Protein AF-A0A7R8WHH9-F1 (afdb_monomer)

Secondary structure (DSSP, 8-state):
-HHHHHHHHHHHHHTT-PPPEEEEETTPPEEEEEEE-TT-EEEEEEEEEEEETTTTEEEPPPTT--EEEEEE-TT--EEEEEEE-SEEEEEEE-SS-EEEEEEEEE----TT---EEEEEEEEEEGGGGS-HHHHHHHHT--HHHHHHHHHHHHHHHHHHHHHHHHHHHHHHHHHHHHHHHHHHHHHHHHHHHHHHHHHHHHHHHHHHHHHTTT---PPPPPPP--------------------------------PPPP---------------------------------------PPPP------HHHHHHHHHHTTS-HHHHHT--TT--HHHHHHHHHHHHTTS-GGG-TT-HHHHHHHHHHHHHHHHHHSHHHHHHHHHHHHHHHHHHHHHHHHHHHHHHHHHHHHHHHHHHHHHHTHHHHHHHHHHHHHHHHHHHHHHHHHHHHHHHHHHH----S---TTEEEEEEE-BTTB---HHHHHHHHTTTS-EEEEEEEEE--TTSS--EEEEEEEES-HHHHHHHHHS--EETTEE-EEEESS----PPPPPP-S---PPPHHHHHHHHHHHHHHHHHHHHHHHHHHHHTTT--

pLDDT: mean 72.75, std 22.01, range [25.78, 97.81]

Sequence (600 aa):
MGRLLVLCLTCVVLSCVDGLYFHISEGERKCFLEDLPSDTAVAGEYKVELFHPQSNEFEPPGPDIGMHVEIQDAEEQVILSRLYSNQGRFVFTTQDPGEHSICLWSNSTSWFSGSLLRVHLDIKVGESAVDYKKIAEAEKLTEIELRLRQLMYHAEEITKEQNYQRYREEQFRATSESTSRRVLWWSVAQVLLLVGMGYWQMQHLKSFFMAKKLECLFPPVPSFSPGVPVPTGSFFLSRSACSHRFLLSLQECLFPPVPSFSPGVPVPTGSFFLSRSACSHRFLLSLQECLFPPVPSCSFPKPFFAMASGNHEKKRKAMMERDLYELLGVSHACALSEIKKAYRKKALKVHPDKNPDDPKAAELFHELSLALEILSDEGARAAYDQVLKARAATRLRNQELDSKRRRLKEELEAREKSAQAEGGVEEERKLQVEVERLRKEGSRILKEEQEALSAQCRHSQPEQAGGGCRVRAKWREREGAGYDEATLRRVFGKYGGVGEVVVKRKESSRGKGTRGTALIELDSERAAGMAVELETGLTACPLEVSRMGGASQAPPPRAGSGGGLVNDRDFESLVLRQMRQAEERKRLIAQMMAEEGEEG

Organism: NCBI:txid163714

Solvent-accessible surface area (backbone atoms only — not comparable to full-atom values): 36556 Å² total; per-residue (Å²): 108,72,72,59,54,51,52,54,50,51,54,54,57,63,74,68,66,79,74,69,64,48,78,42,48,75,67,39,76,50,70,47,81,46,83,39,60,47,80,32,40,36,25,37,40,39,42,44,27,32,51,37,88,85,79,74,43,72,42,77,58,62,89,86,45,29,34,32,42,35,32,25,43,69,85,71,48,74,82,42,77,49,80,39,48,42,51,51,75,51,75,53,66,38,73,70,64,37,50,28,40,47,33,42,31,45,74,51,78,61,91,86,54,91,47,44,33,40,36,36,65,48,78,28,59,45,73,73,38,56,65,60,65,62,50,35,68,72,73,63,52,52,74,65,59,50,52,50,53,49,55,52,48,54,53,52,50,54,50,51,52,54,50,50,55,48,55,51,49,54,55,50,48,54,55,47,50,60,47,51,53,51,53,50,52,54,53,52,53,52,51,51,52,54,52,50,51,51,52,49,52,58,49,52,51,50,52,55,54,61,71,57,73,76,82,83,76,84,82,83,85,83,86,88,83,90,84,87,85,87,84,90,85,80,89,82,92,83,92,84,86,88,80,87,80,88,91,84,80,89,83,87,84,83,88,84,88,82,88,85,87,84,88,90,86,86,87,83,88,87,90,88,78,90,86,89,86,86,83,88,85,82,88,84,91,81,88,80,91,89,88,86,86,80,85,87,77,88,78,73,82,80,75,98,69,79,97,78,56,76,65,60,53,52,52,54,51,53,55,72,68,50,58,57,40,64,75,52,68,50,62,92,86,58,51,67,72,52,54,59,48,37,43,52,65,47,44,72,69,31,31,44,98,80,37,81,88,42,78,60,27,49,52,52,36,51,53,51,50,54,38,45,56,44,60,67,38,71,66,53,32,53,52,50,55,49,51,52,52,53,52,52,53,50,52,53,52,48,55,52,49,53,55,49,53,49,50,53,49,58,49,49,56,50,53,54,49,50,53,47,74,76,62,36,75,65,56,53,48,53,50,53,53,50,52,53,48,51,50,52,52,52,55,47,50,55,48,54,50,52,51,48,53,52,51,53,61,65,70,58,66,92,79,88,83,87,41,76,26,33,33,35,39,34,40,54,36,51,98,85,40,70,85,52,65,72,53,49,47,61,65,53,43,80,53,38,57,62,65,60,67,52,78,44,78,47,76,41,98,78,82,72,48,40,33,41,39,34,42,39,33,37,75,34,52,67,25,39,47,52,48,44,75,72,47,50,66,50,92,87,36,52,38,49,46,39,72,59,66,84,79,92,75,80,85,81,81,80,92,74,92,79,90,78,69,90,56,70,64,60,58,52,50,51,52,62,45,52,54,50,55,54,50,52,50,52,50,53,52,54,48,53,61,46,56,69,61,73,80,116

Mean predicted aligned error: 23.93 Å

InterPro domains:
  IPR000504 RNA recognition motif domain [PF00076] (483-533)
  IPR001623 DnaJ domain [PF00226] (323-385)
  IPR001623 DnaJ domain [PR00625] (325-343)
  IPR001623 DnaJ domain [PR00625] (343-358)
  IPR001623 DnaJ domain [PR00625] (360-380)
  IPR001623 DnaJ domain [PS50076] (323-388)
  IPR001623 DnaJ domain [SM00271] (322-380)
  IPR001623 DnaJ domain [cd06257] (323-377)
  IPR009038 GOLD domain [PF01105] (20-209)
  IPR009038 GOLD domain [PS50866] (29-125)
  IPR009038 GOLD domain [SM01190] (19-210)
  IPR012677 Nucleotide-binding alpha-beta plait domain superfamily [G3DSA:3.30.70.330] (461-556)
  IPR034254 DNAJC17, RNA recognition motif [cd12429] (469-546)
  IPR035979 RNA-binding domain superfamily [SSF54928] (483-537)
  IPR036869 Chaperone J-domain superfamily [G3DSA:1.10.287.110] (307-420)
  IPR036869 Chaperone J-domain superfamily [SSF46565] (320-391)
  IPR052094 Pre-mRNA-splicing and ERAD-associated protein [PTHR44313] (315-596)

Radius of gyration: 47.99 Å; Cα contacts (8 Å, |Δi|>4): 503; chains: 1; bounding box: 142×86×141 Å

Foldseek 3Di:
DVVVVVVVVVVVVVVPDDADKDKDWAPGKDKDKDFFAAFKKKKKWKAKWKQDPVVSDTHRDDFQKWKWKWKADPVRHTQDTDIDTNTDMDMDGHHHGGIMMIMIHIPDDPPPDRMMMMMRMDMDMHPRNDPLVVVCVVVVDDPVRSVVVVVVRVVVVVVSVVVVVVVVVVVVVVVVVVVVVVVVVVVVVVVVVVVVVVVVVVVVVVVVVVVPPPPPDDDDDDDDDDDDDDDDDDDDDDDDDDDDDDDDDDDDDDDDDDDDDDDDDDDDDDDDDDDDDDDDDDDDDDDDDDDDDDDDDDPDDDPPDDPDCPVVVVVVVVLLVDDLCVLLPHDLPDDLVVLVVSLVVLLVVLPCVVCVPDPVSVVSNVSSVVSNVQCNDPVSSVVSVVVVVVVVVVVVVVVVVVVVVVVVVVVVVVVVVVVCVVDNDPVVVVVVVVVVVVVVVVVVVVVVVVVVVVVVVVVCDDDDDDFQFKKKKKWFDDPNDDDDPVNVQVQLPVLAHKDDKAKDKDADPVNPGIMIMIMIGGPDSRSLVCCQVPAQDDPVMTMHMDGGDDDDDDDDDDDDDDDDDPDVVVVVVVVVVVVVVVVVVVVVVVVVVVVVVVVD

Nearest PDB structures (foldseek):
  5azw-assembly1_B  TM=7.790E-01  e=6.875E-08  Homo sapiens
  5azx-assembly2_B  TM=7.380E-01  e=7.727E-08  Rattus norvegicus
  5nro-assembly1_B  TM=9.557E-01  e=7.202E-05  Escherichia coli
  6ff4-assembly1_1  TM=6.472E-01  e=7.908E-04  Homo sapiens
  2cpx-assembly1_A  TM=5.082E-01  e=6.713E-02  Homo sapiens

Structure (mmCIF, N/CA/C/O backbone):
data_AF-A0A7R8WHH9-F1
#
_entry.id   AF-A0A7R8WHH9-F1
#
loop_
_atom_site.group_PDB
_atom_site.id
_atom_site.type_symbol
_atom_site.label_atom_id
_atom_site.label_alt_id
_atom_site.label_comp_id
_atom_site.label_asym_id
_atom_site.label_entity_id
_atom_site.label_seq_id
_atom_site.pdbx_PDB_ins_code
_atom_site.Cartn_x
_atom_site.Cartn_y
_atom_site.Cartn_z
_atom_site.occupancy
_a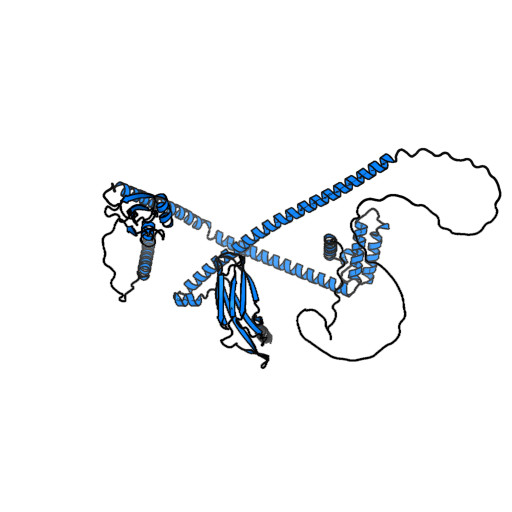tom_site.B_iso_or_equiv
_atom_site.auth_seq_id
_atom_site.auth_comp_id
_atom_site.auth_asym_id
_atom_site.auth_atom_id
_atom_site.pdbx_PDB_model_num
ATOM 1 N N . MET A 1 1 ? -8.544 -44.677 -12.442 1.00 58.62 1 MET A N 1
ATOM 2 C CA . MET A 1 1 ? -7.438 -43.842 -12.964 1.00 58.62 1 MET A CA 1
ATOM 3 C C . MET A 1 1 ? -7.648 -42.359 -12.676 1.00 58.62 1 MET A C 1
ATOM 5 O O . MET A 1 1 ? -7.333 -41.978 -11.561 1.00 58.62 1 MET A O 1
ATOM 9 N N . GLY A 1 2 ? -8.215 -41.542 -13.577 1.00 74.81 2 GLY A N 1
ATOM 10 C CA . GLY A 1 2 ? -8.172 -40.063 -13.499 1.00 74.81 2 GLY A CA 1
ATOM 11 C C . GLY A 1 2 ? -8.404 -39.421 -12.118 1.00 74.81 2 GLY A C 1
ATOM 12 O O . GLY A 1 2 ? -7.529 -38.714 -11.633 1.00 74.81 2 GLY A O 1
ATOM 13 N N . ARG A 1 3 ? -9.524 -39.716 -11.438 1.00 72.25 3 ARG A N 1
ATOM 14 C CA . ARG A 1 3 ? -9.814 -39.163 -10.093 1.00 72.25 3 ARG A CA 1
ATOM 15 C C . ARG A 1 3 ? -8.775 -39.537 -9.024 1.00 72.25 3 ARG A C 1
ATOM 17 O O . ARG A 1 3 ? -8.514 -38.734 -8.140 1.00 72.25 3 ARG A O 1
ATOM 24 N N . LEU A 1 4 ? -8.171 -40.724 -9.120 1.00 75.75 4 LEU A N 1
ATOM 25 C CA . LEU A 1 4 ? -7.119 -41.170 -8.200 1.00 75.75 4 LEU A CA 1
ATOM 26 C C . LEU A 1 4 ? -5.802 -40.425 -8.469 1.00 75.75 4 LEU A C 1
ATOM 28 O O . LEU A 1 4 ? -5.142 -40.003 -7.532 1.00 75.75 4 LEU A O 1
ATOM 32 N N . LEU A 1 5 ? -5.469 -40.197 -9.747 1.00 79.50 5 LEU A N 1
ATOM 33 C CA . LEU A 1 5 ? -4.301 -39.402 -10.141 1.00 79.50 5 LEU A CA 1
ATOM 34 C C . LEU A 1 5 ? -4.421 -37.952 -9.646 1.00 79.50 5 LEU A C 1
ATOM 36 O O . LEU A 1 5 ? -3.456 -37.412 -9.117 1.00 79.50 5 LEU A O 1
ATOM 40 N N . VAL A 1 6 ? -5.610 -37.349 -9.776 1.00 82.25 6 VAL A N 1
ATOM 41 C CA . VAL A 1 6 ? -5.896 -36.003 -9.249 1.00 82.25 6 VAL A CA 1
ATOM 42 C C . VAL A 1 6 ? -5.757 -35.970 -7.727 1.00 82.25 6 VAL A C 1
ATOM 44 O O . VAL A 1 6 ? -5.080 -35.081 -7.228 1.00 82.25 6 VAL A O 1
ATOM 47 N N . LEU A 1 7 ? -6.312 -36.950 -7.001 1.00 82.25 7 LEU A N 1
ATOM 48 C CA . LEU A 1 7 ? -6.159 -37.040 -5.543 1.00 82.25 7 LEU A CA 1
ATOM 49 C C . LEU A 1 7 ? -4.685 -37.146 -5.123 1.00 82.25 7 LEU A C 1
ATOM 51 O O . LEU A 1 7 ? -4.236 -36.358 -4.294 1.00 82.25 7 LEU A O 1
ATOM 55 N N . CYS A 1 8 ? -3.910 -38.044 -5.740 1.00 79.31 8 CYS A N 1
ATOM 56 C CA . CYS A 1 8 ? -2.475 -38.160 -5.476 1.00 79.31 8 CYS A CA 1
ATOM 57 C C . CYS A 1 8 ? -1.722 -36.854 -5.781 1.00 79.31 8 CYS A C 1
ATOM 59 O O . CYS A 1 8 ? -0.908 -36.431 -4.966 1.00 79.31 8 CYS A O 1
ATOM 61 N N . LEU A 1 9 ? -2.022 -36.183 -6.899 1.00 77.81 9 LEU A N 1
ATOM 62 C CA . LEU A 1 9 ? -1.433 -34.881 -7.232 1.00 77.81 9 LEU A CA 1
ATOM 63 C C . L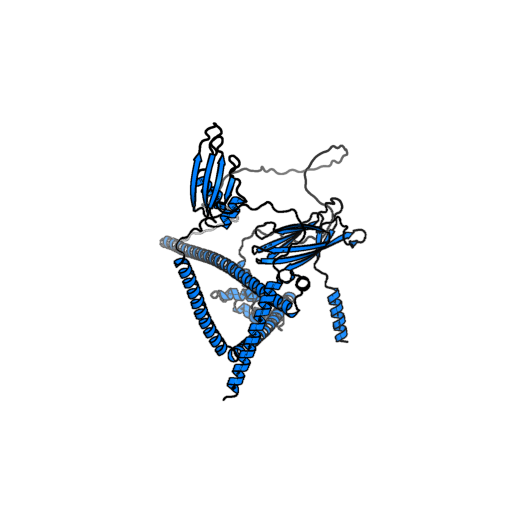EU A 1 9 ? -1.797 -33.803 -6.202 1.00 77.81 9 LEU A C 1
ATOM 65 O O . LEU A 1 9 ? -0.913 -33.064 -5.784 1.00 77.81 9 LEU A O 1
ATOM 69 N N . THR A 1 10 ? -3.050 -33.734 -5.739 1.00 76.00 10 THR A N 1
ATOM 70 C CA . THR A 1 10 ? -3.436 -32.781 -4.686 1.00 76.00 10 THR A CA 1
ATOM 71 C C . THR A 1 10 ? -2.754 -33.077 -3.355 1.00 76.00 10 THR A C 1
ATOM 73 O O . THR A 1 10 ? -2.300 -32.142 -2.707 1.00 76.00 10 THR A O 1
ATOM 76 N N . CYS A 1 11 ? -2.604 -34.348 -2.964 1.00 76.88 11 CYS A N 1
ATOM 77 C CA . CYS A 1 11 ? -1.872 -34.713 -1.749 1.00 76.88 11 CYS A CA 1
ATOM 78 C C . CYS A 1 11 ? -0.384 -34.348 -1.845 1.00 76.88 11 CYS A C 1
ATOM 80 O O . CYS A 1 11 ? 0.149 -33.780 -0.899 1.00 76.88 11 CYS A O 1
ATOM 82 N N . VAL A 1 12 ? 0.263 -34.609 -2.989 1.00 77.12 12 VAL A N 1
ATOM 83 C CA . VAL A 1 12 ? 1.669 -34.236 -3.224 1.00 77.12 12 VAL A CA 1
ATOM 84 C C . VAL A 1 12 ? 1.853 -32.716 -3.184 1.00 77.12 12 VAL A C 1
ATOM 86 O O . VAL A 1 12 ? 2.758 -32.239 -2.509 1.00 77.12 12 VAL A O 1
ATOM 89 N N . VAL A 1 13 ? 0.974 -31.946 -3.835 1.00 71.19 13 VAL A N 1
ATOM 90 C CA . VAL A 1 13 ? 1.029 -30.472 -3.804 1.00 71.19 13 VAL A CA 1
ATOM 91 C C . VAL A 1 13 ? 0.796 -29.928 -2.390 1.00 71.19 13 VAL A C 1
ATOM 93 O O . VAL A 1 13 ? 1.512 -29.023 -1.976 1.00 71.19 13 VAL A O 1
ATOM 96 N N . LEU A 1 14 ? -0.140 -30.499 -1.622 1.00 64.56 14 LEU A N 1
ATOM 97 C CA . LEU A 1 14 ? -0.372 -30.122 -0.220 1.00 64.56 14 LEU A CA 1
ATOM 98 C C . LEU A 1 14 ? 0.847 -30.404 0.674 1.00 64.56 14 LEU A C 1
ATOM 100 O O . LEU A 1 14 ? 1.131 -29.611 1.565 1.00 64.56 14 LEU A O 1
ATOM 104 N N . SER A 1 15 ? 1.605 -31.475 0.413 1.00 64.62 15 SER A N 1
ATOM 105 C CA . SER A 1 15 ? 2.865 -31.770 1.119 1.00 64.62 15 SER A CA 1
ATOM 106 C C . SER A 1 15 ? 4.071 -30.923 0.678 1.00 64.62 15 SER A C 1
ATOM 108 O O . SER A 1 15 ? 5.177 -31.171 1.144 1.00 64.62 15 SER A O 1
ATOM 110 N N . CYS A 1 16 ? 3.884 -29.942 -0.212 1.00 60.94 16 CYS A N 1
ATOM 111 C CA . CYS A 1 16 ? 4.934 -29.023 -0.671 1.00 60.94 16 CYS A CA 1
ATOM 112 C C . CYS A 1 16 ? 4.675 -27.555 -0.277 1.00 60.94 16 CYS A C 1
ATOM 114 O O . CYS A 1 16 ? 5.293 -26.656 -0.848 1.00 60.94 16 CYS A O 1
ATOM 116 N N . VAL A 1 17 ? 3.752 -27.298 0.657 1.00 61.81 17 VAL A N 1
ATOM 117 C CA . VAL A 1 17 ? 3.459 -25.949 1.171 1.00 61.81 17 VAL A CA 1
ATOM 118 C C . VAL A 1 17 ? 4.091 -25.773 2.551 1.00 61.81 17 VAL A C 1
ATOM 120 O O . VAL A 1 17 ? 3.423 -25.899 3.577 1.00 61.81 17 VAL A O 1
ATOM 123 N N . ASP A 1 18 ? 5.388 -25.472 2.571 1.00 60.91 18 ASP A N 1
ATOM 124 C CA . ASP A 1 18 ? 6.042 -24.955 3.773 1.00 60.91 18 ASP A CA 1
ATOM 125 C C . ASP A 1 18 ? 5.508 -23.549 4.096 1.00 60.91 18 ASP A C 1
ATOM 127 O O . ASP A 1 18 ? 5.350 -22.704 3.210 1.00 60.91 18 ASP A O 1
ATOM 131 N N . GLY A 1 19 ? 5.214 -23.293 5.373 1.00 67.44 19 GLY A N 1
ATOM 132 C CA . GLY A 1 19 ? 4.789 -21.970 5.838 1.00 67.44 19 GLY A CA 1
ATOM 133 C C . GLY A 1 19 ? 5.930 -20.952 5.783 1.00 67.44 19 GLY A C 1
ATOM 134 O O . GLY A 1 19 ? 7.098 -21.322 5.887 1.00 67.44 19 GLY A O 1
ATOM 135 N N . LEU A 1 20 ? 5.607 -19.660 5.661 1.00 80.50 20 LEU A N 1
ATOM 136 C CA . LEU A 1 20 ? 6.623 -18.606 5.603 1.00 80.50 20 LEU A CA 1
ATOM 137 C C . LEU A 1 20 ? 7.474 -18.596 6.885 1.00 80.50 20 LEU A C 1
ATOM 139 O O . LEU A 1 20 ? 6.969 -18.385 7.990 1.00 80.50 20 LEU A O 1
ATOM 143 N N . TYR A 1 21 ? 8.778 -18.803 6.720 1.00 90.06 21 TYR A N 1
ATOM 144 C CA . TYR A 1 21 ? 9.772 -18.646 7.773 1.00 90.06 21 TYR A CA 1
ATOM 145 C C . TYR A 1 21 ? 10.988 -17.885 7.256 1.00 90.06 21 TYR A C 1
ATOM 147 O O . TYR A 1 21 ? 11.311 -17.898 6.067 1.00 90.06 21 TYR A O 1
ATOM 155 N N . PHE A 1 22 ? 11.692 -17.240 8.175 1.00 92.19 22 PHE A N 1
ATOM 156 C CA . PHE A 1 22 ? 12.957 -16.565 7.919 1.00 92.19 22 PHE A CA 1
ATOM 157 C C . PHE A 1 22 ? 13.951 -16.897 9.031 1.00 92.19 22 PHE A C 1
ATOM 159 O O . PHE A 1 22 ? 13.576 -17.426 10.077 1.00 92.19 22 PHE A O 1
ATOM 166 N N . HIS A 1 23 ? 15.231 -16.616 8.796 1.00 91.75 23 HIS A N 1
ATOM 167 C CA . HIS A 1 23 ? 16.272 -16.833 9.795 1.00 91.75 23 HIS A CA 1
ATOM 168 C C . HIS A 1 23 ? 16.760 -15.504 10.381 1.00 91.75 23 HIS A C 1
ATOM 170 O O . HIS A 1 23 ? 16.907 -14.514 9.655 1.00 91.75 23 HIS A O 1
ATOM 176 N N . ILE A 1 24 ? 17.018 -15.509 11.688 1.00 91.25 24 ILE A N 1
ATOM 177 C CA . ILE A 1 24 ? 17.615 -14.416 12.458 1.00 91.25 24 ILE A CA 1
ATOM 178 C C . ILE A 1 24 ? 18.866 -14.960 13.165 1.00 91.25 24 ILE A C 1
ATOM 180 O O . ILE A 1 24 ? 18.832 -16.055 13.731 1.00 91.25 24 ILE A O 1
ATOM 184 N N . SER A 1 25 ? 19.967 -14.214 13.133 1.00 87.31 25 SER A N 1
ATOM 185 C CA . SER A 1 25 ? 21.166 -14.494 13.939 1.00 87.31 25 SER A CA 1
ATOM 186 C C . SER A 1 25 ? 21.112 -13.787 15.307 1.00 87.31 25 SER A C 1
ATOM 188 O O . SER A 1 25 ? 20.359 -12.831 15.490 1.00 87.31 25 SER A O 1
ATOM 190 N N . GLU A 1 26 ? 21.863 -14.250 16.314 1.00 78.69 26 GLU A N 1
ATOM 191 C CA . GLU A 1 26 ? 21.865 -13.595 17.636 1.00 78.69 26 GLU A CA 1
ATOM 192 C C . GLU A 1 26 ? 22.257 -12.106 17.542 1.00 78.69 26 GLU A C 1
ATOM 194 O O . GLU A 1 26 ? 23.273 -11.749 16.948 1.00 78.69 26 GLU A O 1
ATOM 199 N N . GLY A 1 27 ? 21.424 -11.231 18.118 1.00 76.56 27 GLY A N 1
ATOM 200 C CA . GLY A 1 27 ? 21.570 -9.771 18.047 1.00 76.56 27 GLY A CA 1
ATOM 201 C C . GLY A 1 27 ? 21.115 -9.113 16.731 1.00 76.56 27 GLY A C 1
ATOM 202 O O . GLY A 1 27 ? 21.146 -7.888 16.630 1.00 76.56 27 GLY A O 1
ATOM 203 N N . GLU A 1 28 ? 20.671 -9.874 15.727 1.00 88.44 28 GLU A N 1
ATOM 204 C CA . GLU A 1 28 ? 20.178 -9.325 14.459 1.00 88.44 28 GLU A CA 1
ATOM 205 C C . GLU A 1 28 ? 18.719 -8.846 14.572 1.00 88.44 28 GLU A C 1
ATOM 207 O O . GLU A 1 28 ? 17.841 -9.578 15.032 1.00 88.44 28 GLU A O 1
ATOM 212 N N . ARG A 1 29 ? 18.442 -7.621 14.100 1.00 92.19 29 ARG A N 1
ATOM 213 C CA . ARG A 1 29 ? 17.083 -7.067 13.989 1.00 92.19 29 ARG A CA 1
ATOM 214 C C . ARG A 1 29 ? 16.564 -7.214 12.562 1.00 92.19 29 ARG A C 1
ATOM 216 O O . ARG A 1 29 ? 17.131 -6.634 11.637 1.00 92.19 29 ARG A O 1
ATOM 223 N N . LYS A 1 30 ? 15.469 -7.954 12.382 1.00 94.44 30 LYS A N 1
ATOM 224 C CA . LYS A 1 30 ? 14.701 -7.992 11.126 1.00 94.44 30 LYS A CA 1
ATOM 225 C C . LYS A 1 30 ? 13.479 -7.095 11.275 1.00 94.44 30 LYS A C 1
ATOM 227 O O . LYS A 1 30 ? 12.821 -7.162 12.305 1.00 94.44 30 LYS A O 1
ATOM 232 N N . CYS A 1 31 ? 13.166 -6.292 10.264 1.00 95.38 31 CYS A N 1
ATOM 233 C CA . CYS A 1 31 ? 11.969 -5.456 10.247 1.00 95.38 31 CYS A CA 1
ATOM 234 C C . CYS A 1 31 ? 11.174 -5.698 8.964 1.00 95.38 31 CYS A C 1
ATOM 236 O O . CYS A 1 31 ? 11.761 -5.862 7.893 1.00 95.38 31 CYS A O 1
ATOM 238 N N . PHE A 1 32 ? 9.854 -5.711 9.099 1.00 95.19 32 PHE A N 1
ATOM 239 C CA . PHE A 1 32 ? 8.880 -5.798 8.016 1.00 95.19 32 PHE A CA 1
ATOM 240 C C . PHE A 1 32 ? 8.201 -4.434 7.883 1.00 95.19 32 PHE A C 1
ATOM 242 O O . PHE A 1 32 ? 7.908 -3.812 8.901 1.00 95.19 32 PHE A O 1
ATOM 249 N N . LEU A 1 33 ? 8.014 -3.954 6.655 1.00 94.88 33 LEU A N 1
ATOM 250 C CA . LEU A 1 33 ? 7.426 -2.647 6.351 1.00 94.88 33 LEU A CA 1
ATOM 251 C C . LEU A 1 33 ? 6.072 -2.886 5.684 1.00 94.88 33 LEU A C 1
ATOM 253 O O . LEU A 1 33 ? 6.031 -3.552 4.649 1.00 94.88 33 LEU A O 1
ATOM 257 N N . GLU A 1 34 ? 4.995 -2.379 6.281 1.00 92.81 34 GLU A N 1
ATOM 258 C CA . GLU A 1 34 ? 3.618 -2.613 5.832 1.00 92.81 34 GLU A CA 1
ATOM 259 C C . GLU A 1 34 ? 2.870 -1.275 5.682 1.00 92.81 34 GLU A C 1
ATOM 261 O O . GLU A 1 34 ? 2.853 -0.460 6.603 1.00 92.81 34 GLU A O 1
ATOM 266 N N . ASP A 1 35 ? 2.267 -1.037 4.513 1.00 91.12 35 ASP A N 1
ATOM 267 C CA . ASP A 1 35 ? 1.520 0.189 4.171 1.00 91.12 35 ASP A CA 1
ATOM 268 C C . ASP A 1 35 ? 0.076 0.081 4.695 1.00 91.12 35 ASP A C 1
ATOM 270 O O . ASP A 1 35 ? -0.765 -0.579 4.078 1.00 91.12 35 ASP A O 1
ATOM 274 N N . LEU A 1 36 ? -0.205 0.684 5.856 1.00 90.94 36 LEU A N 1
ATOM 275 C CA . LEU A 1 36 ? -1.451 0.490 6.606 1.00 90.94 36 LEU A CA 1
ATOM 276 C C . LEU A 1 36 ? -2.307 1.771 6.688 1.00 90.94 36 LEU A C 1
ATOM 278 O O . LEU A 1 36 ? -1.780 2.836 7.014 1.00 90.94 36 LEU A O 1
ATOM 282 N N . PRO A 1 37 ? -3.637 1.692 6.483 1.00 89.88 37 PRO A N 1
ATOM 283 C CA . PRO A 1 37 ? -4.547 2.803 6.761 1.00 89.88 37 PRO A CA 1
ATOM 284 C C . PRO A 1 37 ? -4.776 3.002 8.273 1.00 89.88 37 PRO A C 1
ATOM 286 O O . PRO A 1 37 ? -4.454 2.136 9.087 1.00 89.88 37 PRO A O 1
ATOM 289 N N . SER A 1 38 ? -5.368 4.140 8.650 1.00 88.06 38 SER A N 1
ATOM 290 C CA . SER A 1 38 ? -5.747 4.474 10.033 1.00 88.06 38 SER A CA 1
ATOM 291 C C . SER A 1 38 ? -6.820 3.533 10.603 1.00 88.06 38 SER A C 1
ATOM 293 O O . SER A 1 38 ? -7.509 2.828 9.859 1.00 88.06 38 SER A O 1
ATOM 295 N N . ASP A 1 39 ? -6.982 3.530 11.931 1.00 87.31 39 ASP A N 1
ATOM 296 C CA . ASP A 1 39 ? -8.018 2.784 12.667 1.00 87.31 39 ASP A CA 1
ATOM 297 C C . ASP A 1 39 ? -8.091 1.282 12.318 1.00 87.31 39 ASP A C 1
ATOM 299 O O . ASP A 1 39 ? -9.170 0.675 12.321 1.00 87.31 39 ASP A O 1
ATOM 303 N N . THR A 1 40 ? -6.946 0.682 11.982 1.00 88.31 40 THR A N 1
ATOM 304 C CA . THR A 1 40 ? -6.845 -0.697 11.491 1.00 88.31 40 THR A CA 1
ATOM 305 C C . THR A 1 40 ? -6.176 -1.582 12.535 1.00 88.31 40 THR A C 1
ATOM 307 O O . THR A 1 40 ? -5.080 -1.294 13.016 1.00 88.31 40 THR A O 1
ATOM 310 N N . ALA A 1 41 ? -6.847 -2.675 12.904 1.00 90.62 41 ALA A N 1
ATOM 311 C CA . ALA A 1 41 ? -6.309 -3.665 13.829 1.00 90.62 41 ALA A CA 1
ATOM 312 C C . ALA A 1 41 ? -5.280 -4.562 13.128 1.00 90.62 41 ALA A C 1
ATOM 314 O O . ALA A 1 41 ? -5.501 -5.015 12.006 1.00 90.62 41 ALA A O 1
ATOM 315 N N . VAL A 1 42 ? -4.175 -4.857 13.809 1.00 94.19 42 VAL A N 1
ATOM 316 C CA . VAL A 1 42 ? -3.141 -5.780 13.329 1.00 94.19 42 VAL A CA 1
ATOM 317 C C . VAL A 1 42 ? -2.780 -6.749 14.447 1.00 94.19 42 VAL A C 1
ATOM 319 O O . VAL A 1 42 ? -2.478 -6.333 15.566 1.00 94.19 42 VAL A O 1
ATOM 322 N N . ALA A 1 43 ? -2.794 -8.046 14.148 1.00 93.69 43 ALA A N 1
ATOM 323 C CA . ALA A 1 43 ? -2.379 -9.110 15.053 1.00 93.69 43 ALA A CA 1
ATOM 324 C C . ALA A 1 43 ? -1.269 -9.948 14.414 1.00 93.69 43 ALA A C 1
ATOM 326 O O . ALA A 1 43 ? -1.472 -10.559 13.367 1.00 93.69 43 ALA A O 1
ATOM 327 N N . GLY A 1 44 ? -0.111 -10.007 15.066 1.00 94.00 44 GLY A N 1
ATOM 328 C CA . GLY A 1 44 ? 0.992 -10.875 14.671 1.00 94.00 44 GLY A CA 1
ATOM 329 C C . GLY A 1 44 ? 1.123 -12.068 15.609 1.00 94.00 44 GLY A C 1
ATOM 330 O O . GLY A 1 44 ? 1.157 -11.903 16.828 1.00 94.00 44 GLY A O 1
ATOM 331 N N . GLU A 1 45 ? 1.223 -13.270 15.052 1.00 94.38 45 GLU A N 1
ATOM 332 C CA . GLU A 1 45 ? 1.539 -14.508 15.768 1.00 94.38 45 GLU A CA 1
ATOM 333 C C . GLU A 1 45 ? 2.895 -15.027 15.272 1.00 94.38 45 GLU A C 1
ATOM 335 O O . GLU A 1 45 ? 3.134 -15.103 14.067 1.00 94.38 45 GLU A O 1
ATOM 340 N N . TYR A 1 46 ? 3.808 -15.367 16.187 1.00 94.00 46 TYR A N 1
ATOM 341 C CA . TYR A 1 46 ? 5.137 -15.871 15.824 1.00 94.00 46 TYR A CA 1
ATOM 342 C C . TYR A 1 46 ? 5.564 -17.066 16.684 1.00 94.00 46 TYR A C 1
ATOM 344 O O . TYR A 1 46 ? 5.157 -17.205 17.842 1.00 94.00 46 TYR A O 1
ATOM 352 N N . LYS A 1 47 ? 6.432 -17.909 16.116 1.00 93.56 47 LYS A N 1
ATOM 353 C CA . LYS A 1 47 ? 7.081 -19.056 16.771 1.00 93.56 47 LYS A CA 1
ATOM 354 C C . LYS A 1 47 ? 8.561 -19.095 16.391 1.00 93.56 47 LYS A C 1
ATOM 356 O O . LYS A 1 47 ? 8.890 -18.999 15.209 1.00 93.56 47 LYS A O 1
ATOM 361 N N . VAL A 1 48 ? 9.433 -19.277 17.379 1.00 91.62 48 VAL A N 1
ATOM 362 C CA . VAL A 1 48 ? 10.885 -19.414 17.203 1.00 91.62 48 VAL A CA 1
ATOM 363 C C . VAL A 1 48 ? 11.314 -20.880 17.339 1.00 91.62 48 VAL A C 1
ATOM 365 O O . VAL A 1 48 ? 10.814 -21.603 18.200 1.00 91.62 48 VAL A O 1
ATOM 368 N N . GLU A 1 49 ? 12.265 -21.308 16.512 1.00 90.94 49 GLU A N 1
ATOM 369 C CA . GLU A 1 49 ? 12.966 -22.597 16.585 1.00 90.94 49 GLU A CA 1
ATOM 370 C C . GLU A 1 49 ? 14.484 -22.357 16.546 1.00 90.94 49 GLU A C 1
ATOM 372 O O . GLU A 1 49 ? 14.956 -21.454 15.854 1.00 90.94 49 GLU A O 1
ATOM 377 N N . LEU A 1 50 ? 15.257 -23.156 17.278 1.00 88.69 50 LEU A N 1
ATOM 378 C CA . LEU A 1 50 ? 16.705 -23.032 17.436 1.00 88.69 50 LEU A CA 1
ATOM 379 C C . LEU A 1 50 ? 17.423 -24.149 16.678 1.00 88.69 50 LEU A C 1
ATOM 381 O O . LEU A 1 50 ? 17.188 -25.332 16.938 1.00 88.69 50 LEU A O 1
ATOM 385 N N . PHE A 1 51 ? 18.324 -23.776 15.769 1.00 88.06 51 PHE A N 1
ATOM 386 C CA . PHE A 1 51 ? 19.176 -24.737 15.076 1.00 88.06 51 PHE A CA 1
ATOM 387 C C . PHE A 1 51 ? 20.208 -25.358 16.025 1.00 88.06 51 PHE A C 1
ATOM 389 O O . PHE A 1 51 ? 21.086 -24.660 16.540 1.00 88.06 51 PHE A O 1
ATOM 396 N N . HIS A 1 52 ? 20.146 -26.677 16.201 1.00 84.88 52 HIS A N 1
ATOM 397 C CA . HIS A 1 52 ? 21.121 -27.428 16.984 1.00 84.88 52 HIS A CA 1
ATOM 398 C C . HIS A 1 52 ? 22.164 -28.081 16.059 1.00 84.88 52 HIS A C 1
ATOM 400 O O . HIS A 1 52 ? 21.843 -29.017 15.325 1.00 84.88 52 HIS A O 1
ATOM 406 N N . PRO A 1 53 ? 23.448 -27.670 16.101 1.00 82.38 53 PRO A N 1
ATOM 407 C CA . PRO A 1 53 ? 24.471 -28.168 15.175 1.00 82.38 53 PRO A CA 1
ATOM 408 C C . PRO A 1 53 ? 24.897 -29.628 15.424 1.00 82.38 53 PRO A C 1
ATOM 410 O O . PRO A 1 53 ? 25.718 -30.149 14.675 1.00 82.38 53 PRO A O 1
ATOM 413 N N . GLN A 1 54 ? 24.377 -30.285 16.469 1.00 82.94 54 GLN A N 1
ATOM 414 C CA . GLN A 1 54 ? 24.630 -31.705 16.759 1.00 82.94 54 GLN A CA 1
ATOM 415 C C . GLN A 1 54 ? 23.568 -32.632 16.147 1.00 82.94 54 GLN A C 1
ATOM 417 O O . GLN A 1 54 ? 23.926 -33.685 15.625 1.00 82.94 54 GLN A O 1
ATOM 422 N N . SER A 1 55 ? 22.287 -32.242 16.177 1.00 83.38 55 SER A N 1
ATOM 423 C CA . SER A 1 55 ? 21.187 -32.938 15.488 1.00 83.38 55 SER A CA 1
ATOM 424 C C . SER A 1 55 ? 21.046 -32.504 14.021 1.00 83.38 55 SER A C 1
ATOM 426 O O . SER A 1 55 ? 20.504 -33.254 13.214 1.00 83.38 55 SER A O 1
ATOM 428 N N . ASN A 1 56 ? 21.574 -31.325 13.656 1.00 84.38 56 ASN A N 1
ATOM 429 C CA . ASN A 1 56 ? 21.320 -30.645 12.377 1.00 84.38 56 ASN A CA 1
ATOM 430 C C . ASN A 1 56 ? 19.811 -30.394 12.149 1.00 84.38 56 ASN A C 1
ATOM 432 O O . ASN A 1 56 ? 19.328 -30.347 11.017 1.00 84.38 56 ASN A O 1
ATOM 436 N N . GLU A 1 57 ? 19.071 -30.225 13.245 1.00 87.06 57 GLU A N 1
ATOM 437 C CA . GLU A 1 57 ? 17.621 -30.062 13.283 1.00 87.06 57 GLU A CA 1
ATOM 438 C C . GLU A 1 57 ? 17.246 -28.746 13.989 1.00 87.06 57 GLU A C 1
ATOM 440 O O . GLU A 1 57 ? 18.081 -28.086 14.619 1.00 87.06 57 GLU A O 1
ATOM 445 N N . PHE A 1 58 ? 15.994 -28.320 13.820 1.00 86.88 58 PHE A N 1
ATOM 446 C CA . PHE A 1 58 ? 15.440 -27.126 14.451 1.00 86.88 58 PHE A CA 1
ATOM 447 C C . PHE A 1 58 ? 14.490 -27.556 15.565 1.00 86.88 58 PHE A C 1
ATOM 449 O O . PHE A 1 58 ? 13.456 -28.168 15.313 1.00 86.88 58 PHE A O 1
ATOM 456 N N . GLU A 1 59 ? 14.852 -27.228 16.799 1.00 85.50 59 GLU A N 1
ATOM 457 C CA . GLU A 1 59 ? 14.141 -27.652 18.007 1.00 85.50 59 GLU A CA 1
ATOM 458 C C . GLU A 1 59 ? 13.559 -26.419 18.723 1.00 85.50 59 GLU A C 1
ATOM 460 O O . GLU A 1 59 ? 14.111 -25.322 18.597 1.00 85.50 59 GLU A O 1
ATOM 465 N N . PRO A 1 60 ? 12.441 -26.525 19.464 1.00 84.50 60 PRO A N 1
ATOM 466 C CA . PRO A 1 60 ? 11.916 -25.389 20.220 1.00 84.50 60 PRO A CA 1
ATOM 467 C C . PRO A 1 60 ? 12.956 -24.921 21.260 1.00 84.50 60 PRO A C 1
ATOM 469 O O . PRO A 1 60 ? 13.420 -25.741 22.056 1.00 84.50 60 PRO A O 1
ATOM 472 N N . PRO A 1 61 ? 13.341 -23.630 21.289 1.00 82.69 61 PRO A N 1
ATOM 473 C CA . PRO A 1 61 ? 14.344 -23.142 22.228 1.00 82.69 61 PRO A CA 1
ATOM 474 C C . PRO A 1 61 ? 13.855 -23.217 23.676 1.00 82.69 61 PRO A C 1
ATOM 476 O O . PRO A 1 61 ? 12.657 -23.098 23.956 1.00 82.69 61 PRO A O 1
ATOM 479 N N . GLY A 1 62 ? 14.815 -23.324 24.598 1.00 78.50 62 GLY A N 1
ATOM 480 C CA . GLY A 1 62 ? 14.573 -23.222 26.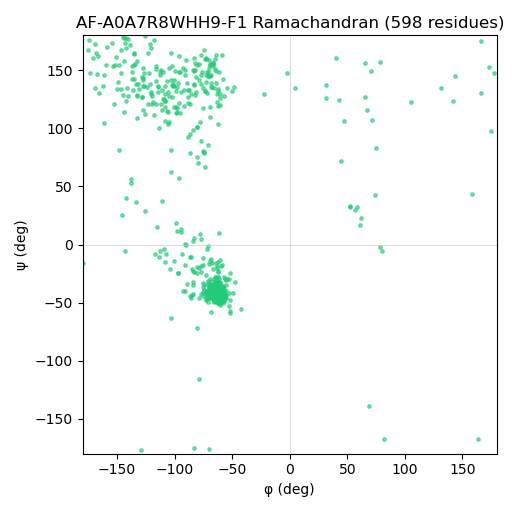035 1.00 78.50 62 GLY A CA 1
ATOM 481 C C . GLY A 1 62 ? 13.938 -21.882 26.451 1.00 78.50 62 GLY A C 1
ATOM 482 O O . GLY A 1 62 ? 13.981 -20.907 25.696 1.00 78.50 62 GLY A O 1
ATOM 483 N N . PRO A 1 63 ? 13.355 -21.818 27.663 1.00 76.69 63 PRO A N 1
ATOM 484 C CA . PRO A 1 63 ? 12.528 -20.694 28.112 1.00 76.69 63 PRO A CA 1
ATOM 485 C C . PRO A 1 63 ? 13.274 -19.355 28.221 1.00 76.69 63 PRO A C 1
ATOM 487 O O . PRO A 1 63 ? 12.628 -18.310 28.225 1.00 76.69 63 PRO A O 1
ATOM 490 N N . ASP A 1 64 ? 14.607 -19.375 28.280 1.00 77.38 64 ASP A N 1
ATOM 491 C CA . ASP A 1 64 ? 15.445 -18.177 28.403 1.00 77.38 64 ASP A CA 1
ATOM 492 C C . ASP A 1 64 ? 15.555 -17.368 27.091 1.00 77.38 64 ASP A C 1
ATOM 494 O O . ASP A 1 64 ? 15.922 -16.190 27.117 1.00 77.38 64 ASP A O 1
ATOM 498 N N . ILE A 1 65 ? 15.224 -17.961 25.933 1.00 82.94 65 ILE A N 1
ATOM 499 C CA . ILE A 1 65 ? 15.307 -17.283 24.628 1.00 82.94 65 ILE A CA 1
ATOM 500 C C . ILE A 1 65 ? 13.994 -16.551 24.328 1.00 82.94 65 ILE A C 1
ATOM 502 O O . ILE A 1 65 ? 13.055 -17.097 23.743 1.00 82.94 65 ILE A O 1
ATOM 506 N N . GLY A 1 66 ? 13.954 -15.277 24.717 1.00 88.25 66 GLY A N 1
ATOM 507 C CA . GLY A 1 66 ? 12.894 -14.343 24.345 1.00 88.25 66 GLY A CA 1
ATOM 508 C C . GLY A 1 66 ? 13.075 -13.718 22.954 1.00 88.25 66 GLY A C 1
ATOM 509 O O . GLY A 1 66 ? 14.194 -13.594 22.438 1.00 88.25 66 GLY A O 1
ATOM 510 N N . MET A 1 67 ? 11.955 -13.276 22.382 1.00 91.25 67 MET A N 1
ATOM 511 C CA . MET A 1 67 ? 11.867 -12.482 21.156 1.00 91.25 67 MET A CA 1
ATOM 512 C C . MET A 1 67 ? 11.272 -11.115 21.499 1.00 91.25 67 MET A C 1
ATOM 514 O O . MET A 1 67 ? 10.170 -11.025 22.041 1.00 91.25 67 MET A O 1
ATOM 518 N N . HIS A 1 68 ? 12.004 -10.045 21.217 1.00 94.25 68 HIS A N 1
ATOM 519 C CA . HIS A 1 68 ? 11.522 -8.680 21.367 1.00 94.25 68 HIS A CA 1
ATOM 520 C C . HIS A 1 68 ? 10.806 -8.254 20.090 1.00 94.25 68 HIS A C 1
ATOM 522 O O . HIS A 1 68 ? 11.316 -8.479 18.993 1.00 94.25 68 HIS A O 1
ATOM 528 N N . VAL A 1 69 ? 9.627 -7.654 20.245 1.00 96.25 69 VAL A N 1
ATOM 529 C CA . VAL A 1 69 ? 8.811 -7.124 19.150 1.00 96.25 69 VAL A CA 1
ATOM 530 C C . VAL A 1 69 ? 8.625 -5.628 19.362 1.00 96.25 69 VAL A C 1
ATOM 532 O O . VAL A 1 69 ? 8.195 -5.194 20.434 1.00 96.25 69 VAL A O 1
ATOM 535 N N . GLU A 1 70 ? 8.932 -4.852 18.330 1.00 96.62 70 GLU A N 1
ATOM 536 C CA . GLU A 1 70 ? 8.729 -3.408 18.280 1.00 96.62 70 GLU A CA 1
ATOM 537 C C . GLU A 1 70 ? 7.921 -3.033 17.038 1.00 96.62 70 GLU A C 1
ATOM 539 O O . GLU A 1 70 ? 8.181 -3.554 15.957 1.00 96.62 70 GLU A O 1
ATOM 544 N N . ILE A 1 71 ? 6.946 -2.141 17.196 1.00 97.38 71 ILE A N 1
ATOM 545 C CA . ILE A 1 71 ? 6.173 -1.545 16.110 1.00 97.38 71 ILE A CA 1
ATOM 546 C C . ILE A 1 71 ? 6.351 -0.031 16.154 1.00 97.38 71 ILE A C 1
ATOM 548 O O . ILE A 1 71 ? 6.179 0.578 17.216 1.00 97.38 71 ILE A O 1
ATOM 552 N N . GLN A 1 72 ? 6.668 0.552 15.000 1.00 96.56 72 GLN A N 1
ATOM 553 C CA . GLN A 1 72 ? 6.806 1.991 14.786 1.00 96.56 72 GLN A CA 1
ATOM 554 C C . GLN A 1 72 ? 5.840 2.462 13.683 1.00 96.56 72 GLN A C 1
ATOM 556 O O . GLN A 1 72 ? 5.548 1.689 12.766 1.00 96.56 72 GLN A O 1
ATOM 561 N N . ASP A 1 73 ? 5.343 3.696 13.780 1.00 95.12 73 ASP A N 1
ATOM 562 C CA . ASP A 1 73 ? 4.541 4.356 12.735 1.00 95.12 73 ASP A CA 1
ATOM 563 C C . ASP A 1 73 ? 5.407 5.001 11.630 1.00 95.12 73 ASP A C 1
ATOM 565 O O . ASP A 1 73 ? 6.634 4.856 11.611 1.00 95.12 73 ASP A O 1
ATOM 569 N N . ALA A 1 74 ? 4.753 5.701 10.696 1.00 92.31 74 ALA A N 1
ATOM 570 C CA . ALA A 1 74 ? 5.390 6.394 9.573 1.00 92.31 74 ALA A CA 1
ATOM 571 C C . ALA A 1 74 ? 6.219 7.628 9.997 1.00 92.31 74 ALA A C 1
ATOM 573 O O . ALA A 1 74 ? 7.036 8.129 9.222 1.00 92.31 74 ALA A O 1
ATOM 574 N N . GLU A 1 75 ? 6.043 8.090 11.236 1.00 93.81 75 GLU A N 1
ATOM 575 C CA . GLU A 1 75 ? 6.773 9.175 11.890 1.00 93.81 75 GLU A CA 1
ATOM 576 C C . GLU A 1 75 ? 7.914 8.648 12.797 1.00 93.81 75 GLU A C 1
ATOM 578 O O . GLU A 1 75 ? 8.499 9.412 13.569 1.00 93.81 75 GLU A O 1
ATOM 583 N N . GLU A 1 76 ? 8.248 7.354 12.690 1.00 92.19 76 GLU A N 1
ATOM 584 C CA . GLU A 1 76 ? 9.223 6.607 13.507 1.00 92.19 76 GLU A CA 1
ATOM 585 C C . GLU A 1 76 ? 8.885 6.544 15.020 1.00 92.19 76 GLU A C 1
ATOM 587 O O . GLU A 1 76 ? 9.739 6.190 15.843 1.00 92.19 76 GLU A O 1
ATOM 592 N N . GLN A 1 77 ? 7.644 6.839 15.433 1.00 94.25 77 GLN A N 1
ATOM 593 C CA . GLN A 1 77 ? 7.235 6.753 16.838 1.00 94.25 77 GLN A CA 1
ATOM 594 C C . GLN A 1 77 ? 6.856 5.321 17.226 1.00 94.25 77 GLN A C 1
ATOM 596 O O . GLN A 1 77 ? 6.160 4.600 16.515 1.00 94.25 77 GLN A O 1
ATOM 601 N N . VAL A 1 78 ? 7.305 4.897 18.408 1.00 94.94 78 VAL A N 1
ATOM 602 C CA . VAL A 1 78 ? 7.136 3.524 18.900 1.00 94.94 78 VAL A CA 1
ATOM 603 C C . VAL A 1 78 ? 5.733 3.321 19.490 1.00 94.94 78 VAL A C 1
ATOM 605 O O . VAL A 1 78 ? 5.485 3.663 20.647 1.00 94.94 78 VAL A O 1
ATOM 608 N N . ILE A 1 79 ? 4.832 2.701 18.720 1.00 93.81 79 ILE A N 1
ATOM 609 C CA . ILE A 1 79 ? 3.480 2.300 19.160 1.00 93.81 79 ILE A CA 1
ATOM 610 C C . ILE A 1 79 ? 3.559 1.206 20.238 1.00 93.81 79 ILE A C 1
ATOM 612 O O . ILE A 1 79 ? 2.829 1.226 21.232 1.00 93.81 79 ILE A O 1
ATOM 616 N N . LEU A 1 80 ? 4.434 0.217 20.038 1.00 93.50 80 LEU A N 1
ATOM 617 C CA . LEU A 1 80 ? 4.596 -0.931 20.929 1.00 93.50 80 LEU A CA 1
ATOM 618 C C . LEU A 1 80 ? 6.062 -1.358 20.944 1.00 93.50 80 LEU A C 1
ATOM 620 O O . LEU A 1 80 ? 6.653 -1.520 19.889 1.00 93.50 80 LEU A O 1
ATOM 624 N N . SER A 1 81 ? 6.641 -1.614 22.116 1.00 96.25 81 SER A N 1
ATOM 625 C CA . SER A 1 81 ? 7.948 -2.276 22.236 1.00 96.25 81 SER A CA 1
ATOM 626 C C . SER A 1 81 ? 7.929 -3.175 23.469 1.00 96.25 81 SER A C 1
ATOM 628 O O . SER A 1 81 ? 7.727 -2.693 24.588 1.00 96.25 81 SER A O 1
ATOM 630 N N . ARG A 1 82 ? 8.013 -4.497 23.272 1.00 94.31 82 ARG A N 1
ATOM 631 C CA . ARG A 1 82 ? 7.873 -5.505 24.339 1.00 94.31 82 ARG A CA 1
ATOM 632 C C . ARG A 1 82 ? 8.704 -6.756 24.066 1.00 94.31 82 ARG A C 1
ATOM 634 O O . ARG A 1 82 ? 8.706 -7.286 22.958 1.00 94.31 82 ARG A O 1
ATOM 641 N N . LEU A 1 83 ? 9.310 -7.284 25.128 1.00 93.19 83 LEU A N 1
ATOM 642 C CA . LEU A 1 83 ? 9.906 -8.616 25.139 1.00 93.19 83 LEU A CA 1
ATOM 643 C C . LEU A 1 83 ? 8.824 -9.676 25.384 1.00 93.19 83 LEU A C 1
ATOM 645 O O . LEU A 1 83 ? 8.062 -9.583 26.347 1.00 93.19 83 LEU A O 1
ATOM 649 N N . TYR A 1 84 ? 8.794 -10.690 24.526 1.00 92.62 84 TYR A N 1
ATOM 650 C CA . TYR A 1 84 ? 7.924 -11.858 24.605 1.00 92.62 84 TYR A CA 1
ATOM 651 C C . TYR A 1 84 ? 8.765 -13.154 24.670 1.00 92.62 84 TYR A C 1
ATOM 653 O O . TYR A 1 84 ? 9.990 -13.140 24.530 1.00 92.62 84 TYR A O 1
ATOM 661 N N . SER A 1 85 ? 8.105 -14.290 24.899 1.00 92.12 85 SER A N 1
ATOM 662 C CA . SER A 1 85 ? 8.687 -15.641 24.957 1.00 92.12 85 SER A CA 1
ATOM 663 C C . SER A 1 85 ? 9.168 -16.172 23.590 1.00 92.12 85 SER A C 1
ATOM 665 O O . SER A 1 85 ? 9.096 -15.492 22.568 1.00 92.12 85 SER A O 1
ATOM 667 N N . ASN A 1 86 ? 9.631 -17.423 23.542 1.00 89.50 86 ASN A N 1
ATOM 668 C CA . ASN A 1 86 ? 9.943 -18.151 22.301 1.00 89.50 86 ASN A CA 1
ATOM 669 C C . ASN A 1 86 ? 8.747 -18.328 21.332 1.00 89.50 86 ASN A C 1
ATOM 671 O O . ASN A 1 86 ? 8.939 -18.584 20.144 1.00 89.50 86 ASN A O 1
ATOM 675 N N . GLN A 1 87 ? 7.517 -18.166 21.812 1.00 92.50 87 GLN A N 1
ATOM 676 C CA . GLN A 1 87 ? 6.297 -18.052 21.011 1.00 92.50 87 GLN A CA 1
ATOM 677 C C . GLN A 1 87 ? 5.428 -16.925 21.590 1.00 92.50 87 GLN A C 1
ATOM 679 O O . GLN A 1 87 ? 5.440 -16.712 22.807 1.00 92.50 87 GLN A O 1
ATOM 684 N N . GLY A 1 88 ? 4.663 -16.215 20.756 1.00 91.12 88 GLY A N 1
ATOM 685 C CA . GLY A 1 88 ? 3.794 -15.133 21.225 1.00 91.12 88 GLY A CA 1
ATOM 686 C C . GLY A 1 88 ? 2.793 -14.612 20.192 1.00 91.12 88 GLY A C 1
ATOM 687 O O . GLY A 1 88 ? 2.925 -14.857 18.993 1.00 91.12 88 GLY A O 1
ATOM 688 N N . ARG A 1 89 ? 1.794 -13.865 20.684 1.00 92.81 89 ARG A N 1
ATOM 689 C CA . ARG A 1 89 ? 0.880 -13.032 19.887 1.00 92.81 89 ARG A CA 1
ATOM 690 C C . ARG A 1 89 ? 1.001 -11.581 20.345 1.00 92.81 89 ARG A C 1
ATOM 692 O O . ARG A 1 89 ? 0.877 -11.302 21.539 1.00 92.81 89 ARG A O 1
ATOM 699 N N . PHE A 1 90 ? 1.198 -10.669 19.403 1.00 93.38 90 PHE A N 1
ATOM 700 C CA . PHE A 1 90 ? 1.098 -9.227 19.610 1.00 93.38 90 PHE A CA 1
ATOM 701 C C . PHE A 1 90 ? -0.109 -8.678 18.846 1.00 93.38 90 PHE A C 1
ATOM 703 O O . PHE A 1 90 ? -0.514 -9.237 17.829 1.00 93.38 90 PHE A O 1
ATOM 710 N N . VAL A 1 91 ? -0.714 -7.608 19.361 1.00 93.06 91 VAL A N 1
ATOM 711 C CA . VAL A 1 91 ? -1.852 -6.922 18.734 1.00 93.06 91 VAL A CA 1
ATOM 712 C C . VAL A 1 91 ? -1.676 -5.422 18.941 1.00 93.06 91 VAL A C 1
ATOM 714 O O . VAL A 1 91 ? -1.347 -5.001 20.053 1.00 93.06 91 VAL A O 1
ATOM 717 N N . PHE A 1 92 ? -1.895 -4.634 17.893 1.00 93.56 92 PHE A N 1
ATOM 718 C CA . PHE A 1 92 ? -1.928 -3.172 17.939 1.00 93.56 92 PHE A CA 1
ATOM 719 C C . PHE A 1 92 ? -3.007 -2.624 16.990 1.00 93.56 92 PHE A C 1
ATOM 721 O O . PHE A 1 92 ? -3.642 -3.375 16.248 1.00 93.56 92 PHE A O 1
ATOM 728 N N . THR A 1 93 ? -3.229 -1.314 17.042 1.00 91.69 93 THR A N 1
ATOM 729 C CA . THR A 1 93 ? -4.125 -0.574 16.144 1.00 91.69 93 THR A CA 1
ATOM 730 C C . THR A 1 93 ? -3.389 0.647 15.614 1.00 91.69 93 THR A C 1
ATOM 732 O O . THR A 1 93 ? -2.761 1.355 16.404 1.00 91.69 93 THR A O 1
ATOM 735 N N . THR A 1 94 ? -3.464 0.896 14.310 1.00 92.12 94 THR A N 1
ATOM 736 C CA . THR A 1 94 ? -2.907 2.106 13.687 1.00 92.12 94 THR A CA 1
ATOM 737 C C . THR A 1 94 ? -3.700 3.350 14.101 1.00 92.12 94 THR A C 1
ATOM 739 O O . THR A 1 94 ? -4.916 3.276 14.290 1.00 92.12 94 THR A O 1
ATOM 742 N N . GLN A 1 95 ? -3.020 4.490 14.257 1.00 89.19 95 GLN A N 1
ATOM 743 C CA . GLN A 1 95 ? -3.667 5.800 14.430 1.00 89.19 95 GLN A CA 1
ATOM 744 C C . GLN A 1 95 ? -3.586 6.580 13.120 1.00 89.19 95 GLN A C 1
ATOM 746 O O . GLN A 1 95 ? -4.611 6.803 12.483 1.00 89.19 95 GLN A O 1
ATOM 751 N N . ASP A 1 96 ? -2.376 6.897 12.669 1.00 87.81 96 ASP A N 1
ATOM 752 C CA . ASP A 1 96 ? -2.137 7.589 11.404 1.00 87.81 96 ASP A CA 1
ATOM 753 C C . ASP A 1 96 ? -1.901 6.599 10.236 1.00 87.81 96 ASP A C 1
ATOM 755 O O . ASP A 1 96 ? -1.484 5.459 10.466 1.00 87.81 96 ASP A O 1
ATOM 759 N N . PRO A 1 97 ? -2.218 6.973 8.979 1.00 90.00 97 PRO A N 1
ATOM 760 C CA . PRO A 1 97 ? -2.070 6.099 7.814 1.00 90.00 97 PRO A CA 1
ATOM 761 C C . PRO A 1 97 ? -0.674 6.202 7.171 1.00 90.00 97 PRO A C 1
ATOM 763 O O . PRO A 1 97 ? -0.254 7.289 6.769 1.00 90.00 97 PRO A O 1
ATOM 766 N N . GLY A 1 98 ? 0.010 5.072 6.973 1.00 90.38 98 GLY A N 1
ATOM 767 C CA . GLY A 1 98 ? 1.305 5.028 6.286 1.00 90.38 98 GLY A CA 1
ATOM 768 C C . GLY A 1 98 ? 2.109 3.740 6.498 1.00 90.38 98 GLY A C 1
ATOM 769 O O . GLY A 1 98 ? 1.602 2.737 7.005 1.00 90.38 98 GLY A O 1
ATOM 770 N N . GLU A 1 99 ? 3.386 3.780 6.108 1.00 93.94 99 GLU A N 1
ATOM 771 C CA . GLU A 1 99 ? 4.339 2.674 6.272 1.00 93.94 99 GLU A CA 1
ATOM 772 C C . GLU A 1 99 ? 4.679 2.470 7.756 1.00 93.94 99 GLU A C 1
ATOM 774 O O . GLU A 1 99 ? 5.355 3.290 8.368 1.00 93.94 99 GLU A O 1
ATOM 779 N N . HIS A 1 100 ? 4.212 1.364 8.331 1.00 95.75 100 HIS A N 1
ATOM 780 C CA . HIS A 1 100 ? 4.543 0.946 9.691 1.00 95.75 100 HIS A CA 1
ATOM 781 C C . HIS A 1 100 ? 5.682 -0.074 9.659 1.00 95.75 100 HIS A C 1
ATOM 783 O O . HIS A 1 100 ? 5.670 -0.996 8.838 1.00 95.75 100 HIS A O 1
ATOM 789 N N . SER A 1 101 ? 6.638 0.032 10.589 1.00 96.62 101 SER A N 1
ATOM 790 C CA . SER A 1 101 ? 7.714 -0.957 10.725 1.00 96.62 101 SER A CA 1
ATOM 791 C C . SER A 1 101 ? 7.459 -1.913 11.891 1.00 96.62 101 SER A C 1
ATOM 793 O O . SER A 1 101 ? 7.217 -1.492 13.018 1.00 96.62 101 SER A O 1
ATOM 795 N N . ILE A 1 102 ? 7.508 -3.220 11.620 1.00 96.56 102 ILE A N 1
ATOM 796 C CA . ILE A 1 102 ? 7.332 -4.305 12.593 1.00 96.56 102 ILE A CA 1
ATOM 797 C C . ILE A 1 102 ? 8.672 -5.034 12.719 1.00 96.56 102 ILE A C 1
ATOM 799 O O . ILE A 1 102 ? 9.047 -5.835 11.860 1.00 96.56 102 ILE A O 1
ATOM 803 N N . CYS A 1 103 ? 9.422 -4.734 13.776 1.00 95.94 103 CYS A N 1
ATOM 804 C CA . CYS A 1 103 ? 10.765 -5.243 14.029 1.00 95.94 103 CYS A CA 1
ATOM 805 C C . CYS A 1 103 ? 10.778 -6.377 15.065 1.00 95.94 103 CYS A C 1
ATOM 807 O O . CYS A 1 103 ? 10.165 -6.271 16.125 1.00 95.94 103 CYS A O 1
ATOM 809 N N . LEU A 1 104 ? 11.544 -7.435 14.786 1.00 95.12 104 LEU A N 1
ATOM 810 C CA . LEU A 1 104 ? 11.779 -8.576 15.672 1.00 95.12 104 LEU A CA 1
ATOM 811 C C . LEU A 1 104 ? 13.287 -8.825 15.854 1.00 95.12 104 LEU A C 1
ATOM 813 O O . LEU A 1 104 ? 14.049 -8.799 14.881 1.00 95.12 104 LEU A O 1
ATOM 817 N N . TRP A 1 105 ? 13.718 -9.080 17.094 1.00 93.19 105 TRP A N 1
ATOM 818 C CA . TRP A 1 105 ? 15.084 -9.509 17.436 1.00 93.19 105 TRP A CA 1
ATOM 819 C C . TRP A 1 105 ? 15.116 -10.328 18.732 1.00 93.19 105 TRP A C 1
ATOM 821 O O . TRP A 1 105 ? 14.264 -10.165 19.602 1.00 93.19 105 TRP A O 1
ATOM 831 N N . SER A 1 106 ? 16.106 -11.207 18.899 1.00 89.38 106 SER A N 1
ATOM 832 C CA . SER A 1 106 ? 16.250 -11.973 20.147 1.00 89.38 106 SER A CA 1
ATOM 833 C C . SER A 1 106 ? 16.991 -11.191 21.234 1.00 89.38 106 SER A C 1
ATOM 835 O O . SER A 1 106 ? 17.889 -10.404 20.944 1.00 89.38 106 SER A O 1
ATOM 837 N N . ASN A 1 107 ? 16.652 -11.470 22.495 1.00 85.31 107 ASN A N 1
ATOM 838 C CA . ASN A 1 107 ? 17.362 -10.968 23.676 1.00 85.31 107 ASN A CA 1
ATOM 839 C C . ASN A 1 107 ? 18.595 -11.826 24.064 1.00 85.31 107 ASN A C 1
ATOM 841 O O . ASN A 1 107 ? 19.228 -11.575 25.089 1.00 85.31 107 ASN A O 1
ATOM 845 N N . SER A 1 108 ? 18.930 -12.862 23.282 1.00 74.62 108 SER A N 1
ATOM 846 C CA . SER A 1 108 ? 20.139 -13.666 23.507 1.00 74.62 108 SER A CA 1
ATOM 847 C C . SER A 1 108 ? 21.415 -12.878 23.186 1.00 74.62 108 SER A C 1
ATOM 849 O O . SER A 1 108 ? 21.449 -12.064 22.264 1.00 74.62 108 SER A O 1
ATOM 851 N N . THR A 1 109 ? 22.476 -13.127 23.957 1.00 64.06 109 THR A N 1
ATOM 852 C CA . THR A 1 109 ? 23.781 -12.451 23.843 1.00 64.06 109 THR A CA 1
ATOM 853 C C . THR A 1 109 ? 24.958 -13.438 23.865 1.00 64.06 109 THR A C 1
ATOM 855 O O . THR A 1 109 ? 26.026 -13.150 24.413 1.00 64.06 109 THR A O 1
ATOM 858 N N . SER A 1 110 ? 24.799 -14.620 23.258 1.00 59.31 110 SER A N 1
ATOM 859 C CA . SER A 1 110 ? 25.871 -15.615 23.191 1.00 59.31 110 SER A CA 1
ATOM 860 C C . SER A 1 110 ? 26.915 -15.255 22.130 1.00 59.31 110 SER A C 1
ATOM 862 O O . SER A 1 110 ? 26.885 -15.709 20.990 1.00 59.31 110 SER A O 1
ATOM 864 N N . TRP A 1 111 ? 27.922 -14.481 22.538 1.00 48.19 111 TRP A N 1
ATOM 865 C CA . TRP A 1 111 ? 29.091 -14.127 21.715 1.00 48.19 111 TRP A CA 1
ATOM 866 C C . TRP A 1 111 ? 29.800 -15.352 21.087 1.00 48.19 111 TRP A C 1
ATOM 868 O O . TRP A 1 111 ? 30.484 -15.220 20.072 1.00 48.19 111 TRP A O 1
ATOM 878 N N . PHE A 1 112 ? 29.669 -16.543 21.685 1.00 37.75 112 PHE A N 1
ATOM 879 C CA . PHE A 1 112 ? 30.443 -17.740 21.326 1.00 37.75 112 PHE A CA 1
ATOM 880 C C . PHE A 1 112 ? 29.634 -18.881 20.690 1.00 37.75 112 PHE A C 1
ATOM 882 O O . PHE A 1 112 ? 30.240 -19.847 20.225 1.00 37.75 112 PHE A O 1
ATOM 889 N N . SER A 1 113 ? 28.304 -18.776 20.604 1.00 53.91 113 SER A N 1
ATOM 890 C CA . SER A 1 113 ? 27.491 -19.649 19.750 1.00 53.91 113 SER A CA 1
ATOM 891 C C . SER A 1 113 ? 26.787 -18.804 18.701 1.00 53.91 113 SER A C 1
ATOM 893 O O . SER A 1 113 ? 25.875 -18.059 19.025 1.00 53.91 113 SER A O 1
ATOM 895 N N . GLY A 1 114 ? 27.164 -18.944 17.430 1.00 61.41 114 GLY A N 1
ATOM 896 C CA . GLY A 1 114 ? 26.399 -18.364 16.324 1.00 61.41 114 GLY A CA 1
ATOM 897 C C . GLY A 1 114 ? 25.112 -19.153 16.093 1.00 61.41 114 GLY A C 1
ATOM 898 O O . GLY A 1 114 ? 25.012 -19.856 15.088 1.00 61.41 114 GLY A O 1
ATOM 899 N N . SER A 1 115 ? 24.177 -19.123 17.048 1.00 73.69 115 SER A N 1
ATOM 900 C CA . SER A 1 115 ? 22.932 -19.875 16.926 1.00 73.69 115 SER A CA 1
ATOM 901 C C . SER A 1 115 ? 22.011 -19.225 15.892 1.00 73.69 115 SER A C 1
ATOM 903 O O . SER A 1 115 ? 21.941 -18.000 15.756 1.00 73.69 115 SER A O 1
ATOM 905 N N . LEU A 1 116 ? 21.352 -20.073 15.101 1.00 87.38 116 LEU A N 1
ATOM 906 C CA . LEU A 1 116 ? 20.464 -19.647 14.030 1.00 87.38 116 LEU A CA 1
ATOM 907 C C . LEU A 1 116 ? 19.024 -19.874 14.478 1.00 87.38 116 LEU A C 1
ATOM 909 O O . LEU A 1 116 ? 18.592 -21.015 14.657 1.00 87.38 116 LEU A O 1
ATOM 913 N N . LEU A 1 117 ? 18.288 -18.781 14.651 1.00 89.50 117 LEU A N 1
ATOM 914 C CA . LEU A 1 117 ? 16.873 -18.814 14.985 1.00 89.50 117 LEU A CA 1
ATOM 915 C C . LEU A 1 117 ? 16.073 -18.868 13.685 1.00 89.50 117 LEU A C 1
ATOM 917 O O . LEU A 1 117 ? 16.181 -17.967 12.854 1.00 89.50 117 LEU A O 1
ATOM 921 N N . ARG A 1 118 ? 15.247 -19.897 13.503 1.00 91.44 118 ARG A N 1
ATOM 922 C CA . ARG A 1 118 ? 14.161 -19.868 12.519 1.00 91.44 118 ARG A CA 1
ATOM 923 C C . ARG A 1 118 ? 12.956 -19.215 13.177 1.00 91.44 118 ARG A C 1
ATOM 925 O O . ARG A 1 118 ? 12.559 -19.611 14.269 1.00 91.44 118 ARG A O 1
ATOM 932 N N . VAL A 1 119 ? 12.365 -18.234 12.510 1.00 92.81 119 VAL A N 1
ATOM 933 C CA . VAL A 1 119 ? 11.155 -17.555 12.969 1.00 92.81 119 VAL A CA 1
ATOM 934 C C . VAL A 1 119 ? 10.061 -17.750 11.933 1.00 92.81 119 VAL A C 1
ATOM 936 O O . VAL A 1 119 ? 10.207 -17.362 10.774 1.00 92.81 119 VAL A O 1
ATOM 939 N N . HIS A 1 120 ? 8.966 -18.361 12.371 1.00 94.12 120 HIS A N 1
ATOM 940 C CA . HIS A 1 120 ? 7.689 -18.351 11.670 1.00 94.12 120 HIS A CA 1
ATOM 941 C C . HIS A 1 120 ? 6.916 -17.125 12.146 1.00 94.12 120 HIS A C 1
ATOM 943 O O . HIS A 1 120 ? 6.852 -16.885 13.354 1.00 94.12 120 HIS A O 1
ATOM 949 N N . LEU A 1 121 ? 6.348 -16.360 11.217 1.00 92.94 121 LEU A N 1
ATOM 950 C CA . LEU A 1 121 ? 5.626 -15.120 11.497 1.00 92.94 121 LEU A CA 1
ATOM 951 C C . LEU A 1 121 ? 4.402 -15.031 10.586 1.00 92.94 121 LEU A C 1
ATOM 953 O O . LEU A 1 121 ? 4.518 -15.160 9.370 1.00 92.94 121 LEU A O 1
ATOM 957 N N . ASP A 1 122 ? 3.249 -14.808 11.200 1.00 92.81 122 ASP A N 1
ATOM 958 C CA . ASP A 1 122 ? 1.947 -14.668 10.561 1.00 92.81 122 ASP A CA 1
ATOM 959 C C . ASP A 1 122 ? 1.343 -13.333 11.013 1.00 92.81 122 ASP A C 1
ATOM 961 O O . ASP A 1 122 ? 1.069 -13.146 12.201 1.00 92.81 122 ASP A O 1
ATOM 965 N N . ILE A 1 123 ? 1.210 -12.382 10.085 1.00 92.94 123 ILE A N 1
ATOM 966 C CA . ILE A 1 123 ? 0.682 -11.037 10.341 1.00 92.94 123 ILE A CA 1
ATOM 967 C C . ILE A 1 123 ? -0.697 -10.945 9.698 1.00 92.94 123 ILE A C 1
ATOM 969 O O . ILE A 1 123 ? -0.843 -11.054 8.482 1.00 92.94 123 ILE A O 1
ATOM 973 N N . LYS A 1 124 ? -1.707 -10.717 10.534 1.00 92.19 124 LYS A N 1
ATOM 974 C CA . LYS A 1 124 ? -3.104 -10.569 10.140 1.00 92.19 124 LYS A CA 1
ATOM 975 C C . LYS A 1 124 ? -3.505 -9.106 10.310 1.00 92.19 124 LYS A C 1
ATOM 977 O O . LYS A 1 124 ? -3.348 -8.548 11.395 1.00 92.19 124 LYS A O 1
ATOM 982 N N . VAL A 1 125 ? -4.016 -8.500 9.245 1.00 91.06 125 VAL A N 1
ATOM 983 C CA . VAL A 1 125 ? -4.466 -7.099 9.188 1.00 91.06 125 VAL A CA 1
ATOM 984 C C . VAL A 1 125 ? -5.994 -7.072 9.078 1.00 91.06 125 VAL A C 1
ATOM 986 O O . VAL A 1 125 ? -6.585 -7.993 8.508 1.00 91.06 125 VAL A O 1
ATOM 989 N N . GLY A 1 126 ? -6.631 -6.042 9.636 1.00 85.75 126 GLY A N 1
ATOM 990 C CA . GLY A 1 126 ? -8.069 -5.808 9.506 1.00 85.75 126 GLY A CA 1
ATOM 991 C C . GLY A 1 126 ? -8.919 -6.847 10.242 1.00 85.75 126 GLY A C 1
ATOM 992 O O . GLY A 1 126 ? -8.570 -7.272 11.346 1.00 85.75 126 GLY A O 1
ATOM 993 N N . GLU A 1 127 ? -10.017 -7.293 9.626 1.00 77.50 127 GLU A N 1
ATOM 994 C CA . GLU A 1 127 ? -10.924 -8.325 10.154 1.00 77.50 127 GLU A CA 1
ATOM 995 C C . GLU A 1 127 ? -10.156 -9.564 10.632 1.00 77.50 127 GLU A C 1
ATOM 997 O O . GLU A 1 127 ? -10.427 -10.102 11.707 1.00 77.50 127 GLU A O 1
ATOM 1002 N N . SER A 1 128 ? -9.148 -9.999 9.870 1.00 81.88 128 SER A N 1
ATOM 1003 C CA . SER A 1 128 ? -8.387 -11.217 10.175 1.00 81.88 128 SER A CA 1
ATOM 1004 C C . SER A 1 128 ? -7.597 -11.133 11.491 1.00 81.88 128 SER A C 1
ATOM 1006 O O . SER A 1 128 ? -7.192 -12.167 12.021 1.00 81.88 128 SER A O 1
ATOM 1008 N N . ALA A 1 129 ? -7.392 -9.936 12.053 1.00 82.00 129 ALA A N 1
ATOM 1009 C CA . ALA A 1 129 ? -6.792 -9.752 13.374 1.00 82.00 129 ALA A CA 1
ATOM 1010 C C . ALA A 1 129 ? -7.761 -10.051 14.542 1.00 82.00 129 ALA A C 1
ATOM 1012 O O . ALA A 1 129 ? -7.315 -10.247 15.681 1.00 82.00 129 ALA A O 1
ATOM 1013 N N . VAL A 1 130 ? -9.075 -10.069 14.278 1.00 79.38 130 VAL A N 1
ATOM 1014 C CA . VAL A 1 130 ? -10.153 -10.081 15.276 1.00 79.38 130 VAL A CA 1
ATOM 1015 C C . VAL A 1 130 ? -10.727 -11.492 15.458 1.00 79.38 130 VAL A C 1
ATOM 1017 O O . VAL A 1 130 ? -11.322 -12.087 14.563 1.00 79.38 130 VAL A O 1
ATOM 1020 N N . ASP A 1 131 ? -10.610 -12.041 16.668 1.00 80.44 131 ASP A N 1
ATOM 1021 C CA . ASP A 1 131 ? -11.076 -13.398 16.982 1.00 80.44 131 ASP A CA 1
ATOM 1022 C C . ASP A 1 131 ? -12.608 -13.449 17.227 1.00 80.44 131 ASP A C 1
ATOM 1024 O O . ASP A 1 131 ? -13.057 -13.692 18.350 1.00 80.44 131 ASP A O 1
ATOM 1028 N N . TYR A 1 132 ? -13.433 -13.267 16.185 1.00 76.69 132 TYR A N 1
ATOM 1029 C CA . TYR A 1 132 ? -14.913 -13.234 16.272 1.00 76.69 132 TYR A CA 1
ATOM 1030 C C . TYR A 1 132 ? -15.544 -14.378 17.081 1.00 76.69 132 TYR A C 1
ATOM 1032 O O . TYR A 1 132 ? -16.553 -14.172 17.751 1.00 76.69 132 TYR A O 1
ATOM 1040 N N . LYS A 1 133 ? -14.941 -15.574 17.074 1.00 78.00 133 LYS A N 1
ATOM 1041 C CA . LYS A 1 133 ? -15.404 -16.728 17.869 1.00 78.00 133 LYS A CA 1
ATOM 1042 C C . LYS A 1 133 ? -15.364 -16.454 19.378 1.00 78.00 133 LYS A C 1
ATOM 1044 O O . LYS A 1 133 ? -16.330 -16.743 20.072 1.00 78.00 133 LYS A O 1
ATOM 1049 N N . LYS A 1 134 ? -14.295 -15.815 19.870 1.00 78.31 134 LYS A N 1
ATOM 1050 C CA . LYS A 1 134 ? -14.153 -15.440 21.288 1.00 78.31 134 LYS A CA 1
ATOM 1051 C C . LYS A 1 134 ? -15.159 -14.356 21.684 1.00 78.31 134 LYS A C 1
ATOM 1053 O O . LYS A 1 134 ? -15.668 -14.379 22.799 1.00 78.31 134 LYS A O 1
ATOM 1058 N N . ILE A 1 135 ? -15.476 -13.440 20.764 1.00 74.81 135 ILE A N 1
ATOM 1059 C CA . ILE A 1 135 ? -16.506 -12.407 20.962 1.00 74.81 135 ILE A CA 1
ATOM 1060 C C . ILE A 1 135 ? -17.898 -13.055 21.028 1.00 74.81 135 ILE A C 1
ATOM 1062 O O . ILE A 1 135 ? -18.662 -12.764 21.944 1.00 74.81 135 ILE A O 1
ATOM 1066 N N . ALA A 1 136 ? -18.204 -13.991 20.123 1.00 76.12 136 ALA A N 1
ATOM 1067 C CA . ALA A 1 136 ? -19.459 -14.744 20.127 1.00 76.12 136 ALA A CA 1
ATOM 1068 C C . ALA A 1 136 ? -19.664 -15.550 21.421 1.00 76.12 136 ALA A C 1
ATOM 1070 O O . ALA A 1 136 ? -20.755 -15.538 21.985 1.00 76.12 136 ALA A O 1
ATOM 1071 N N . GLU A 1 137 ? -18.614 -16.207 21.921 1.00 77.75 137 GLU A N 1
ATOM 1072 C CA . GLU A 1 137 ? -18.638 -16.956 23.184 1.00 77.75 137 GLU A CA 1
ATOM 1073 C C . GLU A 1 137 ? -18.798 -16.039 24.413 1.00 77.75 137 GLU A C 1
ATOM 1075 O O . GLU A 1 137 ? -19.521 -16.389 25.348 1.00 77.75 137 GLU A O 1
ATOM 1080 N N . ALA A 1 138 ? -18.167 -14.858 24.408 1.00 75.31 138 ALA A N 1
ATOM 1081 C CA . ALA A 1 138 ? -18.248 -13.887 25.501 1.00 75.31 138 ALA A CA 1
ATOM 1082 C C . ALA A 1 138 ? -19.609 -13.167 25.568 1.00 75.31 138 ALA A C 1
ATOM 1084 O O . ALA A 1 138 ? -20.200 -13.068 26.644 1.00 75.31 138 ALA A O 1
ATOM 1085 N N . GLU A 1 139 ? -20.116 -12.688 24.429 1.00 76.44 139 GLU A N 1
ATOM 1086 C CA . GLU A 1 139 ? -21.385 -11.950 24.332 1.00 76.44 139 GLU A CA 1
ATOM 1087 C C . GLU A 1 139 ? -22.615 -12.870 24.168 1.00 76.44 139 GLU A C 1
ATOM 1089 O O . GLU A 1 139 ? -23.745 -12.412 24.310 1.00 76.44 139 GLU A O 1
ATOM 1094 N N . LYS A 1 140 ? -22.416 -14.175 23.913 1.00 81.12 140 LYS A N 1
ATOM 1095 C CA . LYS A 1 140 ? -23.466 -15.192 23.664 1.00 81.12 140 LYS A CA 1
ATOM 1096 C C . LYS A 1 140 ? -24.378 -14.879 22.468 1.00 81.12 140 LYS A C 1
ATOM 1098 O O . LYS A 1 140 ? -25.554 -15.243 22.470 1.00 81.12 140 LYS A O 1
ATOM 1103 N N . LEU A 1 141 ? -23.818 -14.226 21.452 1.00 74.69 141 LEU A N 1
ATOM 1104 C CA . LEU A 1 141 ? -24.502 -13.859 20.207 1.00 74.69 141 LEU A CA 1
ATOM 1105 C C . LEU A 1 141 ? -25.075 -15.093 19.495 1.00 74.69 141 LEU A C 1
ATOM 1107 O O . LEU A 1 141 ? -24.427 -16.141 19.427 1.00 74.69 141 LEU A O 1
ATOM 1111 N N . THR A 1 142 ? -26.256 -14.957 18.892 1.00 84.12 142 THR A N 1
ATOM 1112 C CA . THR A 1 142 ? -26.766 -15.974 17.963 1.00 84.12 142 THR A CA 1
ATOM 1113 C C . THR A 1 142 ? -25.951 -15.986 16.664 1.00 84.12 142 THR A C 1
ATOM 1115 O O . THR A 1 142 ? -25.318 -14.995 16.292 1.00 84.12 142 THR A O 1
ATOM 1118 N N . GLU A 1 143 ? -25.987 -17.102 15.925 1.00 83.69 143 GLU A N 1
ATOM 1119 C CA . GLU A 1 143 ? -25.255 -17.243 14.653 1.00 83.69 143 GLU A CA 1
ATOM 1120 C C . GLU A 1 143 ? -25.614 -16.134 13.643 1.00 83.69 143 GLU A C 1
ATOM 1122 O O . GLU A 1 143 ? -24.753 -15.653 12.908 1.00 83.69 143 GLU A O 1
ATOM 1127 N N . ILE A 1 144 ? -26.876 -15.689 13.634 1.00 84.69 144 ILE A N 1
ATOM 1128 C CA . ILE A 1 144 ? -27.367 -14.644 12.726 1.00 84.69 144 ILE A CA 1
ATOM 1129 C C . ILE A 1 144 ? -26.821 -13.266 13.126 1.00 84.69 144 ILE A C 1
ATOM 1131 O O . ILE A 1 144 ? -26.359 -12.527 12.259 1.00 84.69 144 ILE A O 1
ATOM 1135 N N . GLU A 1 145 ? -26.822 -12.927 14.417 1.00 81.12 145 GLU A N 1
ATOM 1136 C CA . GLU A 1 145 ? -26.292 -11.648 14.917 1.00 81.12 145 GLU A CA 1
ATOM 1137 C C . GLU A 1 145 ? -24.779 -11.542 14.703 1.00 81.12 145 GLU A C 1
ATOM 1139 O O . GLU A 1 145 ? -24.290 -10.509 14.243 1.00 81.12 145 GLU A O 1
ATOM 1144 N N . LEU A 1 146 ? -24.044 -12.630 14.961 1.00 81.00 146 LEU A N 1
ATOM 1145 C CA . LEU A 1 146 ? -22.611 -12.718 14.680 1.00 81.00 146 LEU A CA 1
ATOM 1146 C C . LEU A 1 146 ? -22.324 -12.441 13.197 1.00 81.00 146 LEU A C 1
ATOM 1148 O O . LEU A 1 146 ? -21.482 -11.606 12.868 1.00 81.00 146 LEU A O 1
ATOM 1152 N N . ARG A 1 147 ? -23.068 -13.101 12.305 1.00 84.06 147 ARG A N 1
ATOM 1153 C CA . ARG A 1 147 ? -22.892 -13.000 10.853 1.00 84.06 147 ARG A CA 1
ATOM 1154 C C . ARG A 1 147 ? -23.295 -11.631 10.302 1.00 84.06 147 ARG A C 1
ATOM 1156 O O . ARG A 1 147 ? -22.644 -11.133 9.388 1.00 84.06 147 ARG A O 1
ATOM 1163 N N . LEU A 1 148 ? -24.319 -10.994 10.874 1.00 83.81 148 LEU A N 1
ATOM 1164 C CA . LEU A 1 148 ? -24.688 -9.613 10.552 1.00 83.81 148 LEU A CA 1
ATOM 1165 C C . LEU A 1 148 ? -23.578 -8.631 10.961 1.00 83.81 148 LEU A C 1
ATOM 1167 O O . LEU A 1 148 ? -23.216 -7.756 10.177 1.00 83.81 148 LEU A O 1
ATOM 1171 N N . ARG A 1 149 ? -22.993 -8.806 12.152 1.00 79.56 149 ARG A N 1
ATOM 1172 C CA . ARG A 1 149 ? -21.901 -7.961 12.664 1.00 79.56 149 ARG A CA 1
ATOM 1173 C C . ARG A 1 149 ? -20.612 -8.120 11.851 1.00 79.56 149 ARG A C 1
ATOM 1175 O O . ARG A 1 149 ? -19.945 -7.123 11.600 1.00 79.56 149 ARG A O 1
ATOM 1182 N N . GLN A 1 150 ? -20.311 -9.331 11.371 1.00 81.94 150 GLN A N 1
ATOM 1183 C CA . GLN A 1 150 ? -19.241 -9.572 10.392 1.00 81.94 150 GLN A CA 1
ATOM 1184 C C . GLN A 1 150 ? -19.513 -8.848 9.065 1.00 81.94 150 GLN A C 1
ATOM 1186 O O . GLN A 1 150 ? -18.666 -8.093 8.601 1.00 81.94 150 GLN A O 1
ATOM 1191 N N . LEU A 1 151 ? -20.717 -8.985 8.493 1.00 84.62 151 LEU A N 1
ATOM 1192 C CA . LEU A 1 151 ? -21.097 -8.294 7.250 1.00 84.62 151 LEU A CA 1
ATOM 1193 C C . LEU A 1 151 ? -21.018 -6.763 7.359 1.00 84.62 151 LEU A C 1
ATOM 1195 O O . LEU A 1 151 ? -20.590 -6.111 6.408 1.00 84.62 151 LEU A O 1
ATOM 1199 N N . MET A 1 152 ? -21.385 -6.190 8.507 1.00 81.38 152 MET A N 1
ATOM 1200 C CA . MET A 1 152 ? -21.218 -4.756 8.765 1.00 81.38 152 MET A CA 1
ATOM 1201 C C . MET A 1 152 ? -19.741 -4.353 8.866 1.00 81.38 152 MET A C 1
ATOM 1203 O O . MET A 1 152 ? -19.359 -3.338 8.288 1.00 81.38 152 MET A O 1
ATOM 1207 N N . TYR A 1 153 ? -18.907 -5.154 9.539 1.00 78.81 153 TYR A N 1
ATOM 1208 C CA . TYR A 1 153 ? -17.473 -4.882 9.666 1.00 78.81 153 TYR A CA 1
ATOM 1209 C C . TYR A 1 153 ? -16.750 -4.961 8.311 1.00 78.81 153 TYR A C 1
ATOM 1211 O O . TYR A 1 153 ? -16.078 -4.003 7.940 1.00 78.81 153 TYR A O 1
ATOM 1219 N N . HIS A 1 154 ? -16.976 -6.024 7.522 1.00 80.62 154 HIS A N 1
ATOM 1220 C CA . HIS A 1 154 ? -16.460 -6.132 6.148 1.00 80.62 154 HIS A CA 1
ATOM 1221 C C . HIS A 1 154 ? -16.836 -4.898 5.303 1.00 80.62 154 HIS A C 1
ATOM 1223 O O . HIS A 1 154 ? -16.035 -4.406 4.513 1.00 80.62 154 HIS A O 1
ATOM 1229 N N . ALA A 1 155 ? -18.071 -4.394 5.431 1.00 85.94 155 ALA A N 1
ATOM 1230 C CA . ALA A 1 155 ? -18.541 -3.251 4.650 1.00 85.94 155 ALA A CA 1
ATOM 1231 C C . ALA A 1 155 ? -17.853 -1.933 5.056 1.00 85.94 155 ALA A C 1
ATOM 1233 O O . ALA A 1 155 ? -17.539 -1.114 4.186 1.00 85.94 155 ALA A O 1
ATOM 1234 N N . GLU A 1 156 ? -17.583 -1.731 6.350 1.00 82.19 156 GLU A N 1
ATOM 1235 C CA . GLU A 1 156 ? -16.791 -0.595 6.838 1.00 82.19 156 GLU A CA 1
ATOM 1236 C C . GLU A 1 156 ? -15.332 -0.693 6.364 1.00 82.19 156 GLU A C 1
ATOM 1238 O O . GLU A 1 156 ? -14.790 0.274 5.833 1.00 82.19 156 GLU A O 1
ATOM 1243 N N . GLU A 1 157 ? -14.726 -1.873 6.483 1.00 79.00 157 GLU A N 1
ATOM 1244 C CA . GLU A 1 157 ? -13.351 -2.173 6.073 1.00 79.00 157 GLU A CA 1
ATOM 1245 C C . GLU A 1 157 ? -13.130 -1.950 4.569 1.00 79.00 157 GLU A C 1
ATOM 1247 O O . GLU A 1 157 ? -12.249 -1.183 4.182 1.00 79.00 157 GLU A O 1
ATOM 1252 N N . ILE A 1 158 ? -13.998 -2.502 3.713 1.00 84.69 158 ILE A N 1
ATOM 1253 C CA . ILE A 1 158 ? -13.980 -2.262 2.260 1.00 84.69 158 ILE A CA 1
ATOM 1254 C C . ILE A 1 158 ? -14.132 -0.764 1.948 1.00 84.69 158 ILE A C 1
ATOM 1256 O O . ILE A 1 158 ? -13.522 -0.258 1.004 1.00 84.69 158 ILE A O 1
ATOM 1260 N N . THR A 1 159 ? -14.922 -0.028 2.735 1.00 85.12 159 THR A N 1
ATOM 1261 C CA . THR A 1 159 ? -15.093 1.424 2.560 1.00 85.12 159 THR A CA 1
ATOM 1262 C C . THR A 1 159 ? -13.832 2.194 2.969 1.00 85.12 159 THR A C 1
ATOM 1264 O O . THR A 1 159 ? -13.416 3.105 2.248 1.00 85.12 159 THR A O 1
ATOM 1267 N N . LYS A 1 160 ? -13.184 1.813 4.079 1.00 80.19 160 LYS A N 1
ATOM 1268 C CA . LYS A 1 160 ? -11.885 2.350 4.517 1.00 80.19 160 LYS A CA 1
ATOM 1269 C C . LYS A 1 160 ? -10.803 2.099 3.464 1.00 80.19 160 LYS A C 1
ATOM 1271 O O . LYS A 1 160 ? -10.147 3.051 3.043 1.00 80.19 160 LYS A O 1
ATOM 1276 N N . GLU A 1 161 ? -10.677 0.872 2.960 1.00 79.56 161 GLU A N 1
ATOM 1277 C CA . GLU A 1 161 ? -9.665 0.529 1.956 1.00 79.56 161 GLU A CA 1
ATOM 1278 C C . GLU A 1 161 ? -9.903 1.261 0.622 1.00 79.56 161 GLU A C 1
ATOM 1280 O O . GLU A 1 161 ? -8.972 1.837 0.059 1.00 79.56 161 GLU A O 1
ATOM 1285 N N . GLN A 1 162 ? -11.151 1.346 0.140 1.00 83.06 162 GLN A N 1
ATOM 1286 C CA . GLN A 1 162 ? -11.476 2.134 -1.059 1.00 83.06 162 GLN A CA 1
ATOM 1287 C C . GLN A 1 162 ? -11.131 3.621 -0.898 1.00 83.06 162 GLN A C 1
ATOM 1289 O O . GLN A 1 162 ? -10.646 4.245 -1.845 1.00 83.06 162 GLN A O 1
ATOM 1294 N N . ASN A 1 163 ? -11.360 4.201 0.282 1.00 84.06 163 ASN A N 1
ATOM 1295 C CA . ASN A 1 163 ? -10.982 5.585 0.560 1.00 84.06 163 ASN A CA 1
ATOM 1296 C C . ASN A 1 163 ? -9.454 5.753 0.623 1.00 84.06 163 ASN A C 1
ATOM 1298 O O . ASN A 1 163 ? -8.939 6.721 0.061 1.00 84.06 163 ASN A O 1
ATOM 1302 N N . TYR A 1 164 ? -8.722 4.791 1.195 1.00 82.06 164 TYR A N 1
ATOM 1303 C CA . TYR A 1 164 ? -7.256 4.810 1.193 1.00 82.06 164 TYR A CA 1
ATOM 1304 C C . TYR A 1 164 ? -6.674 4.717 -0.227 1.00 82.06 164 TYR A C 1
ATOM 1306 O O . TYR A 1 164 ? -5.805 5.506 -0.609 1.00 82.06 164 TYR A O 1
ATOM 1314 N N . GLN A 1 165 ? -7.217 3.828 -1.067 1.00 79.25 165 GLN A N 1
ATOM 1315 C CA . GLN A 1 165 ? -6.812 3.714 -2.470 1.00 79.25 165 GLN A CA 1
ATOM 1316 C C . GLN A 1 165 ? -7.085 5.006 -3.270 1.00 79.25 165 GLN A C 1
ATOM 1318 O O . GLN A 1 165 ? -6.246 5.388 -4.089 1.00 79.25 165 GLN A O 1
ATOM 1323 N N . ARG A 1 166 ? -8.195 5.720 -3.007 1.00 87.44 166 ARG A N 1
ATOM 1324 C CA . ARG A 1 166 ? -8.482 7.042 -3.611 1.00 87.44 166 ARG A CA 1
ATOM 1325 C C . ARG A 1 166 ? -7.483 8.111 -3.173 1.00 87.44 166 ARG A C 1
ATOM 1327 O O . ARG A 1 166 ? -6.925 8.789 -4.031 1.00 87.44 166 ARG A O 1
ATOM 1334 N N . TYR A 1 167 ? -7.215 8.224 -1.871 1.00 85.25 167 TYR A N 1
ATOM 1335 C CA . TYR A 1 167 ? -6.226 9.165 -1.332 1.00 85.25 167 TYR A CA 1
ATOM 1336 C C . TYR A 1 167 ? -4.846 8.965 -1.984 1.00 85.25 167 TYR A C 1
ATOM 1338 O O . TYR A 1 167 ? -4.203 9.921 -2.427 1.00 85.25 167 TYR A O 1
ATOM 1346 N N . ARG 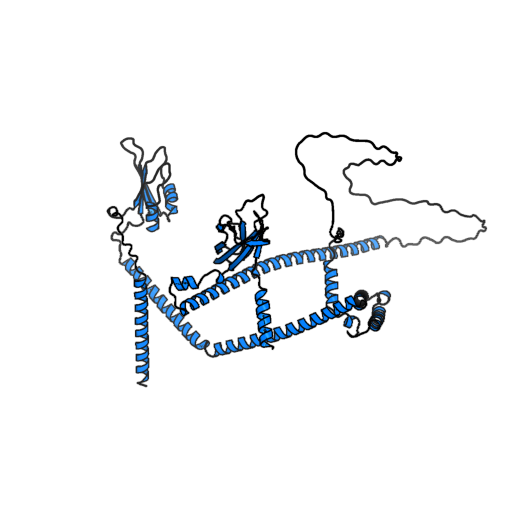A 1 168 ? -4.427 7.704 -2.147 1.00 84.81 168 ARG A N 1
ATOM 1347 C CA . ARG A 1 168 ? -3.181 7.353 -2.839 1.00 84.81 168 ARG A CA 1
ATOM 1348 C C . ARG A 1 168 ? -3.213 7.671 -4.342 1.00 84.81 168 ARG A C 1
ATOM 1350 O O . ARG A 1 168 ? -2.184 8.085 -4.879 1.00 84.81 168 ARG A O 1
ATOM 1357 N N . GLU A 1 169 ? -4.357 7.536 -5.027 1.00 87.25 169 GLU A N 1
ATOM 1358 C CA . GLU A 1 169 ? -4.498 8.003 -6.419 1.00 87.25 169 GLU A CA 1
ATOM 1359 C C . GLU A 1 169 ? -4.305 9.523 -6.509 1.00 87.25 169 GLU A C 1
ATOM 1361 O O . GLU A 1 169 ? -3.522 9.980 -7.339 1.00 87.25 169 GLU A O 1
ATOM 1366 N N . GLU A 1 170 ? -4.958 10.307 -5.647 1.00 86.25 170 GLU A N 1
ATOM 1367 C CA . GLU A 1 170 ? -4.865 11.773 -5.649 1.00 86.25 170 GLU A CA 1
ATOM 1368 C C . GLU A 1 170 ? -3.419 12.258 -5.443 1.00 86.25 170 GLU A C 1
ATOM 1370 O O . GLU A 1 170 ? -2.912 13.057 -6.242 1.00 86.25 170 GLU A O 1
ATOM 1375 N N . GLN A 1 171 ? -2.713 11.699 -4.453 1.00 83.06 171 GLN A N 1
ATOM 1376 C CA . GLN A 1 171 ? -1.297 11.995 -4.195 1.00 83.06 171 GLN A CA 1
ATOM 1377 C C . GLN A 1 171 ? -0.394 11.623 -5.384 1.00 83.06 171 GLN A C 1
ATOM 1379 O O . GLN A 1 171 ? 0.454 12.418 -5.819 1.00 83.06 171 GLN A O 1
ATOM 1384 N N . PHE A 1 172 ? -0.593 10.439 -5.976 1.00 89.12 172 PHE A N 1
ATOM 1385 C CA . PHE A 1 172 ? 0.156 10.013 -7.160 1.00 89.12 172 PHE A CA 1
ATOM 1386 C C . PHE A 1 172 ? -0.125 10.917 -8.370 1.00 89.12 172 PHE A C 1
ATOM 1388 O O . PHE A 1 172 ? 0.791 11.276 -9.114 1.00 89.12 172 PHE A O 1
ATOM 1395 N N . ARG A 1 173 ? -1.378 11.339 -8.554 1.00 91.12 173 ARG A N 1
ATOM 1396 C CA . ARG A 1 173 ? -1.837 12.181 -9.666 1.00 91.12 173 ARG A CA 1
ATOM 1397 C C . ARG A 1 173 ? -1.251 13.591 -9.591 1.00 91.12 173 ARG A C 1
ATOM 1399 O O . ARG A 1 173 ? -0.717 14.064 -10.594 1.00 91.12 173 ARG A O 1
ATOM 1406 N N . ALA A 1 174 ? -1.232 14.212 -8.410 1.00 88.19 174 ALA A N 1
ATOM 1407 C CA . ALA A 1 174 ? -0.579 15.506 -8.179 1.00 88.19 174 ALA A CA 1
ATOM 1408 C C . ALA A 1 174 ? 0.953 15.440 -8.373 1.00 88.19 174 ALA A C 1
ATOM 1410 O O . ALA A 1 174 ? 1.566 16.311 -9.009 1.00 88.19 174 ALA A O 1
ATOM 1411 N N . THR A 1 175 ? 1.585 14.367 -7.888 1.00 84.25 175 THR A N 1
ATOM 1412 C CA . THR A 1 175 ? 3.027 14.121 -8.064 1.00 84.25 175 THR A CA 1
ATOM 1413 C C . THR A 1 175 ? 3.384 13.895 -9.539 1.00 84.25 175 THR A C 1
ATOM 1415 O O . THR A 1 175 ? 4.383 14.425 -10.037 1.00 84.25 175 THR A O 1
ATOM 1418 N N . SER A 1 176 ? 2.534 13.171 -10.270 1.00 91.44 176 SER A N 1
ATOM 1419 C CA . SER A 1 176 ? 2.662 12.926 -11.707 1.00 91.44 176 SER A CA 1
ATOM 1420 C C . SER A 1 176 ? 2.494 14.209 -12.527 1.00 91.44 176 SER A C 1
ATOM 1422 O O . SER A 1 176 ? 3.370 14.532 -13.333 1.00 91.44 176 SER A O 1
ATOM 1424 N N . GLU A 1 177 ? 1.442 15.004 -12.287 1.00 91.00 177 GLU A N 1
ATOM 1425 C CA . GLU A 1 177 ? 1.200 16.250 -13.027 1.00 91.00 177 GLU A CA 1
ATOM 1426 C C . GLU A 1 177 ? 2.338 17.258 -12.821 1.00 91.00 177 GLU A C 1
ATOM 1428 O O . GLU A 1 177 ? 2.919 17.752 -13.792 1.00 91.00 177 GLU A O 1
ATOM 1433 N N . SER A 1 178 ? 2.720 17.522 -11.568 1.00 89.69 178 SER A N 1
ATOM 1434 C CA . SER A 1 178 ? 3.793 18.471 -11.244 1.00 89.69 178 SER A CA 1
ATOM 1435 C C . SER A 1 178 ? 5.148 18.054 -11.832 1.00 89.69 178 SER A C 1
ATOM 1437 O O . SER A 1 178 ? 5.956 18.904 -12.217 1.00 89.69 178 SER A O 1
ATOM 1439 N N . THR A 1 179 ? 5.417 16.753 -11.951 1.00 88.06 179 THR A N 1
ATOM 1440 C CA . THR A 1 179 ? 6.652 16.221 -12.547 1.00 88.06 179 THR A CA 1
ATOM 1441 C C . THR A 1 179 ? 6.604 16.256 -14.073 1.00 88.06 179 THR A C 1
ATOM 1443 O O . THR A 1 179 ? 7.531 16.772 -14.698 1.00 88.06 179 THR A O 1
ATOM 1446 N N . SER A 1 180 ? 5.497 15.822 -14.679 1.00 89.00 180 SER A N 1
ATOM 1447 C CA . SER A 1 180 ? 5.262 15.886 -16.127 1.00 89.00 180 SER A CA 1
ATOM 1448 C C . SER A 1 180 ? 5.335 17.328 -16.650 1.00 89.00 180 SER A C 1
ATOM 1450 O O . SER A 1 180 ? 6.048 17.615 -17.614 1.00 89.00 180 SER A O 1
ATOM 1452 N N . ARG A 1 181 ? 4.718 18.280 -15.935 1.00 92.25 181 ARG A N 1
ATOM 1453 C CA . ARG A 1 181 ? 4.792 19.721 -16.222 1.00 92.25 181 ARG A CA 1
ATOM 1454 C C . ARG A 1 181 ? 6.224 20.257 -16.155 1.00 92.25 181 ARG A C 1
ATOM 1456 O O . ARG A 1 181 ? 6.613 21.028 -17.031 1.00 92.25 181 ARG A O 1
ATOM 1463 N N . ARG A 1 182 ? 7.030 19.848 -15.165 1.00 93.25 182 ARG A N 1
ATOM 1464 C CA . ARG A 1 182 ? 8.453 20.235 -15.076 1.00 93.25 182 ARG A CA 1
ATOM 1465 C C . ARG A 1 182 ? 9.258 19.696 -16.265 1.00 93.25 182 ARG A C 1
ATOM 1467 O O . ARG A 1 182 ? 9.991 20.461 -16.887 1.00 93.25 182 ARG A O 1
ATOM 1474 N N . VAL A 1 183 ? 9.086 18.421 -16.621 1.00 95.38 183 VAL A N 1
ATOM 1475 C CA . VAL A 1 183 ? 9.760 17.797 -17.778 1.00 95.38 183 VAL A CA 1
ATOM 1476 C C . VAL A 1 183 ? 9.376 18.485 -19.094 1.00 95.38 183 VAL A C 1
ATOM 1478 O O . VAL A 1 183 ? 10.254 18.772 -19.910 1.00 95.38 183 VAL A O 1
ATOM 1481 N N . LEU A 1 184 ? 8.096 18.828 -19.278 1.00 95.56 184 LEU A N 1
ATOM 1482 C CA . LEU A 1 184 ? 7.616 19.565 -20.449 1.00 95.56 184 LEU A CA 1
ATOM 1483 C C . LEU A 1 184 ? 8.340 20.912 -20.603 1.00 95.56 184 LEU A C 1
ATOM 1485 O O . LEU A 1 184 ? 8.889 21.182 -21.672 1.00 95.56 184 LEU A O 1
ATOM 1489 N N . TRP A 1 185 ? 8.415 21.722 -19.542 1.00 94.56 185 TRP A N 1
ATOM 1490 C CA . TRP A 1 185 ? 9.089 23.027 -19.590 1.00 94.56 185 TRP A CA 1
ATOM 1491 C C . TRP A 1 185 ? 10.590 22.919 -19.882 1.00 94.56 185 TRP A C 1
ATOM 1493 O O . TRP A 1 185 ? 11.098 23.696 -20.692 1.00 94.56 185 TRP A O 1
ATOM 1503 N N . TRP A 1 186 ? 11.286 21.920 -19.327 1.00 95.88 186 TRP A N 1
ATOM 1504 C CA . TRP A 1 186 ? 12.682 21.648 -19.691 1.00 95.88 186 TRP A CA 1
ATOM 1505 C C . TRP A 1 186 ? 12.838 21.258 -21.168 1.00 95.88 186 TRP A C 1
ATOM 1507 O O . TRP A 1 186 ? 13.738 21.772 -21.835 1.00 95.88 186 TRP A O 1
ATOM 1517 N N . SER A 1 187 ? 11.944 20.427 -21.721 1.00 95.25 187 SER A N 1
ATOM 1518 C CA . SER A 1 187 ? 11.998 20.082 -23.152 1.00 95.25 187 SER A CA 1
ATOM 1519 C C . SER A 1 187 ? 11.711 21.278 -24.069 1.00 95.25 187 SER A C 1
ATOM 1521 O O . SER A 1 187 ? 12.372 21.435 -25.094 1.00 95.25 187 SER A O 1
ATOM 1523 N N . VAL A 1 188 ? 10.791 22.171 -23.680 1.00 97.44 188 VAL A N 1
ATOM 1524 C CA . VAL A 1 188 ? 10.494 23.406 -24.424 1.00 97.44 188 VAL A CA 1
ATOM 1525 C C . VAL A 1 188 ? 11.705 24.340 -24.403 1.00 97.44 188 VAL A C 1
ATOM 1527 O O . VAL A 1 188 ? 12.109 24.834 -25.454 1.00 97.44 188 VAL A O 1
ATOM 1530 N N . ALA A 1 189 ? 12.341 24.528 -23.242 1.00 97.00 189 ALA A N 1
ATOM 1531 C CA . ALA A 1 189 ? 13.556 25.331 -23.120 1.00 97.00 189 ALA A CA 1
ATOM 1532 C C . ALA A 1 189 ? 14.710 24.774 -23.977 1.00 97.00 189 ALA A C 1
ATOM 1534 O O . ALA A 1 189 ? 15.381 25.535 -24.675 1.00 97.00 189 ALA A O 1
ATOM 1535 N N . GLN A 1 190 ? 14.901 23.450 -23.997 1.00 96.81 190 GLN A N 1
ATOM 1536 C CA . GLN A 1 190 ? 15.904 22.792 -24.839 1.00 96.81 190 GLN A CA 1
ATOM 1537 C C . GLN A 1 190 ? 15.636 23.006 -26.340 1.00 96.81 190 GLN A C 1
ATOM 1539 O O . GLN A 1 190 ? 16.565 23.310 -27.090 1.00 96.81 190 GLN A O 1
ATOM 1544 N N . VAL A 1 191 ? 14.381 22.885 -26.789 1.00 97.38 191 VAL A N 1
ATOM 1545 C CA . VAL A 1 191 ? 14.002 23.133 -28.192 1.00 97.38 191 VAL A CA 1
ATOM 1546 C C . VAL A 1 191 ? 14.225 24.598 -28.575 1.00 97.38 191 VAL A C 1
ATOM 1548 O O . VAL A 1 191 ? 14.806 24.864 -29.626 1.00 97.38 191 VAL A O 1
ATOM 1551 N N . LEU A 1 192 ? 13.846 25.551 -27.716 1.00 97.81 192 LEU A N 1
ATOM 1552 C CA . LEU A 1 192 ? 14.091 26.979 -27.947 1.00 97.81 192 LEU A CA 1
ATOM 1553 C C . LEU A 1 192 ? 15.590 27.304 -28.039 1.00 97.81 192 LEU A C 1
ATOM 1555 O O . LEU A 1 192 ? 15.991 28.084 -28.902 1.00 97.81 192 LEU A O 1
ATOM 1559 N N . LEU A 1 193 ? 16.428 26.669 -27.213 1.00 97.75 193 LEU A N 1
ATOM 1560 C CA . LEU A 1 193 ? 17.885 26.830 -27.250 1.00 97.75 193 LEU A CA 1
ATOM 1561 C C . LEU A 1 193 ? 18.473 26.293 -28.570 1.00 97.75 193 LEU A C 1
ATOM 1563 O O . LEU A 1 193 ? 19.256 26.988 -29.219 1.00 97.75 193 LEU A O 1
ATOM 1567 N N . LEU A 1 194 ? 18.044 25.109 -29.023 1.00 97.12 194 LEU A N 1
ATOM 1568 C CA . LEU A 1 194 ? 18.450 24.545 -30.320 1.00 97.12 194 LEU A CA 1
ATOM 1569 C C . LEU A 1 194 ? 18.027 25.434 -31.504 1.00 97.12 194 LEU A C 1
ATOM 1571 O O . LEU A 1 194 ? 18.840 25.696 -32.392 1.00 97.12 194 LEU A O 1
ATOM 1575 N N . VAL A 1 195 ? 16.790 25.943 -31.502 1.00 97.62 195 VAL A N 1
ATOM 1576 C CA . VAL A 1 195 ? 16.290 26.873 -32.532 1.00 97.62 195 VAL A CA 1
ATOM 1577 C C . VAL A 1 195 ? 17.069 28.193 -32.511 1.00 97.62 195 VAL A C 1
ATOM 1579 O O . VAL A 1 195 ? 17.456 28.688 -33.570 1.00 97.62 195 VAL A O 1
ATOM 1582 N N . GLY A 1 196 ? 17.370 28.732 -31.326 1.00 97.81 196 GLY A N 1
ATOM 1583 C CA . GLY A 1 196 ? 18.182 29.938 -31.158 1.00 97.81 196 GLY A CA 1
ATOM 1584 C C . GLY A 1 196 ? 19.602 29.781 -31.709 1.00 97.81 196 GLY A C 1
ATOM 1585 O O . GLY A 1 196 ? 20.066 30.641 -32.460 1.00 97.81 196 GLY A O 1
ATOM 1586 N N . MET A 1 197 ? 20.270 28.657 -31.421 1.00 97.31 197 MET A N 1
ATOM 1587 C CA . MET A 1 197 ? 21.589 28.350 -31.992 1.00 97.31 197 MET A CA 1
ATOM 1588 C C . MET A 1 197 ? 21.535 28.185 -33.516 1.00 97.31 197 MET A C 1
ATOM 1590 O O . MET A 1 197 ? 22.391 28.730 -34.211 1.00 97.31 197 MET A O 1
ATOM 1594 N N . GLY A 1 198 ? 20.522 27.494 -34.052 1.00 97.25 198 GLY A N 1
ATOM 1595 C CA . GLY A 1 198 ? 20.342 27.337 -35.500 1.00 97.25 198 GLY A CA 1
ATOM 1596 C C . GLY A 1 198 ? 20.114 28.673 -36.218 1.00 97.25 198 GLY A C 1
ATOM 1597 O O . GLY A 1 198 ? 20.732 28.939 -37.251 1.00 97.25 198 GLY A O 1
ATOM 1598 N N . TYR A 1 199 ? 19.295 29.558 -35.641 1.00 96.88 199 TYR A N 1
ATOM 1599 C CA . TYR A 1 199 ? 19.092 30.916 -36.153 1.00 96.88 199 TYR A CA 1
ATOM 1600 C C . TYR A 1 199 ? 20.385 31.746 -36.109 1.00 96.88 199 TYR A C 1
ATOM 1602 O O . TYR A 1 199 ? 20.740 32.388 -37.100 1.00 96.88 199 TYR A O 1
ATOM 1610 N N . TRP A 1 200 ? 21.131 31.687 -34.999 1.00 96.50 200 TRP A N 1
ATOM 1611 C CA . TRP A 1 200 ? 22.418 32.372 -34.857 1.00 96.50 200 TRP A CA 1
ATOM 1612 C C . TRP A 1 200 ? 23.444 31.894 -35.894 1.00 96.50 200 TRP A C 1
ATOM 1614 O O . TRP A 1 200 ? 24.070 32.716 -36.560 1.00 96.50 200 TRP A O 1
ATOM 1624 N N . GLN A 1 201 ? 23.581 30.578 -36.092 1.00 93.62 201 GLN A N 1
ATOM 1625 C CA . GLN A 1 201 ? 24.462 29.998 -37.114 1.00 93.62 201 GLN A CA 1
ATOM 1626 C C . GLN A 1 201 ? 24.077 30.463 -38.526 1.00 93.62 201 GLN A C 1
ATOM 1628 O O . GLN A 1 201 ? 24.939 30.911 -39.283 1.00 93.62 201 GLN A O 1
ATOM 1633 N N . MET A 1 202 ? 22.783 30.435 -38.859 1.00 94.06 202 MET A N 1
ATOM 1634 C CA . MET A 1 202 ? 22.261 30.910 -40.145 1.00 94.06 202 MET A CA 1
ATOM 1635 C C . MET A 1 202 ? 22.575 32.399 -40.380 1.00 94.06 202 MET A C 1
ATOM 1637 O O . MET A 1 202 ? 22.929 32.798 -41.491 1.00 94.06 202 MET A O 1
ATOM 1641 N N . GLN A 1 203 ? 22.473 33.230 -39.339 1.00 90.12 203 GLN A N 1
ATOM 1642 C CA . GLN A 1 203 ? 22.755 34.664 -39.420 1.00 90.12 203 GLN A CA 1
ATOM 1643 C C . GLN A 1 203 ? 24.262 34.969 -39.483 1.00 90.12 203 GLN A C 1
ATOM 1645 O O . GLN A 1 203 ? 24.672 35.862 -40.224 1.00 90.12 203 GLN A O 1
ATOM 1650 N N . HIS A 1 204 ? 25.094 34.199 -38.775 1.00 90.56 204 HIS A N 1
ATOM 1651 C CA . HIS A 1 204 ? 26.555 34.306 -38.825 1.00 90.56 204 HIS A CA 1
ATOM 1652 C C . HIS A 1 204 ? 27.121 33.883 -40.192 1.00 90.56 204 HIS A C 1
ATOM 1654 O O . HIS A 1 204 ? 27.997 34.549 -40.740 1.00 90.56 204 HIS A O 1
ATOM 1660 N N . LEU A 1 205 ? 26.566 32.829 -40.804 1.00 88.88 205 LEU A N 1
ATOM 1661 C CA . LEU A 1 205 ? 26.886 32.456 -42.186 1.00 88.88 205 LEU A CA 1
ATOM 1662 C C . LEU A 1 205 ? 26.516 33.582 -43.165 1.00 88.88 205 LEU A C 1
ATOM 1664 O O . LEU A 1 205 ? 27.328 33.951 -44.013 1.00 88.88 205 LEU A O 1
ATOM 1668 N N . LYS A 1 206 ? 25.327 34.187 -43.023 1.00 84.00 206 LYS A N 1
ATOM 1669 C CA . LYS A 1 206 ? 24.911 35.332 -43.853 1.00 84.00 206 LYS A CA 1
ATOM 1670 C C . LYS A 1 206 ? 25.861 36.526 -43.730 1.00 84.00 206 LYS A C 1
ATOM 1672 O O . LYS A 1 206 ? 26.226 37.091 -44.760 1.00 84.00 206 LYS A O 1
ATOM 1677 N N . SER A 1 207 ? 26.280 36.914 -42.522 1.00 80.56 207 SER A N 1
ATOM 1678 C CA . SER A 1 207 ? 27.210 38.042 -42.357 1.00 80.56 207 SER A CA 1
ATOM 1679 C C . SER A 1 207 ? 28.601 37.734 -42.924 1.00 80.56 207 SER A C 1
ATOM 1681 O O . SER A 1 207 ? 29.171 38.589 -43.600 1.00 80.56 207 SER A O 1
ATOM 1683 N N . PHE A 1 208 ? 29.104 36.506 -42.755 1.00 79.25 208 PHE A N 1
ATOM 1684 C CA . PHE A 1 208 ? 30.369 36.059 -43.348 1.00 79.25 208 PHE A CA 1
ATOM 1685 C C . PHE A 1 208 ? 30.355 36.124 -44.887 1.00 79.25 208 PHE A C 1
ATOM 1687 O O . PHE A 1 208 ? 31.293 36.644 -45.494 1.00 79.25 208 PHE A O 1
ATOM 1694 N N . PHE A 1 209 ? 29.276 35.664 -45.533 1.00 75.19 209 PHE A N 1
ATOM 1695 C CA . PHE A 1 209 ? 29.149 35.738 -46.993 1.00 75.19 209 PHE A CA 1
ATOM 1696 C C . PHE A 1 209 ? 28.932 37.165 -47.515 1.00 75.19 209 PHE A C 1
ATOM 1698 O O . PHE A 1 209 ? 29.464 37.500 -48.573 1.00 75.19 209 PHE A O 1
ATOM 1705 N N . MET A 1 210 ? 28.212 38.027 -46.787 1.00 62.28 210 MET A N 1
ATOM 1706 C CA . MET A 1 210 ? 28.075 39.439 -47.174 1.00 62.28 210 MET A CA 1
ATOM 1707 C C . MET A 1 210 ? 29.408 40.192 -47.069 1.00 62.28 210 MET A C 1
ATOM 1709 O O . MET A 1 210 ? 29.741 40.947 -47.979 1.00 62.28 210 MET A O 1
ATOM 1713 N N . ALA A 1 211 ? 30.208 39.933 -46.028 1.00 61.47 211 ALA A N 1
ATOM 1714 C CA . ALA A 1 211 ? 31.525 40.550 -45.854 1.00 61.47 211 ALA A CA 1
ATOM 1715 C C . ALA A 1 211 ? 32.513 40.206 -46.987 1.00 61.47 211 ALA A C 1
ATOM 1717 O O . ALA A 1 211 ? 33.347 41.034 -47.340 1.00 61.47 211 ALA A O 1
ATOM 1718 N N . LYS A 1 212 ? 32.402 39.015 -47.593 1.00 53.81 212 LYS A N 1
ATOM 1719 C CA . LYS A 1 212 ? 33.274 38.575 -48.699 1.00 53.81 212 LYS A CA 1
ATOM 1720 C C . LYS A 1 212 ? 32.764 38.897 -50.107 1.00 53.81 212 LYS A C 1
ATOM 1722 O O . LYS A 1 212 ? 33.455 38.603 -51.078 1.00 53.81 212 LYS A O 1
ATOM 1727 N N . LYS A 1 213 ? 31.599 39.537 -50.262 1.00 49.06 213 LYS A N 1
ATOM 1728 C CA . LYS A 1 213 ? 31.006 39.815 -51.587 1.00 49.06 213 LYS A CA 1
ATOM 1729 C C . LYS A 1 213 ? 31.637 41.008 -52.340 1.00 49.06 213 LYS A C 1
ATOM 1731 O O . LYS A 1 213 ? 31.098 41.432 -53.358 1.00 49.06 213 LYS A O 1
ATOM 1736 N N . LEU A 1 214 ? 32.753 41.550 -51.845 1.00 49.81 214 LEU A N 1
ATOM 1737 C CA . LEU A 1 214 ? 33.464 42.707 -52.414 1.00 49.81 214 LEU A CA 1
ATOM 1738 C C . LEU A 1 214 ? 34.805 42.361 -53.091 1.00 49.81 214 LEU A C 1
ATOM 1740 O O . LEU A 1 214 ? 35.301 43.163 -53.875 1.00 49.81 214 LEU A O 1
ATOM 1744 N N . GLU A 1 215 ? 35.366 41.169 -52.867 1.00 47.41 215 GLU A N 1
ATOM 1745 C CA . GLU A 1 215 ? 36.665 40.754 -53.429 1.00 47.41 215 GLU A CA 1
ATOM 1746 C C . GLU A 1 215 ? 36.490 39.783 -54.610 1.00 47.41 215 GLU A C 1
ATOM 1748 O O . GLU A 1 215 ? 36.890 38.622 -54.568 1.00 47.41 215 GLU A O 1
ATOM 1753 N N . CYS A 1 216 ? 35.850 40.263 -55.679 1.00 42.28 216 CYS A N 1
ATOM 1754 C CA . CYS A 1 216 ? 35.696 39.550 -56.955 1.00 42.28 216 CYS A CA 1
ATOM 1755 C C . CYS A 1 216 ? 35.910 40.495 -58.153 1.00 42.28 216 CYS A C 1
ATOM 1757 O O . CYS A 1 216 ? 35.072 40.591 -59.049 1.00 42.28 216 CYS A O 1
ATOM 1759 N N . LEU A 1 217 ? 37.046 41.200 -58.163 1.00 43.66 217 LEU A N 1
ATOM 1760 C CA . LEU A 1 217 ? 37.545 41.941 -59.324 1.00 43.66 217 LEU A CA 1
ATOM 1761 C C . LEU A 1 217 ? 38.943 41.442 -59.719 1.00 43.66 217 LEU A C 1
ATOM 1763 O O . LEU A 1 217 ? 39.782 41.142 -58.876 1.00 43.66 217 LEU A O 1
ATOM 1767 N N . PHE A 1 218 ? 39.131 41.315 -61.031 1.00 41.34 218 PHE A N 1
ATOM 1768 C CA . PHE A 1 218 ? 40.217 40.632 -61.736 1.00 41.34 218 PHE A CA 1
ATOM 1769 C C . PHE A 1 218 ? 41.654 40.960 -61.273 1.00 41.34 218 PHE A C 1
ATOM 1771 O O . PHE A 1 218 ? 42.026 42.135 -61.253 1.00 41.34 218 PHE A O 1
ATOM 1778 N N . PRO A 1 219 ? 42.531 39.949 -61.103 1.00 41.03 219 PRO A N 1
ATOM 1779 C CA . PRO A 1 219 ? 43.948 40.092 -61.426 1.00 41.03 219 PRO A CA 1
ATOM 1780 C C . PRO A 1 219 ? 44.158 40.010 -62.959 1.00 41.03 219 PRO A C 1
ATOM 1782 O O . PRO A 1 219 ? 43.444 39.261 -63.634 1.00 41.03 219 PRO A O 1
ATOM 1785 N N . PRO A 1 220 ? 45.120 40.750 -63.543 1.00 47.25 220 PRO A N 1
ATOM 1786 C CA . PRO A 1 220 ? 45.378 40.735 -64.984 1.00 47.25 220 PRO A CA 1
ATOM 1787 C C . PRO A 1 220 ? 46.185 39.507 -65.440 1.00 47.25 220 PRO A C 1
ATOM 1789 O O . PRO A 1 220 ? 46.971 38.935 -64.685 1.00 47.25 220 PRO A O 1
ATOM 1792 N N . VAL A 1 221 ? 46.037 39.143 -66.717 1.00 44.16 221 VAL A N 1
ATOM 1793 C CA . VAL A 1 221 ? 46.853 38.112 -67.381 1.00 44.16 221 VAL A CA 1
ATOM 1794 C C . VAL A 1 221 ? 48.276 38.616 -67.683 1.00 44.16 221 VAL A C 1
ATOM 1796 O O . VAL A 1 221 ? 48.417 39.688 -68.273 1.00 44.16 221 VAL A O 1
ATOM 1799 N N . PRO A 1 222 ? 49.338 37.853 -67.359 1.00 43.09 222 PRO A N 1
ATOM 1800 C CA . PRO A 1 222 ? 50.680 38.088 -67.886 1.00 43.09 222 PRO A CA 1
ATOM 1801 C C . PRO A 1 222 ? 50.836 37.494 -69.297 1.00 43.09 222 PRO A C 1
ATOM 1803 O O . PRO A 1 222 ? 50.288 36.435 -69.609 1.00 43.09 222 PRO A O 1
ATOM 1806 N N . SER A 1 223 ? 51.599 38.171 -70.155 1.00 37.03 223 SER A N 1
ATOM 1807 C CA . SER A 1 223 ? 51.881 37.747 -71.531 1.00 37.03 223 SER A CA 1
ATOM 1808 C C . SER A 1 223 ? 53.015 36.714 -71.617 1.00 37.03 223 SER A C 1
ATOM 1810 O O . SER A 1 223 ? 53.941 36.706 -70.808 1.00 37.03 223 SER A O 1
ATOM 1812 N N . PHE A 1 224 ? 52.950 35.845 -72.630 1.00 38.19 224 PHE A N 1
ATOM 1813 C CA . PHE A 1 224 ? 53.948 34.807 -72.914 1.00 38.19 224 PHE A CA 1
ATOM 1814 C C . PHE A 1 224 ? 54.870 35.223 -74.071 1.00 38.19 224 PHE A C 1
ATOM 1816 O O . PHE A 1 224 ? 54.379 35.680 -75.100 1.00 38.19 224 PHE A O 1
ATOM 1823 N N . SER A 1 225 ? 56.176 34.969 -73.931 1.00 31.75 225 SER A N 1
ATOM 1824 C CA . SER A 1 225 ? 57.172 34.951 -75.018 1.00 31.75 225 SER A CA 1
ATOM 1825 C C . SER A 1 225 ? 58.254 33.893 -74.715 1.00 31.75 225 SER A C 1
ATOM 1827 O O . SER A 1 225 ? 58.525 33.652 -73.537 1.00 31.75 225 SER A O 1
ATOM 1829 N N . PRO A 1 226 ? 58.849 33.218 -75.721 1.00 49.75 226 PRO A N 1
ATOM 1830 C CA . PRO A 1 226 ? 59.594 31.969 -75.506 1.00 49.75 226 PRO A CA 1
ATOM 1831 C C . PRO A 1 226 ? 61.124 32.129 -75.367 1.00 49.75 226 PRO A C 1
ATOM 1833 O O . PRO A 1 226 ? 61.729 32.966 -76.032 1.00 49.75 226 PRO A O 1
ATOM 1836 N N . GLY A 1 227 ? 61.762 31.251 -74.573 1.00 34.34 227 GLY A N 1
ATOM 1837 C CA . GLY A 1 227 ? 63.223 31.206 -74.380 1.00 34.34 227 GLY A CA 1
ATOM 1838 C C . GLY A 1 227 ? 63.751 29.878 -73.799 1.00 34.34 227 GLY A C 1
ATOM 1839 O O . GLY A 1 227 ? 63.606 29.605 -72.614 1.00 34.34 227 GLY A O 1
ATOM 1840 N N . VAL A 1 228 ? 64.361 29.069 -74.668 1.00 31.48 228 VAL A N 1
ATOM 1841 C CA . VAL A 1 228 ? 65.128 27.805 -74.465 1.00 31.48 228 VAL A CA 1
ATOM 1842 C C . VAL A 1 228 ? 66.433 28.045 -73.646 1.00 31.48 228 VAL A C 1
ATOM 1844 O O . VAL A 1 228 ? 66.884 29.190 -73.702 1.00 31.48 228 VAL A O 1
ATOM 1847 N N . PRO A 1 229 ? 67.118 27.071 -72.962 1.00 45.97 229 PRO A N 1
ATOM 1848 C CA . PRO A 1 229 ? 66.954 25.598 -72.851 1.00 45.97 229 PRO A CA 1
ATOM 1849 C C . PRO A 1 229 ? 66.912 25.004 -71.405 1.00 45.97 229 PRO A C 1
ATOM 1851 O O . PRO A 1 229 ? 67.008 25.702 -70.402 1.00 45.97 229 PRO A O 1
ATOM 1854 N N . VAL A 1 230 ? 66.839 23.663 -71.322 1.00 40.06 230 VAL A N 1
ATOM 1855 C CA . VAL A 1 230 ? 67.089 22.812 -70.127 1.00 40.06 230 VAL A CA 1
ATOM 1856 C C . VAL A 1 230 ? 68.593 22.741 -69.767 1.00 40.06 230 VAL A C 1
ATOM 1858 O O . VAL A 1 230 ? 69.428 22.944 -70.651 1.00 40.06 230 VAL A O 1
ATOM 1861 N N . PRO A 1 231 ? 68.969 22.372 -68.522 1.00 42.56 231 PRO A N 1
ATOM 1862 C CA . PRO A 1 231 ? 69.541 21.023 -68.343 1.00 42.56 231 PRO A CA 1
ATOM 1863 C C . PRO A 1 231 ? 69.105 20.277 -67.055 1.00 42.56 231 PRO A C 1
ATOM 1865 O O . PRO A 1 231 ? 68.357 20.776 -66.221 1.00 42.56 231 PRO A O 1
ATOM 1868 N N . THR A 1 232 ? 69.565 19.029 -66.932 1.00 40.00 232 THR A N 1
ATOM 1869 C CA . THR A 1 232 ? 69.200 18.013 -65.922 1.00 40.00 232 THR A CA 1
ATOM 1870 C C . THR A 1 232 ? 69.739 18.254 -64.504 1.00 40.00 232 THR A C 1
ATOM 1872 O O . THR A 1 232 ? 70.899 18.626 -64.350 1.00 40.00 232 THR A O 1
ATOM 1875 N N . GLY A 1 233 ? 68.970 17.869 -63.475 1.00 32.34 233 GLY A N 1
ATOM 1876 C CA . GLY A 1 233 ? 69.438 17.734 -62.085 1.00 32.34 233 GLY A CA 1
ATOM 1877 C C . GLY A 1 233 ? 68.491 16.879 -61.226 1.00 32.34 233 GLY A C 1
ATOM 1878 O O . GLY A 1 233 ? 67.274 17.006 -61.339 1.00 32.34 233 GLY A O 1
ATOM 1879 N N . SER A 1 234 ? 69.037 15.977 -60.406 1.00 34.97 234 SER A N 1
ATOM 1880 C CA . SER A 1 234 ? 68.295 14.923 -59.685 1.00 34.97 234 SER A CA 1
ATOM 1881 C C . SER A 1 234 ? 68.069 15.240 -58.198 1.00 34.97 234 SER A C 1
ATOM 1883 O O . SER A 1 234 ? 68.916 15.881 -57.594 1.00 34.97 234 SER A O 1
ATOM 1885 N N . PHE A 1 235 ? 66.994 14.679 -57.616 1.00 31.44 235 PHE A N 1
ATOM 1886 C CA . PHE A 1 235 ? 66.757 14.407 -56.178 1.00 31.44 235 PHE A CA 1
ATOM 1887 C C . PHE A 1 235 ? 67.139 15.473 -55.124 1.00 31.44 235 PHE A C 1
ATOM 1889 O O . PHE A 1 235 ? 68.308 15.734 -54.889 1.00 31.44 235 PHE A O 1
ATOM 1896 N N . PHE A 1 236 ? 66.167 15.885 -54.299 1.00 30.64 236 PHE A N 1
ATOM 1897 C CA . PHE A 1 236 ? 66.069 15.439 -52.890 1.00 30.64 236 PHE A CA 1
ATOM 1898 C C . PHE A 1 236 ? 64.761 15.940 -52.244 1.00 30.64 236 PHE A C 1
ATOM 1900 O O . PHE A 1 236 ? 64.287 17.027 -52.564 1.00 30.64 236 PHE A O 1
ATOM 1907 N N . LEU A 1 237 ? 64.182 15.174 -51.309 1.00 39.19 237 LEU A N 1
ATOM 1908 C CA . LEU A 1 237 ? 63.145 15.699 -50.408 1.00 39.19 237 LEU A CA 1
ATOM 1909 C C . LEU A 1 237 ? 63.805 16.424 -49.230 1.00 39.19 237 LEU A C 1
ATOM 1911 O O . LEU A 1 237 ? 64.725 15.886 -48.617 1.00 39.19 237 LEU A O 1
ATOM 1915 N N . SER A 1 238 ? 63.263 17.578 -48.836 1.00 29.14 238 SER A N 1
ATOM 1916 C CA . SER A 1 238 ? 63.488 18.150 -47.505 1.00 29.14 238 SER A CA 1
ATOM 1917 C C . SER A 1 238 ? 62.267 18.938 -47.020 1.00 29.14 238 SER A C 1
ATOM 1919 O O . SER A 1 238 ? 61.451 19.400 -47.816 1.00 29.14 238 SER A O 1
ATOM 1921 N N . ARG A 1 239 ? 62.123 19.055 -45.695 1.00 38.56 239 ARG A N 1
ATOM 1922 C CA . ARG A 1 239 ? 61.022 19.752 -45.013 1.00 38.56 239 ARG A CA 1
ATOM 1923 C C . ARG A 1 239 ? 61.418 21.181 -44.644 1.00 38.56 239 ARG A C 1
ATOM 1925 O O . ARG A 1 239 ? 62.275 21.362 -43.784 1.00 38.56 239 ARG A O 1
ATOM 1932 N N . SER A 1 240 ? 60.665 22.159 -45.133 1.00 30.66 240 SER A N 1
ATOM 1933 C CA . SER A 1 240 ? 60.428 23.452 -44.472 1.00 30.66 240 SER A CA 1
ATOM 1934 C C . SER A 1 240 ? 59.340 24.227 -45.232 1.00 30.66 240 SER A C 1
ATOM 1936 O O . SER A 1 240 ? 59.078 23.938 -46.393 1.00 30.66 240 SER A O 1
ATOM 1938 N N . ALA A 1 241 ? 58.663 25.223 -44.664 1.00 34.03 241 ALA A N 1
ATOM 1939 C CA . ALA A 1 241 ? 58.161 25.377 -43.296 1.00 34.03 241 ALA A CA 1
ATOM 1940 C C . ALA A 1 241 ? 57.078 26.472 -43.335 1.00 34.03 241 ALA A C 1
ATOM 1942 O O . ALA A 1 241 ? 57.225 27.445 -44.071 1.00 34.03 241 ALA A O 1
ATOM 1943 N N . CYS A 1 242 ? 56.032 26.378 -42.514 1.00 29.95 242 CYS A N 1
ATOM 1944 C CA . CYS A 1 242 ? 55.258 27.563 -42.143 1.00 29.95 242 CYS A CA 1
ATOM 1945 C C . CYS A 1 242 ? 54.618 27.390 -40.763 1.00 29.95 242 CYS A C 1
ATOM 1947 O O . CYS A 1 242 ? 54.424 26.269 -40.295 1.00 29.95 242 CYS A O 1
ATOM 1949 N N . SER A 1 243 ? 54.356 28.508 -40.095 1.00 31.45 243 SER A N 1
ATOM 1950 C CA . SER A 1 243 ? 53.961 28.581 -38.687 1.00 31.45 243 SER A CA 1
ATOM 1951 C C . SER A 1 243 ? 52.916 29.680 -38.495 1.00 31.45 243 SER A C 1
ATOM 1953 O O . SER A 1 243 ? 52.774 30.543 -39.359 1.00 31.45 243 SER A O 1
ATOM 1955 N N . HIS A 1 244 ? 52.297 29.704 -37.309 1.00 34.88 244 HIS A N 1
ATOM 1956 C CA . HIS A 1 244 ? 51.473 30.799 -36.780 1.00 34.88 244 HIS A CA 1
ATOM 1957 C C . HIS A 1 244 ? 50.090 31.022 -37.448 1.00 34.88 244 HIS A C 1
ATOM 1959 O O . HIS A 1 244 ? 49.901 30.742 -38.623 1.00 34.88 244 HIS A O 1
ATOM 1965 N N . ARG A 1 245 ? 49.055 31.510 -36.734 1.00 33.72 245 ARG A N 1
ATOM 1966 C CA . ARG A 1 245 ? 48.906 31.885 -35.299 1.00 33.72 245 ARG A CA 1
ATOM 1967 C C . ARG A 1 245 ? 47.419 31.776 -34.872 1.00 33.72 245 ARG A C 1
ATOM 1969 O O . ARG A 1 245 ? 46.563 31.632 -35.733 1.00 33.72 245 ARG A O 1
ATOM 1976 N N . PHE A 1 246 ? 47.151 31.954 -33.569 1.00 27.47 246 PHE A N 1
ATOM 1977 C CA . PHE A 1 246 ? 45.838 32.049 -32.891 1.00 27.47 246 PHE A CA 1
ATOM 1978 C C . PHE A 1 246 ? 45.072 30.715 -32.820 1.00 27.47 246 PHE A C 1
ATOM 1980 O O . PHE A 1 246 ? 44.567 30.215 -33.811 1.00 27.47 246 PHE A O 1
ATOM 1987 N N . LEU A 1 247 ? 44.978 30.079 -31.651 1.00 31.88 247 LEU A N 1
ATOM 1988 C CA . LEU A 1 247 ? 44.241 30.601 -30.493 1.00 31.88 247 LEU A CA 1
ATOM 1989 C C . LEU A 1 247 ? 45.021 30.546 -29.166 1.00 31.88 247 LEU A C 1
ATOM 1991 O O . LEU A 1 247 ? 45.634 29.540 -28.828 1.00 31.88 247 LEU A O 1
ATOM 1995 N N . LEU A 1 248 ? 44.902 31.623 -28.389 1.00 30.33 248 LEU A N 1
ATOM 1996 C CA . LEU A 1 248 ? 45.158 31.680 -26.949 1.00 30.33 248 LEU A CA 1
ATOM 1997 C C . LEU A 1 248 ? 43.978 32.413 -26.310 1.00 30.33 248 LEU A C 1
ATOM 1999 O O . LEU A 1 248 ? 43.680 33.528 -26.734 1.00 30.33 248 LEU A O 1
ATOM 2003 N N . SER A 1 249 ? 43.357 31.823 -25.291 1.00 29.45 249 SER A N 1
ATOM 2004 C CA . SER A 1 249 ? 43.204 32.428 -23.958 1.00 29.45 249 SER A CA 1
ATOM 2005 C C . SER A 1 249 ? 42.376 31.503 -23.060 1.00 29.45 249 SER A C 1
ATOM 2007 O O . SER A 1 249 ? 41.441 30.876 -23.548 1.00 29.45 249 SER A O 1
ATOM 2009 N N . LEU A 1 250 ? 42.687 31.511 -21.759 1.00 30.62 250 LEU A N 1
ATOM 2010 C CA . LEU A 1 250 ? 42.013 30.788 -20.670 1.00 30.62 250 LEU A CA 1
ATOM 2011 C C . LEU A 1 250 ? 42.120 29.238 -20.764 1.00 30.62 250 LEU A C 1
ATOM 2013 O O . LEU A 1 250 ? 41.792 28.638 -21.778 1.00 30.62 250 LEU A O 1
ATOM 2017 N N . GLN A 1 251 ? 42.572 28.511 -19.735 1.00 29.75 251 GLN A N 1
ATOM 2018 C CA . GLN A 1 251 ? 42.926 28.942 -18.378 1.00 29.75 251 GLN A CA 1
ATOM 2019 C C . GLN A 1 251 ? 43.989 28.023 -17.753 1.00 29.75 251 GLN A C 1
ATOM 2021 O O . GLN A 1 251 ? 43.746 26.835 -17.562 1.00 29.75 251 GLN A O 1
ATOM 2026 N N . GLU A 1 252 ? 45.136 28.588 -17.373 1.00 33.81 252 GLU A N 1
ATOM 2027 C CA . GLU A 1 252 ? 45.985 28.014 -16.322 1.00 33.81 252 GLU A CA 1
ATOM 2028 C C . GLU A 1 252 ? 45.588 28.603 -14.965 1.00 33.81 252 GLU A C 1
ATOM 2030 O O . GLU A 1 252 ? 45.199 29.770 -14.892 1.00 33.81 252 GLU A O 1
ATOM 2035 N N . CYS A 1 253 ? 45.774 27.829 -13.892 1.00 29.81 253 CYS A N 1
ATOM 2036 C CA . CYS A 1 253 ? 46.566 28.285 -12.745 1.00 29.81 253 CYS A CA 1
ATOM 2037 C C . CYS A 1 253 ? 46.890 27.129 -11.777 1.00 29.81 253 CYS A C 1
ATOM 2039 O O . CYS A 1 253 ? 46.046 26.271 -11.544 1.00 29.81 253 CYS A O 1
ATOM 2041 N N . LEU A 1 254 ? 48.071 27.210 -11.146 1.00 26.75 254 LEU A N 1
ATOM 2042 C CA . LEU A 1 254 ? 48.479 26.525 -9.901 1.00 26.75 254 LEU A CA 1
ATOM 2043 C C . LEU A 1 254 ? 48.817 25.009 -9.958 1.00 26.75 254 LEU A C 1
ATOM 2045 O O . LEU A 1 254 ? 48.000 24.173 -9.598 1.00 26.75 254 LEU A O 1
ATOM 2049 N N . PHE A 1 255 ? 50.074 24.720 -10.352 1.00 29.31 255 PHE A N 1
ATOM 2050 C CA . PHE A 1 255 ? 51.169 24.051 -9.584 1.00 29.31 255 PHE A CA 1
ATOM 2051 C C . PHE A 1 255 ? 50.900 22.840 -8.638 1.00 29.31 255 PHE A C 1
ATOM 2053 O O . PHE A 1 255 ? 49.811 22.739 -8.087 1.00 29.31 255 PHE A O 1
ATOM 2060 N N . PRO A 1 256 ? 51.920 22.008 -8.269 1.00 39.16 256 PRO A N 1
ATOM 2061 C CA . PRO A 1 256 ? 53.334 21.909 -8.708 1.00 39.16 256 PRO A CA 1
ATOM 2062 C C . PRO A 1 256 ? 53.741 20.478 -9.205 1.00 39.16 256 PRO A C 1
ATOM 2064 O O . PRO A 1 256 ? 52.903 19.578 -9.215 1.00 39.16 256 PRO A O 1
ATOM 2067 N N . PRO A 1 257 ? 54.998 20.226 -9.649 1.00 36.78 257 PRO A N 1
ATOM 2068 C CA . PRO A 1 257 ? 55.371 18.976 -10.335 1.00 36.78 257 PRO A CA 1
ATOM 2069 C C . PRO A 1 257 ? 55.992 17.875 -9.449 1.00 36.78 257 PRO A C 1
ATOM 2071 O O . PRO A 1 257 ? 56.564 18.140 -8.393 1.00 36.78 257 PRO A O 1
ATOM 2074 N N . VAL A 1 258 ? 55.988 16.640 -9.970 1.00 30.20 258 VAL A N 1
ATOM 2075 C CA . VAL A 1 258 ? 56.809 15.506 -9.496 1.00 30.20 258 VAL A CA 1
ATOM 2076 C C . VAL A 1 258 ? 58.042 15.374 -10.409 1.00 30.20 258 VAL A C 1
ATOM 2078 O O . VAL A 1 258 ? 57.865 15.401 -11.630 1.00 30.20 258 VAL A O 1
ATOM 2081 N N . PRO A 1 259 ? 59.280 15.245 -9.893 1.00 35.38 259 PRO A N 1
ATOM 2082 C CA . PRO A 1 259 ? 60.469 15.165 -10.739 1.00 35.38 259 PRO A CA 1
ATOM 2083 C C . PRO A 1 259 ? 60.621 13.794 -11.412 1.00 35.38 259 PRO A C 1
ATOM 2085 O O . PRO A 1 259 ? 60.520 12.745 -10.778 1.00 35.38 259 PRO A O 1
ATOM 2088 N N . SER A 1 260 ? 60.932 13.815 -12.705 1.00 32.12 260 SER A N 1
ATOM 2089 C CA . SER A 1 260 ? 61.397 12.658 -13.466 1.00 32.12 260 SER A CA 1
ATOM 2090 C C . SER A 1 260 ? 62.865 12.344 -13.164 1.00 32.12 260 SER A C 1
ATOM 2092 O O . SER A 1 260 ? 63.659 13.262 -12.989 1.00 32.12 260 SER A O 1
ATOM 2094 N N . PHE A 1 261 ? 63.251 11.065 -13.214 1.00 27.98 261 PHE A N 1
ATOM 2095 C CA . PHE A 1 261 ? 64.514 10.642 -13.839 1.00 27.98 261 PHE A CA 1
ATOM 2096 C C . PHE A 1 261 ? 64.487 9.147 -14.201 1.00 27.98 261 PHE A C 1
ATOM 2098 O O . PHE A 1 261 ? 63.740 8.349 -13.638 1.00 27.98 261 PHE A O 1
ATOM 2105 N N . SER A 1 262 ? 65.287 8.770 -15.194 1.00 30.69 262 SER A N 1
ATOM 2106 C CA . SER A 1 262 ? 65.460 7.410 -15.731 1.00 30.69 262 SER A CA 1
ATOM 2107 C C . SER A 1 262 ? 66.933 7.242 -16.153 1.00 30.69 262 SER A C 1
ATOM 2109 O O . SER A 1 262 ? 67.654 8.239 -16.173 1.00 30.69 262 SER A O 1
ATOM 2111 N N . PRO A 1 263 ? 67.370 6.076 -16.657 1.00 47.69 263 PRO A N 1
ATOM 2112 C CA . PRO A 1 263 ? 67.290 4.732 -16.075 1.00 47.69 263 PRO A CA 1
ATOM 2113 C C . PRO A 1 263 ? 68.703 4.113 -15.887 1.00 47.69 263 PRO A C 1
ATOM 2115 O O . PRO A 1 263 ? 69.677 4.608 -16.451 1.00 47.69 263 PRO A O 1
ATOM 2118 N N . GLY A 1 264 ? 68.840 2.991 -15.165 1.00 29.72 264 GLY A N 1
ATOM 2119 C CA . GLY A 1 264 ? 70.138 2.304 -15.023 1.00 29.72 264 GLY A CA 1
ATOM 2120 C C . GLY A 1 264 ? 70.064 0.871 -14.474 1.00 29.72 264 GLY A C 1
ATOM 2121 O O . GLY A 1 264 ? 69.436 0.622 -13.453 1.00 29.72 264 GLY A O 1
ATOM 2122 N N . VAL A 1 265 ? 70.730 -0.056 -15.165 1.00 31.00 265 VAL A N 1
ATOM 2123 C CA . VAL A 1 265 ? 70.909 -1.505 -14.890 1.00 31.00 265 VAL A CA 1
ATOM 2124 C C . VAL A 1 265 ? 72.430 -1.695 -14.657 1.00 31.00 265 VAL A C 1
ATOM 2126 O O . VAL A 1 265 ? 73.168 -0.999 -15.361 1.00 31.00 265 VAL A O 1
ATOM 2129 N N . PRO A 1 266 ? 72.954 -2.529 -13.714 1.00 40.28 266 PRO A N 1
ATOM 2130 C CA . PRO A 1 266 ? 72.634 -3.960 -13.564 1.00 40.28 266 PRO A CA 1
ATOM 2131 C C . PRO A 1 266 ? 72.562 -4.559 -12.133 1.00 40.28 266 PRO A C 1
ATOM 2133 O O . PRO A 1 266 ? 72.828 -3.915 -11.124 1.00 40.28 266 PRO A O 1
ATOM 2136 N N . VAL A 1 267 ? 72.214 -5.854 -12.092 1.00 30.61 267 VAL A N 1
ATOM 2137 C CA . VAL A 1 267 ? 72.295 -6.797 -10.949 1.00 30.61 267 VAL A CA 1
ATOM 2138 C C . VAL A 1 267 ? 73.764 -7.202 -10.666 1.00 30.61 267 VAL A C 1
ATOM 2140 O O . VAL A 1 267 ? 74.576 -7.085 -11.588 1.00 30.61 267 VAL A O 1
ATOM 2143 N N . PRO A 1 268 ? 74.134 -7.722 -9.465 1.00 39.38 268 PRO A N 1
ATOM 2144 C CA . PRO A 1 268 ? 73.984 -9.171 -9.211 1.00 39.38 268 PRO A CA 1
ATOM 2145 C C . PRO A 1 268 ? 73.751 -9.629 -7.740 1.00 39.38 268 PRO A C 1
ATOM 2147 O O . PRO A 1 268 ? 74.065 -8.935 -6.784 1.00 39.38 268 PRO A O 1
ATOM 2150 N N . THR A 1 269 ? 73.233 -10.860 -7.609 1.00 29.41 269 THR A N 1
ATOM 2151 C CA . THR A 1 269 ? 73.451 -11.886 -6.547 1.00 29.41 269 THR A CA 1
ATOM 2152 C C . THR A 1 269 ? 73.754 -11.495 -5.083 1.00 29.41 269 THR A C 1
ATOM 2154 O O . THR 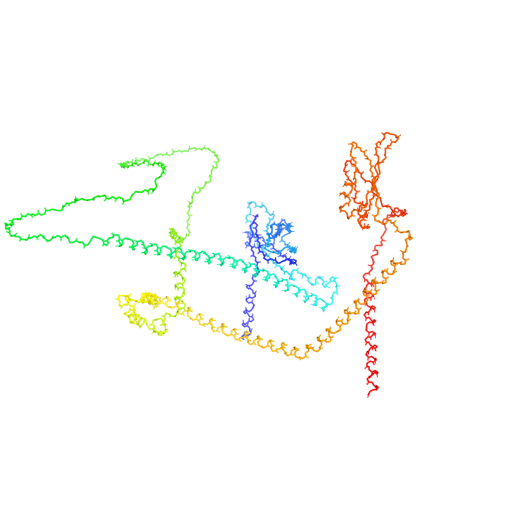A 1 269 ? 74.812 -10.945 -4.791 1.00 29.41 269 THR A O 1
ATOM 2157 N N . GLY A 1 270 ? 72.965 -12.023 -4.131 1.00 28.31 270 GLY A N 1
ATOM 2158 C CA . GLY A 1 270 ? 73.379 -12.133 -2.719 1.00 28.31 270 GLY A CA 1
ATOM 2159 C C . GLY A 1 270 ? 72.300 -12.657 -1.757 1.00 28.31 270 GLY A C 1
ATOM 2160 O O . GLY A 1 270 ? 71.466 -11.892 -1.290 1.00 28.31 270 GLY A O 1
ATOM 2161 N N . SER A 1 271 ? 72.320 -13.953 -1.432 1.00 30.34 271 SER A N 1
ATOM 2162 C CA . SER A 1 271 ? 71.501 -14.579 -0.371 1.00 30.34 271 SER A CA 1
ATOM 2163 C C . SER A 1 271 ? 72.273 -14.689 0.951 1.00 30.34 271 SER A C 1
ATOM 2165 O O . SER A 1 271 ? 73.466 -14.933 0.862 1.00 30.34 271 SER A O 1
ATOM 2167 N N . PHE A 1 272 ? 71.593 -14.600 2.110 1.00 26.36 272 PHE A N 1
ATOM 2168 C CA . PHE A 1 272 ? 71.972 -14.918 3.524 1.00 26.36 272 PHE A CA 1
ATOM 2169 C C . PHE A 1 272 ? 71.299 -13.852 4.439 1.00 26.36 272 PHE A C 1
ATOM 2171 O O . PHE A 1 272 ? 71.219 -12.703 4.028 1.00 26.36 272 PHE A O 1
ATOM 2178 N N . PHE A 1 273 ? 70.813 -14.073 5.672 1.00 26.33 273 PHE A N 1
ATOM 2179 C CA . PHE A 1 273 ? 70.337 -15.249 6.429 1.00 26.33 273 PHE A CA 1
ATOM 2180 C C . PHE A 1 273 ? 69.586 -14.729 7.696 1.00 26.33 273 PHE A C 1
ATOM 2182 O O . PHE A 1 273 ? 69.771 -13.579 8.075 1.00 26.33 273 PHE A O 1
ATOM 2189 N N . LEU A 1 274 ? 68.770 -15.573 8.344 1.00 26.47 274 LEU A N 1
ATOM 2190 C CA . LEU A 1 274 ? 68.253 -15.513 9.740 1.00 26.47 274 LEU A CA 1
ATOM 2191 C C . LEU A 1 274 ? 68.550 -14.290 10.658 1.00 26.47 274 LEU A C 1
ATOM 2193 O O . LEU A 1 274 ? 69.708 -14.023 10.961 1.00 26.47 274 LEU A O 1
ATOM 2197 N N . SER A 1 275 ? 67.523 -13.776 11.365 1.00 26.05 275 SER A N 1
ATOM 2198 C CA . SER A 1 275 ? 67.258 -14.159 12.782 1.00 26.05 275 SER A CA 1
ATOM 2199 C C . SER A 1 275 ? 65.950 -13.554 13.362 1.00 26.05 275 SER A C 1
ATOM 2201 O O . SER A 1 275 ? 65.245 -12.808 12.690 1.00 26.05 275 SER A O 1
ATOM 2203 N N . ARG A 1 276 ? 65.608 -13.919 14.611 1.00 28.47 276 ARG A N 1
ATOM 2204 C CA . ARG A 1 276 ? 64.398 -13.543 15.379 1.00 28.47 276 ARG A CA 1
ATOM 2205 C C . ARG A 1 276 ? 64.648 -12.408 16.388 1.00 28.47 276 ARG A C 1
ATOM 2207 O O . ARG A 1 276 ? 65.659 -12.451 17.082 1.00 28.47 276 ARG A O 1
ATOM 2214 N N . SER A 1 277 ? 63.623 -11.596 16.658 1.00 29.16 277 SER A N 1
ATOM 2215 C CA . SER A 1 277 ? 63.123 -11.284 18.021 1.00 29.16 277 SER A CA 1
ATOM 2216 C C . SER A 1 277 ? 61.769 -10.545 17.934 1.00 29.16 277 SER A C 1
ATOM 2218 O O . SER A 1 277 ? 61.301 -10.260 16.834 1.00 29.16 277 SER A O 1
ATOM 2220 N N . ALA A 1 278 ? 61.085 -10.313 19.060 1.00 29.17 278 ALA A N 1
ATOM 2221 C CA . ALA A 1 278 ? 59.713 -9.785 19.105 1.00 29.17 278 ALA A CA 1
ATOM 2222 C C . ALA A 1 278 ? 59.557 -8.665 20.147 1.00 29.17 278 ALA A C 1
ATOM 2224 O O . ALA A 1 278 ? 60.265 -8.705 21.150 1.00 29.17 278 ALA A O 1
ATOM 2225 N N . CYS A 1 279 ? 58.568 -7.768 19.978 1.00 25.78 279 CYS A N 1
ATOM 2226 C CA . CYS A 1 279 ? 57.595 -7.453 21.043 1.00 25.78 279 CYS A CA 1
ATOM 2227 C C . CYS A 1 279 ? 56.385 -6.604 20.573 1.00 25.78 279 CYS A C 1
ATOM 2229 O O . CYS A 1 279 ? 56.555 -5.602 19.896 1.00 25.78 279 CYS A O 1
ATOM 2231 N N . SER A 1 280 ? 55.190 -7.020 21.011 1.00 27.50 280 SER A N 1
ATOM 2232 C CA . SER A 1 280 ? 53.957 -6.277 21.362 1.00 27.50 280 SER A CA 1
ATOM 2233 C C . SER A 1 280 ? 53.503 -4.951 20.687 1.00 27.50 280 SER A C 1
ATOM 2235 O O . SER A 1 280 ? 54.196 -3.941 20.696 1.00 27.50 280 SER A O 1
ATOM 2237 N N . HIS A 1 281 ? 52.183 -4.934 20.424 1.00 28.69 281 HIS A N 1
ATOM 2238 C CA . HIS A 1 281 ? 51.198 -3.858 20.690 1.00 28.69 281 HIS A CA 1
ATOM 2239 C C . HIS A 1 281 ? 50.638 -2.960 19.551 1.00 28.69 281 HIS A C 1
ATOM 2241 O O . HIS A 1 281 ? 51.335 -2.165 18.936 1.00 28.69 281 HIS A O 1
ATOM 2247 N N . ARG A 1 282 ? 49.292 -3.006 19.456 1.00 30.70 282 ARG A N 1
ATOM 2248 C CA . ARG A 1 282 ? 48.302 -2.096 18.821 1.00 30.70 282 ARG A CA 1
ATOM 2249 C C . ARG A 1 282 ? 48.237 -1.919 17.287 1.00 30.70 282 ARG A C 1
ATOM 2251 O O . ARG A 1 282 ? 49.050 -1.244 16.681 1.00 30.70 282 ARG A O 1
ATOM 2258 N N . PHE A 1 283 ? 47.084 -2.359 16.762 1.00 27.03 283 PHE A N 1
ATOM 2259 C CA . PHE A 1 283 ? 46.201 -1.655 15.809 1.00 27.03 283 PHE A CA 1
ATOM 2260 C C . PHE A 1 283 ? 46.827 -0.989 14.566 1.00 27.03 283 PHE A C 1
ATOM 2262 O O . PHE A 1 283 ? 47.233 0.168 14.612 1.00 27.03 283 PHE A O 1
ATOM 2269 N N . LEU A 1 284 ? 46.616 -1.611 13.400 1.00 28.23 284 LEU A N 1
ATOM 2270 C CA . LEU A 1 284 ? 45.493 -1.210 12.535 1.00 28.23 284 LEU A CA 1
ATOM 2271 C C . LEU A 1 284 ? 45.102 -2.330 11.549 1.00 28.23 284 LEU A C 1
ATOM 2273 O O . LEU A 1 284 ? 45.770 -3.357 11.465 1.00 28.23 284 LEU A O 1
ATOM 2277 N N . LEU A 1 285 ? 43.965 -2.151 10.874 1.00 26.61 285 LEU A N 1
ATOM 2278 C CA . LEU A 1 285 ? 43.375 -3.097 9.920 1.00 26.61 285 LEU A CA 1
ATOM 2279 C C . LEU A 1 285 ? 43.983 -2.949 8.514 1.00 26.61 285 LEU A C 1
ATOM 2281 O O . LEU A 1 285 ? 44.268 -1.826 8.104 1.00 26.61 285 LEU A O 1
ATOM 2285 N N . SER A 1 286 ? 44.019 -4.054 7.753 1.00 26.97 286 SER A N 1
ATOM 2286 C CA . SER A 1 286 ? 43.400 -4.200 6.409 1.00 26.97 286 SER A CA 1
ATOM 2287 C C . SER A 1 286 ? 44.240 -5.033 5.417 1.00 26.97 286 SER A C 1
ATOM 2289 O O . SER A 1 286 ? 45.348 -4.628 5.080 1.00 26.97 286 SER A O 1
ATOM 2291 N N . LEU A 1 287 ? 43.633 -6.109 4.876 1.00 27.67 287 LEU A N 1
ATOM 2292 C CA . LEU A 1 287 ? 44.037 -6.878 3.672 1.00 27.67 287 LEU A CA 1
ATOM 2293 C C . LEU A 1 287 ? 45.395 -7.648 3.762 1.00 27.67 287 LEU A C 1
ATOM 2295 O O . LEU A 1 287 ? 46.240 -7.333 4.590 1.00 27.67 287 LEU A O 1
ATOM 2299 N N . GLN A 1 288 ? 45.670 -8.724 3.001 1.00 29.34 288 GLN A N 1
ATOM 2300 C CA . GLN A 1 288 ? 44.893 -9.408 1.950 1.00 29.34 288 GLN A CA 1
ATOM 2301 C C . GLN A 1 288 ? 45.089 -10.955 1.952 1.00 29.34 288 GLN A C 1
ATOM 2303 O O . GLN A 1 288 ? 46.087 -11.460 2.453 1.00 29.34 288 GLN A O 1
ATOM 2308 N N . GLU A 1 289 ? 44.105 -11.653 1.368 1.00 32.75 289 GLU A N 1
ATOM 2309 C CA . GLU A 1 289 ? 44.020 -13.019 0.790 1.00 32.75 289 GLU A CA 1
ATOM 2310 C C . GLU A 1 289 ? 45.241 -13.964 0.721 1.00 32.75 289 GLU A C 1
ATOM 2312 O O . GLU A 1 289 ? 46.346 -13.568 0.360 1.00 32.75 289 GLU A O 1
ATOM 2317 N N . CYS A 1 290 ? 44.952 -15.272 0.838 1.00 29.83 290 CYS A N 1
ATOM 2318 C CA . CYS A 1 290 ? 45.074 -16.330 -0.204 1.00 29.83 290 CYS A CA 1
ATOM 2319 C C . CYS A 1 290 ? 44.798 -17.702 0.471 1.00 29.83 290 CYS A C 1
ATOM 2321 O O . CYS A 1 290 ? 45.034 -17.823 1.668 1.00 29.83 290 CYS A O 1
ATOM 2323 N N . LEU A 1 291 ? 44.310 -18.800 -0.129 1.00 28.94 291 LEU A N 1
ATOM 2324 C CA . LEU A 1 291 ? 43.934 -19.262 -1.487 1.00 28.94 291 LEU A CA 1
ATOM 2325 C C . LEU A 1 291 ? 42.602 -20.075 -1.320 1.00 28.94 291 LEU A C 1
ATOM 2327 O O . LEU A 1 291 ? 42.296 -20.430 -0.185 1.00 28.94 291 LEU A O 1
ATOM 2331 N N . PHE A 1 292 ? 41.792 -20.564 -2.276 1.00 30.31 292 PHE A N 1
ATOM 2332 C CA . PHE A 1 292 ? 41.442 -20.386 -3.709 1.00 30.31 292 PHE A CA 1
ATOM 2333 C C . PHE A 1 292 ? 40.250 -21.362 -3.983 1.00 30.31 292 PHE A C 1
ATOM 2335 O O . PHE A 1 292 ? 40.129 -22.345 -3.251 1.00 30.31 292 PHE A O 1
ATOM 2342 N N . PRO A 1 293 ? 39.508 -21.296 -5.111 1.00 38.38 293 PRO A N 1
ATOM 2343 C CA . PRO A 1 293 ? 38.809 -20.179 -5.758 1.00 38.38 293 PRO A CA 1
ATOM 2344 C C . PRO A 1 293 ? 37.269 -20.428 -5.815 1.00 38.38 293 PRO A C 1
ATOM 2346 O O . PRO A 1 293 ? 36.797 -21.525 -5.515 1.00 38.38 293 PRO A O 1
ATOM 2349 N N . PRO A 1 294 ? 36.465 -19.463 -6.299 1.00 33.12 294 PRO A N 1
ATOM 2350 C CA . PRO A 1 294 ? 35.682 -19.789 -7.502 1.00 33.12 294 PRO A CA 1
ATOM 2351 C C . PRO A 1 294 ? 35.678 -18.689 -8.584 1.00 33.12 294 PRO A C 1
ATOM 2353 O O . PRO A 1 294 ? 36.043 -17.543 -8.351 1.00 33.12 294 PRO A O 1
ATOM 2356 N N . VAL A 1 295 ? 35.270 -19.105 -9.787 1.00 35.38 295 VAL A N 1
ATOM 2357 C CA . VAL A 1 295 ? 35.168 -18.382 -11.074 1.00 35.38 295 VAL A CA 1
ATOM 2358 C C . VAL A 1 295 ? 35.054 -16.837 -11.053 1.00 35.38 295 VAL A C 1
ATOM 2360 O O . VAL A 1 295 ? 34.129 -16.296 -10.448 1.00 35.38 295 VAL A O 1
ATOM 2363 N N . PRO A 1 296 ? 35.886 -16.106 -11.831 1.00 30.83 296 PRO A N 1
ATOM 2364 C CA . PRO A 1 296 ? 35.687 -14.678 -12.058 1.00 30.83 296 PRO A CA 1
ATOM 2365 C C . PRO A 1 296 ? 34.533 -14.432 -13.042 1.00 30.83 296 PRO A C 1
ATOM 2367 O O . PRO A 1 296 ? 34.609 -14.787 -14.219 1.00 30.83 296 PRO A O 1
ATOM 2370 N N . SER A 1 297 ? 33.478 -13.760 -12.584 1.00 31.97 297 SER A N 1
ATOM 2371 C CA . SER A 1 297 ? 32.509 -13.122 -13.476 1.00 31.97 297 SER A CA 1
ATOM 2372 C C . SER A 1 297 ? 33.129 -11.857 -14.086 1.00 31.97 297 SER A C 1
ATOM 2374 O O . SER A 1 297 ? 33.741 -11.048 -13.390 1.00 31.97 297 SER A O 1
ATOM 2376 N N . CYS A 1 298 ? 33.013 -11.679 -15.406 1.00 28.98 298 CYS A N 1
ATOM 2377 C CA . CYS A 1 298 ? 33.677 -10.584 -16.121 1.00 28.98 298 CYS A CA 1
ATOM 2378 C C . CYS A 1 298 ? 32.986 -9.225 -15.899 1.00 28.98 298 CYS A C 1
ATOM 2380 O O . CYS A 1 298 ? 32.244 -8.737 -16.754 1.00 28.98 298 CYS A O 1
ATOM 2382 N N . SER A 1 299 ? 33.263 -8.584 -14.765 1.00 31.14 299 SER A N 1
ATOM 2383 C CA . SER A 1 299 ? 32.901 -7.195 -14.481 1.00 31.14 299 SER A CA 1
ATOM 2384 C C . SER A 1 299 ? 33.743 -6.222 -15.322 1.00 31.14 299 SER A C 1
ATOM 2386 O O . SER A 1 299 ? 34.768 -5.699 -14.891 1.00 31.14 299 SER A O 1
ATOM 2388 N N . PHE A 1 300 ? 33.291 -5.958 -16.552 1.00 31.67 300 PHE A N 1
ATOM 2389 C CA . PHE A 1 300 ? 33.863 -4.907 -17.398 1.00 31.67 300 PHE A CA 1
ATOM 2390 C C . PHE A 1 300 ? 33.866 -3.551 -16.661 1.00 31.67 300 PHE A C 1
ATOM 2392 O O . PHE A 1 300 ? 32.831 -3.165 -16.102 1.00 31.67 300 PHE A O 1
ATOM 2399 N N . PRO A 1 301 ? 34.971 -2.779 -16.696 1.00 35.34 301 PRO A N 1
ATOM 2400 C CA . PRO A 1 301 ? 34.960 -1.412 -16.198 1.00 35.34 301 PRO A CA 1
ATOM 2401 C C . PRO A 1 301 ? 33.995 -0.583 -17.051 1.00 35.34 301 PRO A C 1
ATOM 2403 O O . PRO A 1 301 ? 34.136 -0.504 -18.273 1.00 35.34 301 PRO A O 1
ATOM 2406 N N . LYS A 1 302 ? 32.995 0.033 -16.411 1.00 37.47 302 LYS A N 1
ATOM 2407 C CA . LYS A 1 302 ? 32.041 0.917 -17.093 1.00 37.47 302 LYS A CA 1
ATOM 2408 C C . LYS A 1 302 ? 32.811 2.112 -17.676 1.00 37.47 302 LYS A C 1
ATOM 2410 O O . LYS A 1 302 ? 33.400 2.857 -16.891 1.00 37.47 302 LYS A O 1
ATOM 2415 N N . PRO A 1 303 ? 32.811 2.342 -19.002 1.00 37.69 303 PRO A N 1
ATOM 2416 C CA . PRO A 1 303 ? 33.392 3.558 -19.547 1.00 37.69 303 PRO A CA 1
ATOM 2417 C C . PRO A 1 303 ? 32.568 4.759 -19.074 1.00 37.69 303 PRO A C 1
ATOM 2419 O O . PRO A 1 303 ? 31.337 4.743 -19.134 1.00 37.69 303 PRO A O 1
ATOM 2422 N N . PHE A 1 304 ? 33.245 5.812 -18.623 1.00 38.12 304 PHE A N 1
ATOM 2423 C CA . PHE A 1 304 ? 32.615 7.084 -18.274 1.00 38.12 304 PHE A CA 1
ATOM 2424 C C . PHE A 1 304 ? 32.226 7.817 -19.569 1.00 38.12 304 PHE A C 1
ATOM 2426 O O . PHE A 1 304 ? 32.954 8.678 -20.056 1.00 38.12 304 PHE A O 1
ATOM 2433 N N . PHE A 1 305 ? 31.109 7.410 -20.178 1.00 35.38 305 PHE A N 1
ATOM 2434 C CA . PHE A 1 305 ? 30.608 7.968 -21.434 1.00 35.38 305 PHE A CA 1
ATOM 2435 C C . PHE A 1 305 ? 29.142 8.405 -21.322 1.00 35.38 305 PHE A C 1
ATOM 2437 O O . PHE A 1 305 ? 28.346 7.804 -20.603 1.00 35.38 305 PHE A O 1
ATOM 2444 N N . ALA A 1 306 ? 28.819 9.512 -21.992 1.00 35.78 306 ALA A N 1
ATOM 2445 C CA . ALA A 1 306 ? 27.684 10.369 -21.656 1.00 35.78 306 ALA A CA 1
ATOM 2446 C C . ALA A 1 306 ? 26.285 9.750 -21.862 1.00 35.78 306 ALA A C 1
ATOM 2448 O O . ALA A 1 306 ? 26.059 8.901 -22.725 1.00 35.78 306 ALA A O 1
ATOM 2449 N N . MET A 1 307 ? 25.308 10.272 -21.110 1.00 36.44 307 MET A N 1
ATOM 2450 C CA . MET A 1 307 ? 23.883 9.966 -21.275 1.00 36.44 307 MET A CA 1
ATOM 2451 C C . MET A 1 307 ? 23.369 10.397 -22.661 1.00 36.44 307 MET A C 1
ATOM 2453 O O . MET A 1 307 ? 23.105 11.576 -22.888 1.00 36.44 307 MET A O 1
ATOM 2457 N N . ALA A 1 308 ? 23.175 9.442 -23.577 1.00 45.94 308 ALA A N 1
ATOM 2458 C CA . ALA A 1 308 ? 22.642 9.711 -24.921 1.00 45.94 308 ALA A CA 1
ATOM 2459 C C . ALA A 1 308 ? 21.747 8.583 -25.497 1.00 45.94 308 ALA A C 1
ATOM 2461 O O . ALA A 1 308 ? 21.631 8.445 -26.712 1.00 45.94 308 ALA A O 1
ATOM 2462 N N . SER A 1 309 ? 21.102 7.758 -24.653 1.00 52.41 309 SER A N 1
ATOM 2463 C CA . SER A 1 309 ? 20.470 6.491 -25.100 1.00 52.41 309 SER A CA 1
ATOM 2464 C C . SER A 1 309 ? 18.928 6.439 -25.113 1.00 52.41 309 SER A C 1
ATOM 2466 O O . SER A 1 309 ? 18.360 5.459 -25.595 1.00 52.41 309 SER A O 1
ATOM 2468 N N . GLY A 1 310 ? 18.213 7.479 -24.665 1.00 46.78 310 GLY A N 1
ATOM 2469 C CA . GLY A 1 310 ? 16.740 7.428 -24.570 1.00 46.78 310 GLY A CA 1
ATOM 2470 C C . GLY A 1 310 ? 16.019 7.206 -25.912 1.00 46.78 310 GLY A C 1
ATOM 2471 O O . GLY A 1 310 ? 15.042 6.463 -25.989 1.00 46.78 310 GLY A O 1
ATOM 2472 N N . ASN A 1 311 ? 16.517 7.812 -26.996 1.00 58.16 311 ASN A N 1
ATOM 2473 C CA . ASN A 1 311 ? 15.866 7.728 -28.309 1.00 58.16 311 ASN A CA 1
ATOM 2474 C C . ASN A 1 311 ? 16.258 6.454 -29.087 1.00 58.16 311 ASN A C 1
ATOM 2476 O O . ASN A 1 311 ? 15.446 5.889 -29.819 1.00 58.16 311 ASN A O 1
ATOM 2480 N N . HIS A 1 312 ? 17.491 5.966 -28.903 1.00 57.28 312 HIS A N 1
ATOM 2481 C CA . HIS A 1 312 ? 18.011 4.804 -29.631 1.00 57.28 312 HIS A CA 1
ATOM 2482 C C . HIS A 1 312 ? 17.377 3.493 -29.143 1.00 57.28 312 HIS A C 1
ATOM 2484 O O . HIS A 1 312 ? 17.005 2.638 -29.947 1.00 57.28 312 HIS A O 1
ATOM 2490 N N . GLU A 1 313 ? 17.174 3.356 -27.831 1.00 64.56 313 GLU A N 1
ATOM 2491 C CA . GLU A 1 313 ? 16.470 2.210 -27.250 1.00 64.56 313 GLU A CA 1
ATOM 2492 C C . GLU A 1 313 ? 14.985 2.199 -27.640 1.00 64.56 313 GLU A C 1
ATOM 2494 O O . GLU A 1 313 ? 14.467 1.170 -28.073 1.00 64.56 313 GLU A O 1
ATOM 2499 N N . LYS A 1 314 ? 14.321 3.365 -27.616 1.00 65.25 314 LYS A N 1
ATOM 2500 C CA . LYS A 1 314 ? 12.936 3.516 -28.090 1.00 65.25 314 LYS A CA 1
ATOM 2501 C C . LYS A 1 314 ? 12.785 3.117 -29.565 1.00 65.25 314 LYS A C 1
ATOM 2503 O O . LYS A 1 314 ? 11.827 2.427 -29.908 1.00 65.25 314 LYS A O 1
ATOM 2508 N N . LYS A 1 315 ? 13.754 3.471 -30.422 1.00 63.78 315 LYS A N 1
ATOM 2509 C CA . LYS A 1 315 ? 13.777 3.079 -31.843 1.00 63.78 315 LYS A CA 1
ATOM 2510 C C . LYS A 1 315 ? 14.004 1.572 -32.034 1.00 63.78 315 LYS A C 1
ATOM 2512 O O . LYS A 1 315 ? 13.284 0.957 -32.816 1.00 63.78 315 LYS A O 1
ATOM 2517 N N . ARG A 1 316 ? 14.916 0.948 -31.272 1.00 65.06 316 ARG A N 1
ATOM 2518 C CA . ARG A 1 316 ? 15.101 -0.522 -31.264 1.00 65.06 316 ARG A CA 1
ATOM 2519 C C . ARG A 1 316 ? 13.843 -1.258 -30.785 1.00 65.06 316 ARG A C 1
ATOM 2521 O O . ARG A 1 316 ? 13.444 -2.237 -31.409 1.00 65.06 316 ARG A O 1
ATOM 2528 N N . LYS A 1 317 ? 13.183 -0.764 -29.732 1.00 69.50 317 LYS A N 1
ATOM 2529 C CA . LYS A 1 317 ? 11.940 -1.344 -29.197 1.00 69.50 317 LYS A CA 1
ATOM 2530 C C . LYS A 1 317 ? 10.792 -1.274 -30.209 1.00 69.50 317 LYS A C 1
ATOM 2532 O O . LYS A 1 317 ? 10.144 -2.288 -30.436 1.00 69.50 317 LYS A O 1
ATOM 2537 N N . ALA A 1 318 ? 10.604 -0.128 -30.869 1.00 70.69 318 ALA A N 1
ATOM 2538 C CA . ALA A 1 318 ? 9.608 0.039 -31.931 1.00 70.69 318 ALA A CA 1
ATOM 2539 C C . ALA A 1 318 ? 9.906 -0.827 -33.174 1.00 70.69 318 ALA A C 1
ATOM 2541 O O . ALA A 1 318 ? 8.986 -1.328 -33.817 1.00 70.69 318 ALA A O 1
ATOM 2542 N N . MET A 1 319 ? 11.182 -1.063 -33.501 1.00 68.00 319 MET A N 1
ATOM 2543 C CA . MET A 1 319 ? 11.567 -2.001 -34.563 1.00 68.00 319 MET A CA 1
ATOM 2544 C C . MET A 1 319 ? 11.202 -3.447 -34.202 1.00 68.00 319 MET A C 1
ATOM 2546 O O . MET A 1 319 ? 10.608 -4.146 -35.014 1.00 68.00 319 MET A O 1
ATOM 2550 N N . MET A 1 320 ? 11.469 -3.865 -32.960 1.00 68.31 320 MET A N 1
ATOM 2551 C CA . MET A 1 320 ? 11.051 -5.164 -32.412 1.00 68.31 320 MET A CA 1
ATOM 2552 C C . MET A 1 320 ? 9.539 -5.273 -32.139 1.00 68.31 320 MET A C 1
ATOM 2554 O O . MET A 1 320 ? 9.079 -6.317 -31.669 1.00 68.31 320 MET A O 1
ATOM 2558 N N . GLU A 1 321 ? 8.760 -4.221 -32.385 1.00 71.75 321 GLU A N 1
ATOM 2559 C CA . GLU A 1 321 ? 7.295 -4.214 -32.316 1.00 71.75 321 GLU A CA 1
ATOM 2560 C C . GLU A 1 321 ? 6.646 -4.404 -33.698 1.00 71.75 321 GLU A C 1
ATOM 2562 O O . GLU A 1 321 ? 5.540 -4.944 -33.776 1.00 71.75 321 GLU A O 1
ATOM 2567 N N . ARG A 1 322 ? 7.358 -4.061 -34.784 1.00 78.38 322 ARG A N 1
ATOM 2568 C CA . ARG A 1 322 ? 6.990 -4.448 -36.154 1.00 78.38 322 ARG A CA 1
ATOM 2569 C C . ARG A 1 322 ? 7.347 -5.910 -36.442 1.00 78.38 322 ARG A C 1
ATOM 2571 O O . ARG A 1 322 ? 8.166 -6.530 -35.758 1.00 78.38 322 ARG A O 1
ATOM 2578 N N . ASP A 1 323 ? 6.747 -6.439 -37.501 1.00 86.88 323 ASP A N 1
ATOM 2579 C CA . ASP A 1 323 ? 7.065 -7.762 -38.024 1.00 86.88 323 ASP A CA 1
ATOM 2580 C C . ASP A 1 323 ? 8.235 -7.701 -39.024 1.00 86.88 323 ASP A C 1
ATOM 2582 O O . ASP A 1 323 ? 8.182 -7.001 -40.040 1.00 86.88 323 ASP A O 1
ATOM 2586 N N . LEU A 1 324 ? 9.320 -8.424 -38.732 1.00 89.62 324 LEU A N 1
ATOM 2587 C CA . LEU A 1 324 ? 10.528 -8.444 -39.564 1.00 89.62 324 LEU A CA 1
ATOM 2588 C C . LEU A 1 324 ? 10.322 -9.225 -40.877 1.00 89.62 324 LEU A C 1
ATOM 2590 O O . LEU A 1 324 ? 10.973 -8.921 -41.881 1.00 89.62 324 LEU A O 1
ATOM 2594 N N . TYR A 1 325 ? 9.396 -10.190 -40.905 1.00 90.81 325 TYR A N 1
ATOM 2595 C CA . TYR A 1 325 ? 9.049 -10.938 -42.115 1.00 90.81 325 TYR A CA 1
ATOM 2596 C C . TYR A 1 325 ? 8.186 -10.091 -43.055 1.00 90.81 325 TYR A C 1
ATOM 2598 O O . TYR A 1 325 ? 8.452 -10.052 -44.259 1.00 90.81 325 TYR A O 1
ATOM 2606 N N . GLU A 1 326 ? 7.231 -9.326 -42.516 1.00 90.19 326 GLU A N 1
ATOM 2607 C CA . GLU A 1 326 ? 6.459 -8.331 -43.277 1.00 90.19 326 GLU A CA 1
ATOM 2608 C C . GLU A 1 326 ? 7.375 -7.224 -43.834 1.00 90.19 326 GLU A C 1
ATOM 2610 O O . GLU A 1 326 ? 7.332 -6.903 -45.029 1.00 90.19 326 GLU A O 1
ATOM 2615 N N . LEU A 1 327 ? 8.300 -6.713 -43.009 1.00 89.75 327 LEU A N 1
ATOM 2616 C CA . LEU A 1 327 ? 9.302 -5.725 -43.418 1.00 89.75 327 LEU A CA 1
ATOM 2617 C C . LEU A 1 327 ? 10.187 -6.232 -44.569 1.00 89.75 327 LEU A C 1
ATOM 2619 O O . LEU A 1 327 ? 10.482 -5.472 -45.496 1.00 89.75 327 LEU A O 1
ATOM 2623 N N . LEU A 1 328 ? 10.551 -7.518 -44.596 1.00 90.25 328 LEU A N 1
ATOM 2624 C CA . LEU A 1 328 ? 11.242 -8.145 -45.733 1.00 90.25 328 LEU A CA 1
ATOM 2625 C C . LEU A 1 328 ? 10.302 -8.553 -46.883 1.00 90.25 328 LEU A C 1
ATOM 2627 O O . LEU A 1 328 ? 10.749 -8.630 -48.028 1.00 90.25 328 LEU A O 1
ATOM 2631 N N . GLY A 1 329 ? 8.999 -8.687 -46.636 1.00 89.25 329 GLY A N 1
ATOM 2632 C CA . GLY A 1 329 ? 7.987 -9.095 -47.614 1.00 89.25 329 GLY A CA 1
ATOM 2633 C C . GLY A 1 329 ? 8.048 -10.586 -47.949 1.00 89.25 329 GLY A C 1
ATOM 2634 O O . GLY A 1 329 ? 7.985 -10.944 -49.124 1.00 89.25 329 GLY A O 1
ATOM 2635 N N . VAL A 1 330 ? 8.232 -11.431 -46.932 1.00 92.62 330 VAL A N 1
ATOM 2636 C CA . VAL A 1 330 ? 8.365 -12.895 -47.037 1.00 92.62 330 VAL A CA 1
ATOM 2637 C C . VAL A 1 330 ? 7.471 -13.595 -46.007 1.00 92.62 330 VAL A C 1
ATOM 2639 O O . VAL A 1 330 ? 7.096 -13.002 -45.002 1.00 92.62 330 VAL A O 1
ATOM 2642 N N . SER A 1 331 ? 7.126 -14.863 -46.240 1.00 90.69 331 SER A N 1
ATOM 2643 C CA . SER A 1 331 ? 6.369 -15.675 -45.271 1.00 90.69 331 SER A CA 1
ATOM 2644 C C . SER A 1 331 ? 7.233 -16.067 -44.066 1.00 90.69 331 SER A C 1
ATOM 2646 O O . SER A 1 331 ? 8.416 -16.347 -44.237 1.00 90.69 331 SER A O 1
ATOM 2648 N N . HIS A 1 332 ? 6.651 -16.211 -42.871 1.00 87.00 332 HIS A N 1
ATOM 2649 C CA . HIS A 1 332 ? 7.347 -16.756 -41.690 1.00 87.00 332 HIS A CA 1
ATOM 2650 C C . HIS A 1 332 ? 8.019 -18.116 -41.947 1.00 87.00 332 HIS A C 1
ATOM 2652 O O . HIS A 1 332 ? 9.055 -18.420 -41.361 1.00 87.00 332 HIS A O 1
ATOM 2658 N N . ALA A 1 333 ? 7.461 -18.924 -42.856 1.00 86.12 333 ALA A N 1
ATOM 2659 C CA . ALA A 1 333 ? 7.982 -20.241 -43.227 1.00 86.12 333 ALA A CA 1
ATOM 2660 C C . ALA A 1 333 ? 9.121 -20.206 -44.275 1.00 86.12 333 ALA A C 1
ATOM 2662 O O . ALA A 1 333 ? 9.545 -21.258 -44.748 1.00 86.12 333 ALA A O 1
ATOM 2663 N N . CYS A 1 334 ? 9.612 -19.026 -44.676 1.00 88.81 334 CYS A N 1
ATOM 2664 C CA . CYS A 1 334 ? 10.616 -18.899 -45.738 1.00 88.81 334 CYS A CA 1
ATOM 2665 C C . CYS A 1 334 ? 12.014 -19.424 -45.351 1.00 88.81 334 CYS A C 1
ATOM 2667 O O . CYS A 1 334 ? 12.438 -19.390 -44.188 1.00 88.81 334 CYS A O 1
ATOM 2669 N N . ALA A 1 335 ? 12.768 -19.869 -46.359 1.00 92.38 335 ALA A N 1
ATOM 2670 C CA . ALA A 1 335 ? 14.143 -20.337 -46.199 1.00 92.38 335 ALA A CA 1
ATOM 2671 C C . ALA A 1 335 ? 15.151 -19.171 -46.120 1.00 92.38 335 ALA A C 1
ATOM 2673 O O . ALA A 1 335 ? 14.950 -18.111 -46.715 1.00 92.38 335 ALA A O 1
ATOM 2674 N N . LEU A 1 336 ? 16.302 -19.384 -45.469 1.00 92.56 336 LEU A N 1
ATOM 2675 C CA . LEU A 1 336 ? 17.375 -18.376 -45.346 1.00 92.56 336 LEU A CA 1
ATOM 2676 C C . LEU A 1 336 ? 17.874 -17.838 -46.706 1.00 92.56 336 LEU A C 1
ATOM 2678 O O . LEU A 1 336 ? 18.299 -16.686 -46.814 1.00 92.56 336 LEU A O 1
ATOM 2682 N N . SER A 1 337 ? 17.807 -18.653 -47.762 1.00 92.19 337 SER A N 1
ATOM 2683 C CA . SER A 1 337 ? 18.133 -18.264 -49.141 1.00 92.19 337 SER A CA 1
ATOM 2684 C C . SER A 1 337 ? 17.133 -17.259 -49.729 1.00 92.19 337 SER A C 1
ATOM 2686 O O . SER A 1 337 ? 17.530 -16.352 -50.466 1.00 92.19 337 SER A O 1
ATOM 2688 N N . GLU A 1 338 ? 15.855 -17.381 -49.371 1.00 93.81 338 GLU A N 1
ATOM 2689 C CA . GLU A 1 338 ? 14.774 -16.482 -49.768 1.00 93.81 338 GLU A CA 1
ATOM 2690 C C . GLU A 1 338 ? 14.845 -15.160 -48.997 1.00 93.81 338 GLU A C 1
ATOM 2692 O O . GLU A 1 338 ? 14.824 -14.104 -49.626 1.00 93.81 338 GLU A O 1
ATOM 2697 N N . ILE A 1 339 ? 15.082 -15.206 -47.680 1.00 93.88 339 ILE A N 1
ATOM 2698 C CA . ILE A 1 339 ? 15.359 -14.031 -46.827 1.00 93.88 339 ILE A CA 1
ATOM 2699 C C . ILE A 1 339 ? 16.504 -13.199 -47.423 1.00 93.88 339 ILE A C 1
ATOM 2701 O O . ILE A 1 339 ? 16.342 -12.013 -47.720 1.00 93.88 339 ILE A O 1
ATOM 2705 N N . LYS A 1 340 ? 17.647 -13.837 -47.716 1.00 93.25 340 LYS A N 1
ATOM 2706 C CA . LYS A 1 340 ? 18.820 -13.180 -48.325 1.00 93.25 340 LYS A CA 1
ATOM 2707 C C . LYS A 1 340 ? 18.537 -12.653 -49.745 1.00 93.25 340 LYS A C 1
ATOM 2709 O O . LYS A 1 340 ? 19.146 -11.669 -50.167 1.00 93.25 340 LYS A O 1
ATOM 2714 N N . LYS A 1 341 ? 17.606 -13.256 -50.498 1.00 94.50 341 LYS A N 1
ATOM 2715 C CA . LYS A 1 341 ? 17.161 -12.785 -51.829 1.00 94.50 341 LYS A CA 1
ATOM 2716 C C . LYS A 1 341 ? 16.209 -11.585 -51.728 1.00 94.50 341 LYS A C 1
ATOM 2718 O O . LYS A 1 341 ? 16.376 -10.628 -52.486 1.00 94.50 341 LYS A O 1
ATOM 2723 N N . ALA A 1 342 ? 15.263 -11.610 -50.790 1.00 94.38 342 ALA A N 1
ATOM 2724 C CA . ALA A 1 342 ? 14.325 -10.526 -50.513 1.00 94.38 342 ALA A CA 1
ATOM 2725 C C . ALA A 1 342 ? 15.048 -9.282 -49.981 1.00 94.38 342 ALA A C 1
ATOM 272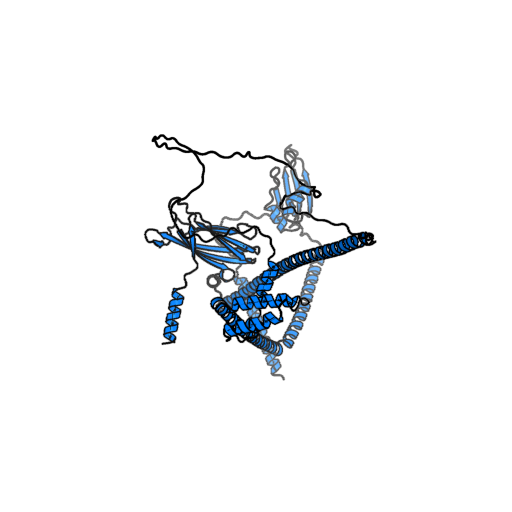7 O O . ALA A 1 342 ? 14.854 -8.196 -50.531 1.00 94.38 342 ALA A O 1
ATOM 2728 N N . TYR A 1 343 ? 15.966 -9.458 -49.021 1.00 94.94 343 TYR A N 1
ATOM 2729 C CA . TYR A 1 343 ? 16.843 -8.394 -48.529 1.00 94.94 343 TYR A CA 1
ATOM 2730 C C . TYR A 1 343 ? 17.573 -7.695 -49.679 1.00 94.94 343 TYR A C 1
ATOM 2732 O O . TYR A 1 343 ? 17.374 -6.502 -49.877 1.00 94.94 343 TYR A O 1
ATOM 2740 N N . ARG A 1 344 ? 18.331 -8.427 -50.515 1.00 93.00 344 ARG A N 1
ATOM 2741 C CA . ARG A 1 344 ? 19.051 -7.828 -51.659 1.00 93.00 344 ARG A CA 1
ATOM 2742 C C . ARG A 1 344 ? 18.114 -7.055 -52.597 1.00 93.00 344 ARG A C 1
ATOM 2744 O O . ARG A 1 344 ? 18.465 -5.968 -53.048 1.00 93.00 344 ARG A O 1
ATOM 2751 N N . LYS A 1 345 ? 16.908 -7.575 -52.858 1.00 94.31 345 LYS A N 1
ATOM 2752 C CA . LYS A 1 345 ? 15.897 -6.928 -53.715 1.00 94.31 345 LYS A CA 1
ATOM 2753 C C . LYS A 1 345 ? 15.286 -5.660 -53.092 1.00 94.31 345 LYS A C 1
ATOM 2755 O O . LYS A 1 345 ? 14.896 -4.773 -53.849 1.00 94.31 345 LYS A O 1
ATOM 2760 N N . LYS A 1 346 ? 15.187 -5.556 -51.760 1.00 92.88 346 LYS A N 1
ATOM 2761 C CA . LYS A 1 346 ? 14.723 -4.339 -51.063 1.00 92.88 346 LYS A CA 1
ATOM 2762 C C . LYS A 1 346 ? 15.864 -3.340 -50.821 1.00 92.88 346 LYS A C 1
ATOM 2764 O O . LYS A 1 346 ? 15.713 -2.177 -51.177 1.00 92.88 346 LYS A O 1
ATOM 2769 N N . ALA A 1 347 ? 17.022 -3.790 -50.341 1.00 92.62 347 ALA A N 1
ATOM 2770 C CA . ALA A 1 347 ? 18.207 -2.964 -50.097 1.00 92.62 347 ALA A CA 1
ATOM 2771 C C . ALA A 1 347 ? 18.693 -2.226 -51.360 1.00 92.62 347 ALA A C 1
ATOM 2773 O O . ALA A 1 347 ? 19.010 -1.045 -51.290 1.00 92.62 347 ALA A O 1
ATOM 2774 N N . LEU A 1 348 ? 18.664 -2.868 -52.538 1.00 91.50 348 LEU A N 1
ATOM 2775 C CA . LEU A 1 348 ? 18.986 -2.207 -53.814 1.00 91.50 348 LEU A CA 1
ATOM 2776 C C . LEU A 1 348 ? 17.979 -1.122 -54.234 1.00 91.50 348 LEU A C 1
ATOM 2778 O O . LEU A 1 348 ? 18.330 -0.271 -55.050 1.00 91.50 348 LEU A O 1
ATOM 2782 N N . LYS A 1 349 ? 16.745 -1.150 -53.710 1.00 90.06 349 LYS A N 1
ATOM 2783 C CA . LYS A 1 349 ? 15.732 -0.112 -53.956 1.00 90.06 349 LYS A CA 1
ATOM 2784 C C . LYS A 1 349 ? 15.887 1.075 -53.013 1.00 90.06 349 LYS A C 1
ATOM 2786 O O . LYS A 1 349 ? 15.782 2.196 -53.481 1.00 90.06 349 LYS A O 1
ATOM 2791 N N . VAL A 1 350 ? 16.143 0.834 -51.725 1.00 91.06 350 VAL A N 1
ATOM 2792 C CA . VAL A 1 350 ? 16.252 1.887 -50.692 1.00 91.06 350 VAL A CA 1
ATOM 2793 C C . VAL A 1 350 ? 17.701 2.285 -50.374 1.00 91.06 350 VAL A C 1
ATOM 2795 O O . VAL A 1 350 ? 17.976 2.853 -49.325 1.00 91.06 350 VAL A O 1
ATOM 2798 N N . HIS A 1 351 ? 18.651 1.978 -51.262 1.00 89.56 351 HIS A N 1
ATOM 2799 C CA . HIS A 1 351 ? 20.057 2.336 -51.067 1.00 89.56 351 HIS A CA 1
ATOM 2800 C C . HIS A 1 351 ? 20.220 3.867 -51.010 1.00 89.56 351 HIS A C 1
ATOM 2802 O O . HIS A 1 351 ? 19.704 4.531 -51.917 1.00 89.56 351 HIS A O 1
ATOM 2808 N N . PRO A 1 352 ? 20.948 4.436 -50.029 1.00 89.44 352 PRO A N 1
ATOM 2809 C CA . PRO A 1 352 ? 21.092 5.888 -49.888 1.00 89.44 352 PRO A CA 1
ATOM 2810 C C . PRO A 1 352 ? 21.671 6.541 -51.153 1.00 89.44 352 PRO A C 1
ATOM 2812 O O . PRO A 1 352 ? 21.054 7.440 -51.708 1.00 89.44 352 PRO A O 1
ATOM 2815 N N . ASP A 1 353 ? 22.757 5.998 -51.712 1.00 87.81 353 ASP A N 1
ATOM 2816 C CA . ASP A 1 353 ? 23.412 6.498 -52.938 1.00 87.81 353 ASP A CA 1
ATOM 2817 C C . ASP A 1 353 ? 22.497 6.531 -54.181 1.00 87.81 353 ASP A C 1
ATOM 2819 O O . ASP A 1 353 ? 22.821 7.172 -55.179 1.00 87.81 353 ASP A O 1
ATOM 2823 N N . LYS A 1 354 ? 21.375 5.797 -54.159 1.00 89.00 354 LYS A N 1
ATOM 2824 C CA . LYS A 1 354 ? 20.379 5.756 -55.244 1.00 89.00 354 LYS A CA 1
ATOM 2825 C C . LYS A 1 354 ? 19.157 6.634 -54.974 1.00 89.00 354 LYS A C 1
ATOM 2827 O O . LYS A 1 354 ? 18.385 6.862 -55.898 1.00 89.00 354 LYS A O 1
ATOM 2832 N N . ASN A 1 355 ? 18.979 7.091 -53.735 1.00 88.19 355 ASN A N 1
ATOM 2833 C CA . ASN A 1 355 ? 17.849 7.896 -53.280 1.00 88.19 355 ASN A CA 1
ATOM 2834 C C . ASN A 1 355 ? 18.354 9.020 -52.345 1.00 88.19 355 ASN A C 1
ATOM 2836 O O . ASN A 1 355 ? 17.916 9.084 -51.194 1.00 88.19 355 ASN A O 1
ATOM 2840 N N . PRO A 1 356 ? 19.297 9.880 -52.786 1.00 83.50 356 PRO A N 1
ATOM 2841 C CA . PRO A 1 356 ? 19.922 10.879 -51.913 1.00 83.50 356 PRO A CA 1
ATOM 2842 C C . PRO A 1 356 ? 18.919 11.899 -51.349 1.00 83.50 356 PRO A C 1
ATOM 2844 O O . PRO A 1 356 ? 19.170 12.484 -50.299 1.00 83.50 356 PRO A O 1
ATOM 2847 N N . ASP A 1 357 ? 17.781 12.081 -52.024 1.00 85.94 357 ASP A N 1
ATOM 2848 C CA . ASP A 1 357 ? 16.730 13.033 -51.661 1.00 85.94 357 ASP A CA 1
ATOM 2849 C C . ASP A 1 357 ? 15.700 12.487 -50.645 1.00 85.94 357 ASP A C 1
ATOM 2851 O O . ASP A 1 357 ? 14.906 13.266 -50.116 1.00 85.94 357 ASP A O 1
ATOM 2855 N N . ASP A 1 358 ? 15.686 11.175 -50.348 1.00 86.81 358 ASP A N 1
ATOM 2856 C CA . ASP A 1 358 ? 14.763 10.584 -49.361 1.00 86.81 358 ASP A CA 1
ATOM 2857 C C . ASP A 1 358 ? 15.477 10.212 -48.045 1.00 86.81 358 ASP A C 1
ATOM 2859 O O . ASP A 1 358 ? 16.116 9.156 -47.961 1.00 86.81 358 ASP A O 1
ATOM 2863 N N . PRO A 1 359 ? 15.314 10.995 -46.958 1.00 81.06 359 PRO A N 1
ATOM 2864 C CA . PRO A 1 359 ? 15.907 10.660 -45.665 1.00 81.06 359 PRO A CA 1
ATOM 2865 C C . PRO A 1 359 ? 15.360 9.351 -45.069 1.00 81.06 359 PRO A C 1
ATOM 2867 O O . PRO A 1 359 ? 16.032 8.737 -44.240 1.00 81.06 359 PRO A O 1
ATOM 2870 N N . LYS A 1 360 ? 14.178 8.876 -45.496 1.00 82.69 360 LYS A N 1
ATOM 2871 C CA . LYS A 1 360 ? 13.607 7.600 -45.035 1.00 82.69 360 LYS A CA 1
ATOM 2872 C C . LYS A 1 360 ? 14.274 6.395 -45.690 1.00 82.69 360 LYS A C 1
ATOM 2874 O O . LYS A 1 360 ? 14.258 5.320 -45.094 1.00 82.69 360 LYS A O 1
ATOM 2879 N N . ALA A 1 361 ? 14.890 6.547 -46.864 1.00 85.81 361 ALA A N 1
ATOM 2880 C CA . ALA A 1 361 ? 15.607 5.459 -47.525 1.00 85.81 361 ALA A CA 1
ATOM 2881 C C . ALA A 1 361 ? 16.753 4.941 -46.639 1.00 85.81 361 ALA A C 1
ATOM 2883 O O . ALA A 1 361 ? 16.867 3.735 -46.425 1.00 85.81 361 ALA A O 1
ATOM 2884 N N . ALA A 1 362 ? 17.519 5.849 -46.022 1.00 85.94 362 ALA A N 1
ATOM 2885 C CA . ALA A 1 362 ? 18.573 5.505 -45.067 1.00 85.94 362 ALA A CA 1
ATOM 2886 C C . ALA A 1 362 ? 18.034 4.795 -43.807 1.00 85.94 362 ALA A C 1
ATOM 2888 O O . ALA A 1 362 ? 18.630 3.820 -43.344 1.00 85.94 362 ALA A O 1
ATOM 2889 N N . GLU A 1 363 ? 16.887 5.233 -43.270 1.00 86.50 363 GLU A N 1
ATOM 2890 C CA . GLU A 1 363 ? 16.256 4.571 -42.119 1.00 86.50 363 GLU A CA 1
ATOM 2891 C C . GLU A 1 363 ? 15.768 3.160 -42.471 1.00 86.50 363 GLU A C 1
ATOM 2893 O O . GLU A 1 363 ? 16.088 2.207 -41.763 1.00 86.50 363 GLU A O 1
ATOM 2898 N N . LEU A 1 364 ? 15.059 3.006 -43.593 1.00 87.69 364 LEU A N 1
ATOM 2899 C CA . LEU A 1 364 ? 14.558 1.718 -44.079 1.00 87.69 364 LEU A CA 1
ATOM 2900 C C . LEU A 1 364 ? 15.699 0.759 -44.444 1.00 87.69 364 LEU A C 1
ATOM 2902 O O . LEU A 1 364 ? 15.593 -0.438 -44.194 1.00 87.69 364 LEU A O 1
ATOM 2906 N N . PHE A 1 365 ? 16.809 1.259 -44.992 1.00 89.75 365 PHE A N 1
ATOM 2907 C CA . PHE A 1 365 ? 18.007 0.458 -45.255 1.00 89.75 365 PHE A CA 1
ATOM 2908 C C . PHE A 1 365 ? 18.609 -0.103 -43.955 1.00 89.75 365 PHE A C 1
ATOM 2910 O O . PHE A 1 365 ? 18.987 -1.277 -43.897 1.00 89.75 365 PHE A O 1
ATOM 2917 N N . HIS A 1 366 ? 18.640 0.700 -42.887 1.00 87.62 366 HIS A N 1
ATOM 2918 C CA . HIS A 1 366 ? 19.096 0.268 -41.565 1.00 87.62 366 HIS A CA 1
ATOM 2919 C C . HIS A 1 366 ? 18.120 -0.727 -40.907 1.00 87.62 366 HIS A C 1
ATOM 2921 O O . HIS A 1 366 ? 18.558 -1.767 -40.415 1.00 87.62 366 HIS A O 1
ATOM 2927 N N . GLU A 1 367 ? 16.806 -0.477 -40.974 1.00 87.56 367 GLU A N 1
ATOM 2928 C CA . GLU A 1 367 ? 15.774 -1.420 -40.509 1.00 87.56 367 GLU A CA 1
ATOM 2929 C C . GLU A 1 367 ? 15.872 -2.777 -41.236 1.00 87.56 367 GLU A C 1
ATOM 2931 O O . GLU A 1 367 ? 15.854 -3.826 -40.594 1.00 87.56 367 GLU A O 1
ATOM 2936 N N . LEU A 1 368 ? 16.049 -2.779 -42.564 1.00 91.38 368 LEU A N 1
ATOM 2937 C CA . LEU A 1 368 ? 16.247 -3.997 -43.363 1.00 91.38 368 LEU A CA 1
ATOM 2938 C C . LEU A 1 368 ? 17.550 -4.734 -43.019 1.00 91.38 368 LEU A C 1
ATOM 2940 O O . LEU A 1 368 ? 17.591 -5.960 -43.113 1.00 91.38 368 LEU A O 1
ATOM 2944 N N . SER A 1 369 ? 18.607 -4.009 -42.641 1.00 90.81 369 SER A N 1
ATOM 2945 C CA . SER A 1 369 ? 19.895 -4.601 -42.249 1.00 90.81 369 SER A CA 1
ATOM 2946 C C . SER A 1 369 ? 19.778 -5.345 -40.917 1.00 90.81 369 SER A C 1
ATOM 2948 O O . SER A 1 369 ? 20.189 -6.499 -40.822 1.00 90.81 369 SER A O 1
ATOM 2950 N N . LEU A 1 370 ? 19.131 -4.730 -39.922 1.00 88.12 370 LEU A N 1
ATOM 2951 C CA . LEU A 1 370 ? 18.858 -5.352 -38.621 1.00 88.12 370 LEU A CA 1
ATOM 2952 C C . LEU A 1 370 ? 17.848 -6.510 -38.733 1.00 88.12 370 LEU A C 1
ATOM 2954 O O . LEU A 1 370 ? 17.990 -7.528 -38.057 1.00 88.12 370 LEU A O 1
ATOM 2958 N N . ALA A 1 371 ? 16.861 -6.398 -39.630 1.00 89.88 371 ALA A N 1
ATOM 2959 C CA . ALA A 1 371 ? 15.954 -7.499 -39.951 1.00 89.88 371 ALA A CA 1
ATOM 2960 C C . ALA A 1 371 ? 16.695 -8.694 -40.571 1.00 89.88 371 ALA A C 1
ATOM 2962 O O . ALA A 1 371 ? 16.398 -9.837 -40.228 1.00 89.88 371 ALA A O 1
ATOM 2963 N N . LEU A 1 372 ? 17.672 -8.446 -41.455 1.00 92.50 372 LEU A N 1
ATOM 2964 C CA . LEU A 1 372 ? 18.530 -9.504 -41.982 1.00 92.50 372 LEU A CA 1
ATOM 2965 C C . LEU A 1 372 ? 19.380 -10.131 -40.877 1.00 92.50 372 LEU A C 1
ATOM 2967 O O . LEU A 1 372 ? 19.436 -11.350 -40.824 1.00 92.50 372 LEU A O 1
ATOM 2971 N N . GLU A 1 373 ? 20.023 -9.334 -40.020 1.00 90.12 373 GLU A N 1
ATOM 2972 C CA . GLU A 1 373 ? 20.868 -9.818 -38.921 1.00 90.12 373 GLU A CA 1
ATOM 2973 C C . GLU A 1 373 ? 20.109 -10.844 -38.061 1.00 90.12 373 GLU A C 1
ATOM 2975 O O . GLU A 1 373 ? 20.474 -12.022 -38.047 1.00 90.12 373 GLU A O 1
ATOM 2980 N N . ILE A 1 374 ? 18.975 -10.431 -37.481 1.00 89.06 374 ILE A N 1
ATOM 2981 C CA . ILE A 1 374 ? 18.131 -11.254 -36.594 1.00 89.06 374 ILE A CA 1
ATOM 2982 C C . ILE A 1 374 ? 17.575 -12.500 -37.301 1.00 89.06 374 ILE A C 1
ATOM 2984 O O . ILE A 1 374 ? 17.509 -13.566 -36.696 1.00 89.06 374 ILE A O 1
ATOM 2988 N N . LEU A 1 375 ? 17.171 -12.391 -38.572 1.00 91.06 375 LEU A N 1
ATOM 2989 C CA . LEU A 1 375 ? 16.583 -13.506 -39.328 1.00 91.06 375 LEU A CA 1
ATOM 2990 C C . LEU A 1 375 ? 17.617 -14.361 -40.084 1.00 91.06 375 LEU A C 1
ATOM 2992 O O . LEU A 1 375 ? 17.232 -15.305 -40.781 1.00 91.06 375 LEU A O 1
ATOM 2996 N N . SER A 1 376 ? 18.911 -14.031 -39.993 1.00 90.94 376 SER A N 1
ATOM 2997 C CA . SER A 1 376 ? 20.000 -14.784 -40.632 1.00 90.94 376 SER A CA 1
ATOM 2998 C C . SER A 1 376 ? 20.692 -15.782 -39.709 1.00 90.94 376 SER A C 1
ATOM 3000 O O . SER A 1 376 ? 21.242 -16.755 -40.228 1.00 90.94 376 SER A O 1
ATOM 3002 N N . ASP A 1 377 ? 20.642 -15.551 -38.395 1.00 90.75 377 ASP A N 1
ATOM 3003 C CA . ASP A 1 377 ? 21.055 -16.505 -37.367 1.00 90.75 377 ASP A CA 1
ATOM 3004 C C . ASP A 1 377 ? 19.881 -17.406 -36.956 1.00 90.75 377 ASP A C 1
ATOM 3006 O O . ASP A 1 377 ? 18.742 -16.957 -36.809 1.00 90.75 377 ASP A O 1
ATOM 3010 N N . GLU A 1 378 ? 20.157 -18.693 -36.763 1.00 91.12 378 GLU A N 1
ATOM 3011 C CA . GLU A 1 378 ? 19.125 -19.694 -36.483 1.00 91.12 378 GLU A CA 1
ATOM 3012 C C . GLU A 1 378 ? 18.617 -19.600 -35.035 1.00 91.12 378 GLU A C 1
ATOM 3014 O O . GLU A 1 378 ? 17.421 -19.783 -34.792 1.00 91.12 378 GLU A O 1
ATOM 3019 N N . GLY A 1 379 ? 19.485 -19.233 -34.084 1.00 91.06 379 GLY A N 1
ATOM 3020 C CA . GLY A 1 379 ? 19.115 -19.030 -32.681 1.00 91.06 379 GLY A CA 1
ATOM 3021 C C . GLY A 1 379 ? 18.268 -17.773 -32.474 1.00 91.06 379 GLY A C 1
ATOM 3022 O O . GLY A 1 379 ? 17.188 -17.837 -31.880 1.00 91.06 379 GLY A O 1
ATOM 3023 N N . ALA A 1 380 ? 18.715 -16.638 -33.014 1.00 87.12 380 ALA A N 1
ATOM 3024 C CA . ALA A 1 380 ? 18.000 -15.366 -32.967 1.00 87.12 380 ALA A CA 1
ATOM 3025 C C . ALA A 1 380 ? 16.642 -15.443 -33.683 1.00 87.12 380 ALA A C 1
ATOM 3027 O O . ALA A 1 380 ? 15.640 -14.970 -33.136 1.00 87.12 380 ALA A O 1
ATOM 3028 N N . ARG A 1 381 ? 16.569 -16.109 -34.847 1.00 90.81 381 ARG A N 1
ATOM 3029 C CA . ARG A 1 381 ? 15.300 -16.362 -35.543 1.00 90.81 381 ARG A CA 1
ATOM 3030 C C . ARG A 1 381 ? 14.356 -17.224 -34.705 1.00 90.81 381 ARG A C 1
ATOM 3032 O O . ARG A 1 381 ? 13.196 -16.854 -34.541 1.00 90.81 381 ARG A O 1
ATOM 3039 N N . ALA A 1 382 ? 14.838 -18.326 -34.124 1.00 89.81 382 ALA A N 1
ATOM 3040 C CA . ALA A 1 382 ? 14.012 -19.187 -33.276 1.00 89.81 382 ALA A CA 1
ATOM 3041 C C . ALA A 1 382 ? 13.474 -18.446 -32.035 1.00 89.81 382 ALA A C 1
ATOM 3043 O O . ALA A 1 382 ? 12.301 -18.603 -31.687 1.00 89.81 382 ALA A O 1
ATOM 3044 N N . ALA A 1 383 ? 14.291 -17.599 -31.401 1.00 86.62 383 ALA A N 1
ATOM 3045 C CA . ALA A 1 383 ? 13.867 -16.754 -30.285 1.00 86.62 383 ALA A CA 1
ATOM 3046 C C . ALA A 1 383 ? 12.829 -15.697 -30.713 1.00 86.62 383 ALA A C 1
ATOM 3048 O O . ALA A 1 383 ? 11.819 -15.506 -30.032 1.00 86.62 383 ALA A O 1
ATOM 3049 N N . TYR A 1 384 ? 13.023 -15.046 -31.865 1.00 87.25 384 TYR A N 1
ATOM 3050 C CA . TYR A 1 384 ? 12.066 -14.084 -32.419 1.00 87.25 384 TYR A CA 1
ATOM 3051 C C . TYR A 1 384 ? 10.713 -14.741 -32.747 1.00 87.25 384 TYR A C 1
ATOM 3053 O O . TYR A 1 384 ? 9.663 -14.229 -32.351 1.00 87.25 384 TYR A O 1
ATOM 3061 N N . ASP A 1 385 ? 10.723 -15.926 -33.363 1.00 89.50 385 ASP A N 1
ATOM 3062 C CA . ASP A 1 385 ? 9.514 -16.695 -33.678 1.00 89.50 385 ASP A CA 1
ATOM 3063 C C . ASP A 1 385 ? 8.761 -17.154 -32.414 1.00 89.50 385 ASP A C 1
ATOM 3065 O O . ASP A 1 385 ? 7.527 -17.204 -32.407 1.00 89.50 385 ASP A O 1
ATOM 3069 N N . GLN A 1 386 ? 9.470 -17.461 -31.319 1.00 87.38 386 GLN A N 1
ATOM 3070 C CA . GLN A 1 386 ? 8.852 -17.720 -30.011 1.00 87.38 386 GLN A CA 1
ATOM 3071 C C . GLN A 1 386 ? 8.180 -16.461 -29.443 1.00 87.38 386 GLN A C 1
ATOM 3073 O O . GLN A 1 386 ? 7.038 -16.536 -28.985 1.00 87.38 386 GLN A O 1
ATOM 3078 N N . VAL A 1 387 ? 8.832 -15.295 -29.526 1.00 87.81 387 VAL A N 1
ATOM 3079 C CA . VAL A 1 387 ? 8.261 -14.011 -29.078 1.00 87.81 387 VAL A CA 1
ATOM 3080 C C . VAL A 1 387 ? 7.018 -13.633 -29.894 1.00 87.81 387 VAL A C 1
ATOM 3082 O O . VAL A 1 387 ? 6.028 -13.186 -29.310 1.00 87.81 387 VAL A O 1
ATOM 3085 N N . LEU A 1 388 ? 7.011 -13.856 -31.213 1.00 87.62 388 LEU A N 1
ATOM 3086 C CA . LEU A 1 388 ? 5.820 -13.657 -32.049 1.00 87.62 388 LEU A CA 1
ATOM 3087 C C . LEU A 1 388 ? 4.661 -14.571 -31.619 1.00 87.62 388 LEU A C 1
ATOM 3089 O O . LEU A 1 388 ? 3.549 -14.083 -31.401 1.00 87.62 388 LEU A O 1
ATOM 3093 N N . LYS A 1 389 ? 4.916 -15.872 -31.417 1.00 88.56 389 LYS A N 1
ATOM 3094 C CA . LYS A 1 389 ? 3.904 -16.838 -30.944 1.00 88.56 389 LYS A CA 1
ATOM 3095 C C . LYS A 1 389 ? 3.342 -16.459 -29.570 1.00 88.56 389 LYS A C 1
ATOM 3097 O O . LYS A 1 389 ? 2.124 -16.454 -29.393 1.00 88.56 389 LYS A O 1
ATOM 3102 N N . ALA A 1 390 ? 4.201 -16.075 -28.625 1.00 87.12 390 ALA A N 1
ATOM 3103 C CA . ALA A 1 390 ? 3.789 -15.633 -27.293 1.00 87.12 390 ALA A CA 1
ATOM 3104 C C . ALA A 1 390 ? 2.928 -14.357 -27.347 1.00 87.12 390 ALA A C 1
ATOM 3106 O O . ALA A 1 390 ? 1.884 -14.283 -26.700 1.00 87.12 390 ALA A O 1
ATOM 3107 N N . ARG A 1 391 ? 3.304 -13.367 -28.172 1.00 86.50 391 ARG A N 1
ATOM 3108 C CA . ARG A 1 391 ? 2.502 -12.150 -28.386 1.00 86.50 391 ARG A CA 1
ATOM 3109 C C . ARG A 1 391 ? 1.143 -12.453 -29.022 1.00 86.50 391 ARG A C 1
ATOM 3111 O O . ARG A 1 391 ? 0.149 -11.863 -28.604 1.00 86.50 391 ARG A O 1
ATOM 3118 N N . ALA A 1 392 ? 1.080 -13.362 -29.996 1.00 87.19 392 ALA A N 1
ATOM 3119 C CA . ALA A 1 392 ? -0.175 -13.776 -30.623 1.00 87.19 392 ALA A CA 1
ATOM 3120 C C . ALA A 1 392 ? -1.116 -14.465 -29.617 1.00 87.19 392 ALA A C 1
ATOM 3122 O O . ALA A 1 392 ? -2.279 -14.077 -29.506 1.00 87.19 392 ALA A O 1
ATOM 3123 N N . ALA A 1 393 ? -0.601 -15.409 -28.822 1.00 89.31 393 ALA A N 1
ATOM 3124 C CA . ALA A 1 393 ? -1.364 -16.082 -27.770 1.00 89.31 393 ALA A CA 1
ATOM 3125 C C . ALA A 1 393 ? -1.895 -15.098 -26.708 1.00 89.31 393 ALA A C 1
ATOM 3127 O O . ALA A 1 393 ? -3.072 -15.149 -26.352 1.00 89.31 393 ALA A O 1
ATOM 3128 N N . THR A 1 394 ? -1.067 -14.151 -26.252 1.00 88.00 394 THR A N 1
ATOM 3129 C CA . THR A 1 394 ? -1.485 -13.112 -25.293 1.00 88.00 394 THR A CA 1
ATOM 3130 C C . THR A 1 394 ? -2.546 -12.174 -25.875 1.00 88.00 394 THR A C 1
ATOM 3132 O O . THR A 1 394 ? -3.510 -11.852 -25.184 1.00 88.00 394 THR A O 1
ATOM 3135 N N . ARG A 1 395 ? -2.430 -11.766 -27.150 1.00 83.75 395 ARG A N 1
ATOM 3136 C CA . ARG A 1 395 ? -3.458 -10.946 -27.823 1.00 83.75 395 ARG A CA 1
ATOM 3137 C C . ARG A 1 395 ? -4.814 -11.659 -27.860 1.00 83.75 395 ARG A C 1
ATOM 3139 O O . ARG A 1 395 ? -5.812 -11.047 -27.493 1.00 83.75 395 ARG A O 1
ATOM 3146 N N . LEU A 1 396 ? -4.837 -12.943 -28.228 1.00 89.88 396 LEU A N 1
ATOM 3147 C CA . LEU A 1 396 ? -6.061 -13.756 -28.248 1.00 89.88 396 LEU A CA 1
ATOM 3148 C C . LEU A 1 396 ? -6.666 -13.918 -26.844 1.00 89.88 396 LEU A C 1
ATOM 3150 O O . LEU A 1 396 ? -7.857 -13.672 -26.662 1.00 89.88 396 LEU A O 1
ATOM 3154 N N . ARG A 1 397 ? -5.846 -14.250 -25.836 1.00 82.31 397 ARG A N 1
ATOM 3155 C CA . ARG A 1 397 ? -6.292 -14.384 -24.437 1.00 82.31 397 ARG A CA 1
ATOM 3156 C C . ARG A 1 397 ? -6.913 -13.090 -23.905 1.00 82.31 397 ARG A C 1
ATOM 3158 O O . ARG A 1 397 ? -7.939 -13.144 -23.233 1.00 82.31 397 ARG A O 1
ATOM 3165 N N . ASN A 1 398 ? -6.319 -11.937 -24.209 1.00 82.44 398 ASN A N 1
ATOM 3166 C CA . ASN A 1 398 ? -6.842 -10.646 -23.761 1.00 82.44 398 ASN A CA 1
ATOM 3167 C C . ASN A 1 398 ? -8.165 -10.303 -24.463 1.00 82.44 398 ASN A C 1
ATOM 3169 O O . ASN A 1 398 ? -9.127 -9.958 -23.787 1.00 82.44 398 ASN A O 1
ATOM 3173 N N . GLN A 1 399 ? -8.261 -10.497 -25.785 1.00 85.38 399 GLN A N 1
ATOM 3174 C CA . GLN A 1 399 ? -9.516 -10.317 -26.530 1.00 85.38 399 GLN A CA 1
ATOM 3175 C C . GLN A 1 399 ? -10.648 -11.206 -25.987 1.00 85.38 399 GLN A C 1
ATOM 3177 O O . GLN A 1 399 ? -11.784 -10.750 -25.844 1.00 85.38 399 GLN A O 1
ATOM 3182 N N . GLU A 1 400 ? -10.345 -12.457 -25.631 1.00 88.88 400 GLU A N 1
ATOM 3183 C CA . GLU A 1 400 ? -11.315 -13.361 -25.013 1.00 88.88 400 GLU A CA 1
ATOM 3184 C C . GLU A 1 400 ? -11.755 -12.857 -23.626 1.00 88.88 400 GLU A C 1
ATOM 3186 O O . GLU A 1 400 ? -12.956 -12.792 -23.350 1.00 88.88 400 GLU A O 1
ATOM 3191 N N . LEU A 1 401 ? -10.809 -12.449 -22.771 1.00 79.50 401 LEU A N 1
ATOM 3192 C CA . LEU A 1 401 ? -11.093 -11.893 -21.443 1.00 79.50 401 LEU A CA 1
ATOM 3193 C C . LEU A 1 401 ? -11.927 -10.611 -21.509 1.00 79.50 401 LEU A C 1
ATOM 3195 O O . LEU A 1 401 ? -12.883 -10.478 -20.749 1.00 79.50 401 LEU A O 1
ATOM 3199 N N . ASP A 1 402 ? -11.625 -9.698 -22.428 1.00 77.62 402 ASP A N 1
ATOM 3200 C CA . ASP A 1 402 ? -12.369 -8.447 -22.577 1.00 77.62 402 ASP A CA 1
ATOM 3201 C C . ASP A 1 402 ? -13.775 -8.694 -23.149 1.00 77.62 402 ASP A C 1
ATOM 3203 O O . ASP A 1 402 ? -14.739 -8.066 -22.705 1.00 77.62 402 ASP A O 1
ATOM 3207 N N . SER A 1 403 ? -13.946 -9.697 -24.022 1.00 89.50 403 SER A N 1
ATOM 3208 C CA . SER A 1 403 ? -15.277 -10.151 -24.457 1.00 89.50 403 SER A CA 1
ATOM 3209 C C . SER A 1 403 ? -16.108 -10.738 -23.304 1.00 89.50 403 SER A C 1
ATOM 3211 O O . SER A 1 403 ? -17.313 -10.497 -23.224 1.00 89.50 403 SER A O 1
ATOM 3213 N N . LYS A 1 404 ? -15.468 -11.462 -22.372 1.00 89.19 404 LYS A N 1
ATOM 3214 C CA . LYS A 1 404 ? -16.108 -12.036 -21.177 1.00 89.19 404 LYS A CA 1
ATOM 3215 C C . LYS A 1 404 ? -16.465 -10.959 -20.154 1.00 89.19 404 LYS A C 1
ATOM 3217 O O . LYS A 1 404 ? -17.597 -10.937 -19.685 1.00 89.19 404 LYS A O 1
ATOM 3222 N N . ARG A 1 405 ? -15.541 -10.034 -19.868 1.00 82.12 405 ARG A N 1
ATOM 3223 C CA . ARG A 1 405 ? -15.766 -8.853 -19.012 1.00 82.12 405 ARG A CA 1
ATOM 3224 C C . ARG A 1 405 ? -16.935 -8.016 -19.515 1.00 82.12 405 ARG A C 1
ATOM 3226 O O . ARG A 1 405 ? -17.797 -7.647 -18.727 1.00 82.12 405 ARG A O 1
ATOM 3233 N N . ARG A 1 406 ? -16.986 -7.763 -20.828 1.00 84.44 406 ARG A N 1
ATOM 3234 C CA . ARG A 1 406 ? -18.081 -7.024 -21.458 1.00 84.44 406 ARG A CA 1
ATOM 3235 C C . ARG A 1 406 ? -19.425 -7.736 -21.286 1.00 84.44 406 ARG A C 1
ATOM 3237 O O . ARG A 1 406 ? -20.360 -7.099 -20.824 1.00 84.44 406 ARG A O 1
ATOM 3244 N N . ARG A 1 407 ? -19.509 -9.040 -21.579 1.00 91.56 407 ARG A N 1
ATOM 3245 C CA . ARG A 1 407 ? -20.747 -9.823 -21.391 1.00 91.56 407 ARG A CA 1
ATOM 3246 C C . ARG A 1 407 ? -21.207 -9.858 -19.935 1.00 91.56 407 ARG A C 1
ATOM 3248 O O . ARG A 1 407 ? -22.386 -9.667 -19.680 1.00 91.56 407 ARG A O 1
ATOM 3255 N N . LEU A 1 408 ? -20.283 -10.067 -18.994 1.00 86.50 408 LEU A N 1
ATOM 3256 C CA . LEU A 1 408 ? -20.584 -10.054 -17.560 1.00 86.50 408 LEU A CA 1
ATOM 3257 C C . LEU A 1 408 ? -21.129 -8.688 -17.124 1.00 86.50 408 LEU A C 1
ATOM 3259 O O . LEU A 1 408 ? -22.108 -8.628 -16.391 1.00 86.50 408 LEU A O 1
ATOM 3263 N N . LYS A 1 409 ? -20.532 -7.597 -17.616 1.00 84.56 409 LYS A N 1
ATOM 3264 C CA . LYS A 1 409 ? -21.033 -6.242 -17.382 1.00 84.56 409 LYS A CA 1
ATOM 3265 C C . LYS A 1 409 ? -22.441 -6.049 -17.969 1.00 84.56 409 LYS A C 1
ATOM 3267 O O . LYS A 1 409 ? -23.324 -5.601 -17.250 1.00 84.56 409 LYS A O 1
ATOM 3272 N N . GLU A 1 410 ? -22.653 -6.409 -19.235 1.00 91.69 410 GLU A N 1
ATOM 3273 C CA . GLU A 1 410 ? -23.952 -6.284 -19.917 1.00 91.69 410 GLU A CA 1
ATOM 3274 C C . GLU A 1 410 ? -25.048 -7.133 -19.232 1.00 91.69 410 GLU A C 1
ATOM 3276 O O . GLU A 1 410 ? -26.203 -6.715 -19.178 1.00 91.69 410 GLU A O 1
ATOM 3281 N N . GLU A 1 411 ? -24.699 -8.288 -18.650 1.00 92.44 411 GLU A N 1
ATOM 3282 C CA . GLU A 1 411 ? -25.617 -9.111 -17.849 1.00 92.44 411 GLU A CA 1
ATOM 3283 C C . GLU A 1 411 ? -25.935 -8.487 -16.478 1.00 92.44 411 GLU A C 1
ATOM 3285 O O . GLU A 1 411 ? -27.091 -8.499 -16.054 1.00 92.44 411 GLU A O 1
ATOM 3290 N N . LEU A 1 412 ? -24.940 -7.922 -15.785 1.00 87.50 412 LEU A N 1
ATOM 3291 C CA . LEU A 1 412 ? -25.142 -7.240 -14.501 1.00 87.50 412 LEU A CA 1
ATOM 3292 C C . LEU A 1 412 ? -25.996 -5.974 -14.665 1.00 87.50 412 LEU A C 1
ATOM 3294 O O . LEU A 1 412 ? -26.997 -5.835 -13.966 1.00 87.50 412 LEU A O 1
ATOM 3298 N N . GLU A 1 413 ? -25.683 -5.116 -15.643 1.00 86.31 413 GLU A N 1
ATOM 3299 C CA . GLU A 1 413 ? -26.475 -3.915 -15.961 1.00 86.31 413 GLU A CA 1
ATOM 3300 C C . GLU A 1 413 ? -27.924 -4.275 -16.347 1.00 86.31 413 GLU A C 1
ATOM 3302 O O . GLU A 1 413 ? -28.861 -3.553 -16.001 1.00 86.31 413 GLU A O 1
ATOM 3307 N N . ALA A 1 414 ? -28.145 -5.413 -17.019 1.00 90.44 414 ALA A N 1
ATOM 3308 C CA . ALA A 1 414 ? -29.491 -5.906 -17.311 1.00 90.44 414 ALA A CA 1
ATOM 3309 C C . ALA A 1 414 ? -30.249 -6.339 -16.042 1.00 90.44 414 ALA A C 1
ATOM 3311 O O . ALA A 1 414 ? -31.415 -5.972 -15.887 1.00 90.44 414 ALA A O 1
ATOM 3312 N N . ARG A 1 415 ? -29.594 -7.068 -15.124 1.00 84.88 415 ARG A N 1
ATOM 3313 C CA . ARG A 1 415 ? -30.185 -7.514 -13.846 1.00 84.88 415 ARG A CA 1
ATOM 3314 C C . ARG A 1 415 ? -30.523 -6.339 -12.923 1.00 84.88 415 ARG A C 1
ATOM 3316 O O . ARG A 1 415 ? -31.622 -6.303 -12.367 1.00 84.88 415 ARG A O 1
ATOM 3323 N N . GLU A 1 416 ? -29.619 -5.367 -12.795 1.00 77.38 416 GLU A N 1
ATOM 3324 C CA . GLU A 1 416 ? -29.861 -4.128 -12.044 1.00 77.38 416 GLU A CA 1
ATOM 3325 C C . GLU A 1 416 ? -31.052 -3.359 -12.621 1.00 77.38 416 GLU A C 1
ATOM 3327 O O . GLU A 1 416 ? -31.940 -2.938 -11.878 1.00 77.38 416 GLU A O 1
ATOM 3332 N N . LYS A 1 417 ? -31.132 -3.243 -13.952 1.00 82.19 417 LYS A N 1
ATOM 3333 C CA . LYS A 1 417 ? -32.237 -2.553 -14.621 1.00 82.19 417 LYS A CA 1
ATOM 3334 C C . LYS A 1 417 ? -33.589 -3.247 -14.424 1.00 82.19 417 LYS A C 1
ATOM 3336 O O . LYS A 1 417 ? -34.585 -2.545 -14.261 1.00 82.19 417 LYS A O 1
ATOM 3341 N N . SER A 1 418 ? -33.650 -4.583 -14.407 1.00 78.50 418 SER A N 1
ATOM 3342 C CA . SER A 1 418 ? -34.886 -5.296 -14.037 1.00 78.50 418 SER A CA 1
ATOM 3343 C C . SER A 1 418 ? -35.278 -5.041 -12.579 1.00 78.50 418 SER A C 1
ATOM 3345 O O . SER A 1 418 ? -36.422 -4.681 -12.323 1.00 78.50 418 SER A O 1
ATOM 3347 N N . ALA A 1 419 ? -34.331 -5.104 -11.636 1.00 74.44 419 ALA A N 1
ATOM 3348 C CA . ALA A 1 419 ? -34.616 -4.852 -10.220 1.00 74.44 419 ALA A CA 1
ATOM 3349 C C . ALA A 1 419 ? -35.103 -3.410 -9.962 1.00 74.44 419 ALA A C 1
ATOM 3351 O O . ALA A 1 419 ? -36.049 -3.193 -9.206 1.00 74.44 419 ALA A O 1
ATOM 3352 N N . GLN A 1 420 ? -34.510 -2.418 -10.636 1.00 66.44 420 GLN A N 1
ATOM 3353 C CA . GLN A 1 420 ? -34.961 -1.021 -10.579 1.00 66.44 420 GLN A CA 1
ATOM 3354 C C . GLN A 1 420 ? -36.370 -0.836 -11.163 1.00 66.44 420 GLN A C 1
ATOM 3356 O O . GLN A 1 420 ? -37.166 -0.077 -10.607 1.00 66.44 420 GLN A O 1
ATOM 3361 N N . ALA A 1 421 ? -36.688 -1.529 -12.262 1.00 67.50 421 ALA A N 1
ATOM 3362 C CA . ALA A 1 421 ? -37.995 -1.458 -12.913 1.00 67.50 421 ALA A CA 1
ATOM 3363 C C . ALA A 1 421 ? -39.117 -2.134 -12.105 1.00 67.50 421 ALA A C 1
ATOM 3365 O O . ALA A 1 421 ? -40.258 -1.683 -12.176 1.00 67.50 421 ALA A O 1
ATOM 3366 N N . GLU A 1 422 ? -38.804 -3.183 -11.340 1.00 60.03 422 GLU A N 1
ATOM 3367 C CA . GLU A 1 422 ? -39.789 -3.960 -10.574 1.00 60.03 422 GLU A CA 1
ATOM 3368 C C . GLU A 1 422 ? -40.019 -3.448 -9.138 1.00 60.03 422 GLU A C 1
ATOM 3370 O O . GLU A 1 422 ? -41.048 -3.782 -8.553 1.00 60.03 422 GLU A O 1
ATOM 3375 N N . GLY A 1 423 ? -39.121 -2.626 -8.566 1.00 57.97 423 GLY A N 1
ATOM 3376 C CA . GLY A 1 423 ? -39.234 -2.205 -7.156 1.00 57.97 423 GLY A CA 1
ATOM 3377 C C . GLY A 1 423 ? -38.825 -0.774 -6.774 1.00 57.97 423 GLY A C 1
ATOM 3378 O O . GLY A 1 423 ? -39.017 -0.404 -5.621 1.00 57.97 423 GLY A O 1
ATOM 3379 N N . GLY A 1 424 ? -38.264 0.042 -7.675 1.00 54.62 424 GLY A N 1
ATOM 3380 C CA . GLY A 1 424 ? -37.688 1.343 -7.292 1.00 54.62 424 GLY A CA 1
ATOM 3381 C C . GLY A 1 424 ? -38.697 2.488 -7.113 1.00 54.62 424 GLY A C 1
ATOM 3382 O O . GLY A 1 424 ? -38.948 2.967 -6.010 1.00 54.62 424 GLY A O 1
ATOM 3383 N N . VAL A 1 425 ? -39.243 2.972 -8.233 1.00 58.62 425 VAL A N 1
ATOM 3384 C CA . VAL A 1 425 ? -39.729 4.364 -8.366 1.00 58.62 425 VAL A CA 1
ATOM 3385 C C . VAL A 1 425 ? -40.925 4.719 -7.471 1.00 58.62 425 VAL A C 1
ATOM 3387 O O . VAL A 1 425 ? -41.043 5.865 -7.039 1.00 58.62 425 VAL A O 1
ATOM 3390 N N . GLU A 1 426 ? -41.821 3.771 -7.201 1.00 62.91 426 GLU A N 1
ATOM 3391 C CA . GLU A 1 426 ? -43.056 4.033 -6.448 1.00 62.91 426 GLU A CA 1
ATOM 3392 C C . GLU A 1 426 ? -42.834 3.971 -4.927 1.00 62.91 426 GLU A C 1
ATOM 3394 O O . GLU A 1 426 ? -43.263 4.870 -4.202 1.00 62.91 426 GLU A O 1
ATOM 3399 N N . GLU A 1 427 ? -42.093 2.975 -4.435 1.00 62.09 427 GLU A N 1
ATOM 3400 C CA . GLU A 1 427 ? -41.764 2.873 -3.008 1.00 62.09 427 GLU A CA 1
ATOM 3401 C C . GLU A 1 427 ? -40.770 3.956 -2.576 1.00 62.09 427 GLU A C 1
ATOM 3403 O O . GLU A 1 427 ? -40.938 4.551 -1.512 1.00 62.09 427 GLU A O 1
ATOM 3408 N N . GLU A 1 428 ? -39.793 4.309 -3.420 1.00 65.88 428 GLU A N 1
ATOM 3409 C CA . GLU A 1 428 ? -38.881 5.418 -3.126 1.00 65.88 428 GLU A CA 1
ATOM 3410 C C . GLU A 1 428 ? -39.631 6.760 -3.020 1.00 65.88 428 GLU A C 1
ATOM 3412 O O . GLU A 1 428 ? -39.341 7.564 -2.133 1.00 65.88 428 GLU A O 1
ATOM 3417 N N . ARG A 1 429 ? -40.666 6.984 -3.844 1.00 72.75 429 ARG A N 1
ATOM 3418 C CA . ARG A 1 429 ? -41.543 8.163 -3.729 1.00 72.75 429 ARG A CA 1
ATOM 3419 C C . ARG A 1 429 ? -42.349 8.176 -2.434 1.00 72.75 429 ARG A C 1
ATOM 3421 O O . ARG A 1 429 ? -42.387 9.212 -1.770 1.00 72.75 429 ARG A O 1
ATOM 3428 N N . LYS A 1 430 ? -42.959 7.051 -2.046 1.00 80.25 430 LYS A N 1
ATOM 3429 C CA . LYS A 1 430 ? -43.688 6.929 -0.768 1.00 80.25 430 LYS A CA 1
ATOM 3430 C C . LYS A 1 430 ? -42.768 7.202 0.422 1.00 80.25 430 LYS A C 1
ATOM 3432 O O . LYS A 1 430 ? -43.121 7.985 1.302 1.00 80.25 430 LYS A O 1
ATOM 3437 N N . LEU A 1 431 ? -41.563 6.630 0.408 1.00 76.31 431 LEU A N 1
ATOM 3438 C CA . LEU A 1 431 ? -40.539 6.852 1.431 1.00 76.31 431 LEU A CA 1
ATOM 3439 C C . LEU A 1 431 ? -40.093 8.319 1.495 1.00 76.31 431 LEU A C 1
ATOM 3441 O O . LEU A 1 431 ? -39.988 8.867 2.589 1.00 76.31 431 LEU A O 1
ATOM 3445 N N . GLN A 1 432 ? -39.879 8.987 0.357 1.00 74.38 432 GLN A N 1
ATOM 3446 C CA . GLN A 1 432 ? -39.530 10.413 0.331 1.00 74.38 432 GLN A CA 1
ATOM 3447 C C . GLN A 1 432 ? -40.651 11.296 0.910 1.00 74.38 432 GLN A C 1
ATOM 3449 O O . GLN A 1 432 ? -40.363 12.188 1.711 1.00 74.38 432 GLN A O 1
ATOM 3454 N N . VAL A 1 433 ? -41.919 11.018 0.578 1.00 87.81 433 VAL A N 1
ATOM 3455 C CA . VAL A 1 433 ? -43.085 11.737 1.128 1.00 87.81 433 VAL A CA 1
ATOM 3456 C C . VAL A 1 433 ? -43.211 11.530 2.641 1.00 87.81 433 VAL A C 1
ATOM 3458 O O . VAL A 1 433 ? -43.360 12.508 3.376 1.00 87.81 433 VAL A O 1
ATOM 3461 N N . GLU A 1 434 ? -43.093 10.294 3.132 1.00 79.56 434 GLU A N 1
ATOM 3462 C CA . GLU A 1 434 ? -43.212 10.010 4.569 1.00 79.56 434 GLU A CA 1
ATOM 3463 C C . GLU A 1 434 ? -42.009 10.552 5.364 1.00 79.56 434 GLU A C 1
ATOM 3465 O O . GLU A 1 434 ? -42.178 11.072 6.464 1.00 79.56 434 GLU A O 1
ATOM 3470 N N . VAL A 1 435 ? -40.797 10.558 4.794 1.00 82.69 435 VAL A N 1
ATOM 3471 C CA . VAL A 1 435 ? -39.631 11.232 5.396 1.00 82.69 435 VAL A CA 1
ATOM 3472 C C . VAL A 1 435 ? -39.828 12.750 5.461 1.00 82.69 435 VAL A C 1
ATOM 3474 O O . VAL A 1 435 ? -39.456 13.369 6.461 1.00 82.69 435 VAL A O 1
ATOM 3477 N N . GLU A 1 436 ? -40.423 13.383 4.445 1.00 81.88 436 GLU A N 1
ATOM 3478 C CA . GLU A 1 436 ? -40.734 14.818 4.498 1.00 81.88 436 GLU A CA 1
ATOM 3479 C C . GLU A 1 436 ? -41.829 15.127 5.533 1.00 81.88 436 GLU A C 1
ATOM 3481 O O . GLU A 1 436 ? -41.723 16.105 6.280 1.00 81.88 436 GLU A O 1
ATOM 3486 N N . ARG A 1 437 ? -42.844 14.261 5.640 1.00 91.38 437 ARG A N 1
ATOM 3487 C CA . ARG A 1 437 ? -43.878 14.327 6.678 1.00 91.38 437 ARG A CA 1
ATOM 3488 C C . ARG A 1 437 ? -43.271 14.210 8.079 1.00 91.38 437 ARG A C 1
ATOM 3490 O O . ARG A 1 437 ? -43.496 15.096 8.900 1.00 91.38 437 ARG A O 1
ATOM 3497 N N . LEU A 1 438 ? -42.460 13.186 8.342 1.00 76.00 438 LEU A N 1
ATOM 3498 C CA . LEU A 1 438 ? -41.805 12.972 9.638 1.00 76.00 438 LEU A CA 1
ATOM 3499 C C . LEU A 1 438 ? -40.856 14.124 10.002 1.00 76.00 438 LEU A C 1
ATOM 3501 O O . LEU A 1 438 ? -40.789 14.521 11.164 1.00 76.00 438 LEU A O 1
ATOM 3505 N N . ARG A 1 439 ? -40.177 14.735 9.020 1.00 67.88 439 ARG A N 1
ATOM 3506 C CA . ARG A 1 439 ? -39.387 15.963 9.229 1.00 67.88 439 ARG A CA 1
ATOM 3507 C C . ARG A 1 439 ? -40.258 17.159 9.622 1.00 67.88 439 ARG A C 1
ATOM 3509 O O . ARG A 1 439 ? -39.858 17.927 10.493 1.00 67.88 439 ARG A O 1
ATOM 3516 N N . LYS A 1 440 ? -41.446 17.314 9.028 1.00 86.00 440 LYS A N 1
ATOM 3517 C CA . LYS A 1 440 ? -42.417 18.362 9.395 1.00 86.00 440 LYS A CA 1
ATOM 3518 C C . LYS A 1 440 ? -43.026 18.127 10.779 1.00 86.00 440 LYS A C 1
ATOM 3520 O O . LYS A 1 440 ? -43.113 19.072 11.556 1.00 86.00 440 LYS A O 1
ATOM 3525 N N . GLU A 1 441 ? -43.391 16.890 11.115 1.00 87.44 441 GLU A N 1
ATOM 3526 C CA . GLU A 1 441 ? -43.892 16.525 12.447 1.00 87.44 441 GLU A CA 1
ATOM 3527 C C . GLU A 1 441 ? -42.811 16.724 13.522 1.00 87.44 441 GLU A C 1
ATOM 3529 O O . GLU A 1 441 ? -43.049 17.439 14.493 1.00 87.44 441 GLU A O 1
ATOM 3534 N N . GLY A 1 442 ? -41.593 16.212 13.312 1.00 76.94 442 GLY A N 1
ATOM 3535 C CA . GLY A 1 442 ? -40.463 16.401 14.228 1.00 76.94 442 GLY A CA 1
ATOM 3536 C C . GLY A 1 442 ? -40.036 17.865 14.386 1.00 76.94 442 GLY A C 1
ATOM 3537 O O . GLY A 1 442 ? -39.748 18.304 15.497 1.00 76.94 442 GLY A O 1
ATOM 3538 N N . SER A 1 443 ? -40.064 18.660 13.309 1.00 78.88 443 SER A N 1
ATOM 3539 C CA . SER A 1 443 ? -39.815 20.108 13.383 1.00 78.88 443 SER A CA 1
ATOM 3540 C C . SER A 1 443 ? -40.914 20.855 14.143 1.00 78.88 443 SER A C 1
ATOM 3542 O O . SER A 1 443 ? -40.611 21.854 14.798 1.00 78.88 443 SER A O 1
ATOM 3544 N N . ARG A 1 444 ? -42.168 20.379 14.097 1.00 87.19 444 ARG A N 1
ATOM 3545 C CA . ARG A 1 444 ? -43.257 20.942 14.902 1.00 87.19 444 ARG A CA 1
ATOM 3546 C C . ARG A 1 444 ? -43.090 20.583 16.377 1.00 87.19 444 ARG A C 1
ATOM 3548 O O . ARG A 1 444 ? -43.144 21.489 17.196 1.00 87.19 444 ARG A O 1
ATOM 3555 N N . ILE A 1 445 ? -42.787 19.322 16.695 1.00 79.94 445 ILE A N 1
ATOM 3556 C CA . ILE A 1 445 ? -42.547 18.851 18.070 1.00 79.94 445 ILE A CA 1
ATOM 3557 C C . ILE A 1 445 ? -41.369 19.598 18.707 1.00 79.94 445 ILE A C 1
ATOM 3559 O O . ILE A 1 445 ? -41.535 20.171 19.776 1.00 79.94 445 ILE A O 1
ATOM 3563 N N . LEU A 1 446 ? -40.217 19.696 18.031 1.00 73.50 446 LEU A N 1
ATOM 3564 C CA . LEU A 1 446 ? -39.063 20.457 18.535 1.00 73.50 446 LEU A CA 1
ATOM 3565 C C . LEU A 1 446 ? -39.403 21.927 18.807 1.00 73.50 446 LEU A C 1
ATOM 3567 O O . LEU A 1 446 ? -38.900 22.513 19.764 1.00 73.50 446 LEU A O 1
ATOM 3571 N N . LYS A 1 447 ? -40.260 22.532 17.978 1.00 81.38 447 LYS A N 1
ATOM 3572 C CA . LYS A 1 447 ? -40.718 23.908 18.178 1.00 81.38 447 LYS A CA 1
ATOM 3573 C C . LYS A 1 447 ? -41.712 24.017 19.340 1.00 81.38 447 LYS A C 1
ATOM 3575 O O . LYS A 1 447 ? -41.588 24.940 20.134 1.00 81.38 447 LYS A O 1
ATOM 3580 N N . GLU A 1 448 ? -42.651 23.082 19.464 1.00 84.12 448 GLU A N 1
ATOM 3581 C CA . GLU A 1 448 ? -43.605 22.990 20.577 1.00 84.12 448 GLU A CA 1
ATOM 3582 C C . GLU A 1 448 ? -42.868 22.777 21.919 1.00 84.12 448 GLU A C 1
ATOM 3584 O O . GLU A 1 448 ? -43.155 23.478 22.888 1.00 84.12 448 GLU A O 1
ATOM 3589 N N . GLU A 1 449 ? -41.849 21.910 21.966 1.00 74.56 449 GLU A N 1
ATOM 3590 C CA . GLU A 1 449 ? -40.962 21.726 23.126 1.00 74.56 449 GLU A CA 1
ATOM 3591 C C . GLU A 1 449 ? -40.135 22.983 23.433 1.00 74.56 449 GLU A C 1
ATOM 3593 O O . GLU A 1 449 ? -40.067 23.412 24.585 1.00 74.56 449 GLU A O 1
ATOM 3598 N N . GLN A 1 450 ? -39.523 23.610 22.423 1.00 59.72 450 GLN A N 1
ATOM 3599 C CA . GLN A 1 450 ? -38.711 24.816 22.612 1.00 59.72 450 GLN A CA 1
ATOM 3600 C C . GLN A 1 450 ? -39.558 26.015 23.071 1.00 59.72 450 GLN A C 1
ATOM 3602 O O . GLN A 1 450 ? -39.126 26.784 23.935 1.00 59.72 450 GLN A O 1
ATOM 3607 N N . GLU A 1 451 ? -40.780 26.162 22.553 1.00 77.25 451 GLU A N 1
ATOM 3608 C CA . GLU A 1 451 ? -41.735 27.173 23.008 1.00 77.25 451 GLU A CA 1
ATOM 3609 C C . GLU A 1 451 ? -42.237 26.865 24.427 1.00 77.25 451 GLU A C 1
ATOM 3611 O O . GLU A 1 451 ? -42.261 27.781 25.253 1.00 77.25 451 GLU A O 1
ATOM 3616 N N . ALA A 1 452 ? -42.522 25.600 24.767 1.00 74.62 452 ALA A N 1
ATOM 3617 C CA . ALA A 1 452 ? -42.901 25.181 26.121 1.00 74.62 452 ALA A CA 1
ATOM 3618 C C . ALA A 1 452 ? -41.787 25.427 27.156 1.00 74.62 452 ALA A C 1
ATOM 3620 O O . ALA A 1 452 ? -42.050 26.022 28.204 1.00 74.62 452 ALA A O 1
ATOM 3621 N N . LEU A 1 453 ? -40.536 25.072 26.844 1.00 63.81 453 LEU A N 1
ATOM 3622 C CA . LEU A 1 453 ? -39.360 25.399 27.660 1.00 63.81 453 LEU A CA 1
ATOM 3623 C C . LEU A 1 453 ? -39.228 26.920 27.843 1.00 63.81 453 LEU A C 1
ATOM 3625 O O . LEU A 1 453 ? -39.040 27.401 28.962 1.00 63.81 453 LEU A O 1
ATOM 3629 N N . SER A 1 454 ? -39.416 27.705 26.775 1.00 65.94 454 SER A N 1
ATOM 3630 C CA . SER A 1 454 ? -39.385 29.173 26.859 1.00 65.94 454 SER A CA 1
ATOM 3631 C C . SER A 1 454 ? -40.519 29.752 27.722 1.00 65.94 454 SER A C 1
ATOM 3633 O O . SER A 1 454 ? -40.316 30.738 28.434 1.00 65.94 454 SER A O 1
ATOM 3635 N N . ALA A 1 455 ? -41.702 29.130 27.706 1.00 69.75 455 ALA A N 1
ATOM 3636 C CA . ALA A 1 455 ? -42.860 29.531 28.500 1.00 69.75 455 ALA A CA 1
ATOM 3637 C C . ALA A 1 455 ? -42.696 29.162 29.984 1.00 69.75 455 ALA A C 1
ATOM 3639 O O . ALA A 1 455 ? -43.104 29.937 30.855 1.00 69.75 455 ALA A O 1
ATOM 3640 N N . GLN A 1 456 ? -42.040 28.034 30.270 1.00 60.56 456 GLN A N 1
ATOM 3641 C CA . GLN A 1 456 ? -41.636 27.631 31.615 1.00 60.56 456 GLN A CA 1
ATOM 3642 C C . GLN A 1 456 ? -40.606 28.623 32.182 1.00 60.56 456 GLN A C 1
ATOM 3644 O O . GLN A 1 456 ? -40.818 29.162 33.268 1.00 60.56 456 GLN A O 1
ATOM 3649 N N . CYS A 1 457 ? -39.584 28.991 31.396 1.00 47.66 457 CYS A N 1
ATOM 3650 C CA . CYS A 1 457 ? -38.625 30.045 31.750 1.00 47.66 457 CYS A CA 1
ATOM 3651 C C . CYS A 1 457 ? -39.255 31.443 31.921 1.00 47.66 457 CYS A C 1
ATOM 3653 O O . CYS A 1 457 ? -38.686 32.281 32.618 1.00 47.66 457 CYS A O 1
ATOM 3655 N N . ARG A 1 458 ? -40.420 31.719 31.313 1.00 49.75 458 ARG A N 1
ATOM 3656 C CA . ARG A 1 458 ? -41.169 32.977 31.512 1.00 49.75 458 ARG A CA 1
ATOM 3657 C C . ARG A 1 458 ? -42.059 32.985 32.756 1.00 49.75 458 ARG A C 1
ATOM 3659 O O . ARG A 1 458 ? -42.342 34.070 33.256 1.00 49.75 458 ARG A O 1
ATOM 3666 N N . HIS A 1 459 ? -42.481 31.826 33.262 1.00 47.62 459 HIS A N 1
ATOM 3667 C CA . HIS A 1 459 ? -43.215 31.739 34.533 1.00 47.62 459 HIS A CA 1
ATOM 3668 C C . HIS A 1 459 ? -42.288 31.789 35.754 1.00 47.62 459 HIS A C 1
ATOM 3670 O O . HIS A 1 459 ? -42.706 32.238 36.819 1.00 47.62 459 HIS A O 1
ATOM 3676 N N . SER A 1 460 ? -41.018 31.409 35.606 1.00 35.81 460 SER A N 1
ATOM 3677 C CA . SER A 1 460 ? -39.994 31.576 36.641 1.00 35.81 460 SER A CA 1
ATOM 3678 C C . SER A 1 460 ? -39.424 33.003 36.677 1.00 35.81 460 SER A C 1
ATOM 3680 O O . SER A 1 460 ? -38.287 33.243 36.268 1.00 35.81 460 SER A O 1
ATOM 3682 N N . GLN A 1 461 ? -40.195 33.957 37.215 1.00 31.62 461 GLN A N 1
ATOM 3683 C CA . GLN A 1 461 ? -39.591 35.145 37.838 1.00 31.62 461 GLN A CA 1
ATOM 3684 C C . GLN A 1 461 ? -38.808 34.740 39.115 1.00 31.62 461 GLN A C 1
ATOM 3686 O O . GLN A 1 461 ? -39.031 33.654 39.655 1.00 31.62 461 GLN A O 1
ATOM 3691 N N . PRO A 1 462 ? -37.807 35.530 39.552 1.00 41.25 462 PRO A N 1
ATOM 3692 C CA . PRO A 1 462 ? -36.609 34.960 40.177 1.00 41.25 462 PRO A CA 1
ATOM 3693 C C . PRO A 1 462 ? -36.711 34.717 41.696 1.00 41.25 462 PRO A C 1
ATOM 3695 O O . PRO A 1 462 ? -36.113 35.441 42.494 1.00 41.25 462 PRO A O 1
ATOM 3698 N N . GLU A 1 463 ? -37.376 33.637 42.107 1.00 35.25 463 GLU A N 1
ATOM 3699 C CA . GLU A 1 463 ? -37.300 33.135 43.487 1.00 35.25 463 GLU A CA 1
ATOM 3700 C C . GLU A 1 463 ? -36.108 32.174 43.701 1.00 35.25 463 GLU A C 1
ATOM 3702 O O . GLU A 1 463 ? -36.174 30.974 43.460 1.00 35.25 463 GLU A O 1
ATOM 3707 N N . GLN A 1 464 ? -34.998 32.746 44.182 1.00 43.38 464 GLN A N 1
ATOM 3708 C CA . GLN A 1 464 ? -33.952 32.115 45.015 1.00 43.38 464 GLN A CA 1
ATOM 3709 C C . GLN A 1 464 ? -33.426 30.704 44.635 1.00 43.38 464 GLN A C 1
ATOM 3711 O O . GLN A 1 464 ? -33.587 29.751 45.396 1.00 43.38 464 GLN A O 1
ATOM 3716 N N . ALA A 1 465 ? -32.650 30.587 43.547 1.00 34.88 465 ALA A N 1
ATOM 3717 C CA . ALA A 1 465 ? -31.898 29.356 43.226 1.00 34.88 465 ALA A CA 1
ATOM 3718 C C . ALA A 1 465 ? -30.487 29.582 42.619 1.00 34.88 465 ALA A C 1
ATOM 3720 O O . ALA A 1 465 ? -30.073 28.881 41.699 1.00 34.88 465 ALA A O 1
ATOM 3721 N N . GLY A 1 466 ? -29.719 30.565 43.110 1.00 40.34 466 GLY A N 1
ATOM 3722 C CA . GLY A 1 466 ? -28.342 3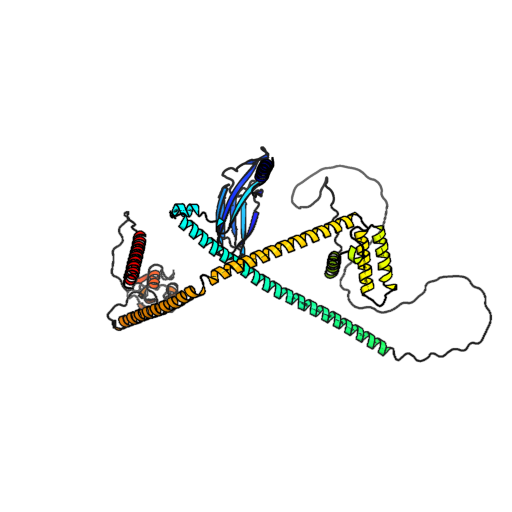0.822 42.644 1.00 40.34 466 GLY A CA 1
ATOM 3723 C C . GLY A 1 466 ? -27.264 30.209 43.550 1.00 40.34 466 GLY A C 1
ATOM 3724 O O . GLY A 1 466 ? -27.147 30.627 44.701 1.00 40.34 466 GLY A O 1
ATOM 3725 N N . GLY A 1 467 ? -26.440 29.272 43.048 1.00 49.41 467 GLY A N 1
ATOM 3726 C CA . GLY A 1 467 ? -25.328 28.720 43.851 1.00 49.41 467 GLY A CA 1
ATOM 3727 C C . GLY A 1 467 ? -24.387 27.656 43.249 1.00 49.41 467 GLY A C 1
ATOM 3728 O O . GLY A 1 467 ? -23.310 27.460 43.806 1.00 49.41 467 GLY A O 1
ATOM 3729 N N . GLY A 1 468 ? -24.724 26.977 42.143 1.00 57.25 468 GLY A N 1
ATOM 3730 C CA . GLY A 1 468 ? -23.953 25.804 41.669 1.00 57.25 468 GLY A CA 1
ATOM 3731 C C . GLY A 1 468 ? -22.507 26.086 41.216 1.00 57.25 468 GLY A C 1
ATOM 3732 O O . GLY A 1 468 ? -21.570 25.386 41.617 1.00 57.25 468 GLY A O 1
ATOM 3733 N N . CYS A 1 469 ? -22.306 27.133 40.408 1.00 73.19 469 CYS A N 1
ATOM 3734 C CA . CYS A 1 469 ? -21.052 27.372 39.674 1.00 73.19 469 CYS A CA 1
ATOM 3735 C C . CYS A 1 469 ? -20.049 28.311 40.376 1.00 73.19 469 CYS A C 1
ATOM 3737 O O . CYS A 1 469 ? -19.076 28.747 39.758 1.00 73.19 469 CYS A O 1
ATOM 3739 N N . ARG A 1 470 ? -20.271 28.659 41.653 1.00 83.25 470 ARG A N 1
ATOM 3740 C CA . ARG A 1 470 ? -19.463 29.658 42.374 1.00 83.25 470 ARG A CA 1
ATOM 3741 C C . ARG A 1 470 ? -18.572 29.009 43.436 1.00 83.25 470 ARG A C 1
ATOM 3743 O O . ARG A 1 470 ? -19.051 28.345 44.359 1.00 83.25 470 ARG A O 1
ATOM 3750 N N . VAL A 1 471 ? -17.265 29.246 43.340 1.00 87.06 471 VAL A N 1
ATOM 3751 C CA . VAL A 1 471 ? -16.255 28.735 44.281 1.00 87.06 471 VAL A CA 1
ATOM 3752 C C . VAL A 1 471 ? -15.624 29.868 45.092 1.00 87.06 471 VAL A C 1
ATOM 3754 O O . VAL A 1 471 ? -15.491 31.007 44.642 1.00 87.06 471 VAL A O 1
ATOM 3757 N N . ARG A 1 472 ? -15.240 29.561 46.331 1.00 91.12 472 ARG A N 1
ATOM 3758 C CA . ARG A 1 472 ? -14.503 30.444 47.236 1.00 91.12 472 ARG A CA 1
ATOM 3759 C C . ARG A 1 472 ? -13.099 29.894 47.434 1.00 91.12 472 ARG A C 1
ATOM 3761 O O . ARG A 1 472 ? -12.938 28.842 48.051 1.00 91.12 472 ARG A O 1
ATOM 3768 N N . ALA A 1 473 ? -12.106 30.653 46.992 1.00 89.56 473 ALA A N 1
ATOM 3769 C CA . ALA A 1 473 ? -10.693 30.366 47.202 1.00 89.56 473 ALA A CA 1
ATOM 3770 C C . ALA A 1 473 ? -10.130 31.235 48.340 1.00 89.56 473 ALA A C 1
ATOM 3772 O O . ALA A 1 473 ? -10.433 32.427 48.416 1.00 89.56 473 ALA A O 1
ATOM 3773 N N . LYS A 1 474 ? -9.308 30.672 49.229 1.00 90.50 474 LYS A N 1
ATOM 3774 C CA . LYS A 1 474 ? -8.635 31.392 50.328 1.00 90.50 474 LYS A CA 1
ATOM 3775 C C . LYS A 1 474 ? -7.132 31.138 50.277 1.00 90.50 474 LYS A C 1
ATOM 3777 O O . LYS A 1 474 ? -6.710 30.039 49.940 1.00 90.50 474 LYS A O 1
ATOM 3782 N N . TRP A 1 475 ? -6.332 32.122 50.678 1.00 89.81 475 TRP A N 1
ATOM 3783 C CA . TRP A 1 475 ? -4.882 31.965 50.829 1.00 89.81 475 TRP A CA 1
ATOM 3784 C C . TRP A 1 475 ? -4.341 32.814 51.981 1.00 89.81 475 TRP A C 1
ATOM 3786 O O . TRP A 1 475 ? -5.008 33.720 52.501 1.00 89.81 475 TRP A O 1
ATOM 3796 N N . ARG A 1 476 ? -3.093 32.540 52.368 1.00 84.75 476 ARG A N 1
ATOM 3797 C CA . ARG A 1 476 ? -2.304 33.409 53.244 1.00 84.75 476 ARG A CA 1
ATOM 3798 C C . ARG A 1 476 ? -1.063 33.877 52.507 1.00 84.75 476 ARG A C 1
ATOM 3800 O O . ARG A 1 476 ? -0.233 33.071 52.105 1.00 84.75 476 ARG A O 1
ATOM 3807 N N . GLU A 1 477 ? -0.939 35.188 52.417 1.00 79.12 477 GLU A N 1
ATOM 3808 C CA . GLU A 1 477 ? 0.191 35.879 51.815 1.00 79.12 477 GLU A CA 1
ATOM 3809 C C . GLU A 1 477 ? 1.418 35.739 52.734 1.00 79.12 477 GLU A C 1
ATOM 3811 O O . GLU A 1 477 ? 1.337 35.970 53.948 1.00 79.12 477 GLU A O 1
ATOM 3816 N N . ARG A 1 478 ? 2.551 35.331 52.161 1.00 65.31 478 ARG A N 1
ATOM 3817 C CA . ARG A 1 478 ? 3.877 35.327 52.796 1.00 65.31 478 ARG A CA 1
ATOM 3818 C C . ARG A 1 478 ? 4.864 35.923 51.803 1.00 65.31 478 ARG A C 1
ATOM 3820 O O . ARG A 1 478 ? 4.765 35.624 50.621 1.00 65.31 478 ARG A O 1
ATOM 3827 N N . GLU A 1 479 ? 5.779 36.764 52.281 1.00 62.06 479 GLU A N 1
ATOM 3828 C CA . GLU A 1 479 ? 6.925 37.264 51.492 1.00 62.06 479 GLU A CA 1
ATOM 3829 C C . GLU A 1 479 ? 6.535 37.882 50.127 1.00 62.06 479 GLU A C 1
ATOM 3831 O O . GLU A 1 479 ? 7.264 37.791 49.148 1.00 62.06 479 GLU A O 1
ATOM 3836 N N . GLY A 1 480 ? 5.357 38.519 50.058 1.00 63.09 480 GLY A N 1
ATOM 3837 C CA . GLY A 1 480 ? 4.821 39.134 48.835 1.00 63.09 480 GLY A CA 1
ATOM 3838 C C . GLY A 1 480 ? 4.154 38.168 47.845 1.00 63.09 480 GLY A C 1
ATOM 3839 O O . GLY A 1 480 ? 3.542 38.625 46.884 1.00 63.09 480 GLY A O 1
ATOM 3840 N N . ALA A 1 481 ? 4.202 36.853 48.078 1.00 63.25 481 ALA A N 1
ATOM 3841 C CA . ALA A 1 481 ? 3.513 35.864 47.254 1.00 63.25 481 ALA A CA 1
ATOM 3842 C C . ALA A 1 481 ? 2.010 35.823 47.590 1.00 63.25 481 ALA A C 1
ATOM 3844 O O . ALA A 1 481 ? 1.598 35.283 48.622 1.00 63.25 481 ALA A O 1
ATOM 3845 N N . GLY A 1 482 ? 1.195 36.389 46.699 1.00 78.06 482 GLY A N 1
ATOM 3846 C CA . GLY A 1 482 ? -0.264 36.423 46.788 1.00 78.06 482 GLY A CA 1
ATOM 3847 C C . GLY A 1 482 ? -0.943 36.262 45.426 1.00 78.06 482 GLY A C 1
ATOM 3848 O O . GLY A 1 482 ? -0.286 36.155 44.392 1.00 78.06 482 GLY A O 1
ATOM 3849 N N . TYR A 1 483 ? -2.278 36.241 45.427 1.00 84.31 483 TYR A N 1
ATOM 3850 C CA . TYR A 1 483 ? -3.088 36.125 44.213 1.00 84.31 483 TYR A CA 1
ATOM 3851 C C . TYR A 1 483 ? -3.782 37.445 43.885 1.00 84.31 483 TYR A C 1
ATOM 3853 O O . TYR A 1 483 ? -4.469 38.013 44.736 1.00 84.31 483 TYR A O 1
ATOM 3861 N N . ASP A 1 484 ? -3.646 37.884 42.636 1.00 87.00 484 ASP A N 1
ATOM 3862 C CA . ASP A 1 484 ? -4.459 38.929 42.006 1.00 87.00 484 ASP A CA 1
ATOM 3863 C C . ASP A 1 484 ? -5.495 38.317 41.058 1.00 87.00 484 ASP A C 1
ATOM 3865 O O . ASP A 1 484 ? -5.379 37.157 40.652 1.00 87.00 484 ASP A O 1
ATOM 3869 N N . GLU A 1 485 ? -6.486 39.116 40.660 1.00 85.94 485 GLU A N 1
ATOM 3870 C CA . GLU A 1 485 ? -7.591 38.695 39.789 1.00 85.94 485 GLU A CA 1
ATOM 3871 C C . GLU A 1 485 ? -7.100 38.008 38.502 1.00 85.94 485 GLU A C 1
ATOM 3873 O O . GLU A 1 485 ? -7.529 36.900 38.187 1.00 85.94 485 GLU A O 1
ATOM 3878 N N . ALA A 1 486 ? -6.127 38.603 37.803 1.00 85.12 486 ALA A N 1
ATOM 3879 C CA . ALA A 1 486 ? -5.555 38.044 36.575 1.00 85.12 486 ALA A CA 1
ATOM 3880 C C . ALA A 1 486 ? -4.826 36.701 36.793 1.00 85.12 486 ALA A C 1
ATOM 3882 O O . ALA A 1 486 ? -4.831 35.836 35.916 1.00 85.12 486 ALA A O 1
ATOM 3883 N N . THR A 1 487 ? -4.219 36.494 37.967 1.00 87.38 487 THR A N 1
ATOM 3884 C CA . THR A 1 487 ? -3.599 35.209 38.320 1.00 87.38 487 THR A CA 1
ATOM 3885 C C . THR A 1 487 ? -4.661 34.167 38.659 1.00 87.38 487 THR A C 1
ATOM 3887 O O . THR A 1 487 ? -4.533 33.033 38.212 1.00 87.38 487 THR A O 1
ATOM 3890 N N . LEU A 1 488 ? -5.745 34.536 39.349 1.00 89.62 488 LEU A N 1
ATOM 3891 C CA . LEU A 1 488 ? -6.872 33.628 39.599 1.00 89.62 488 LEU A CA 1
ATOM 3892 C C . LEU A 1 488 ? -7.582 33.232 38.298 1.00 89.62 488 LEU A C 1
ATOM 3894 O O . LEU A 1 488 ? -7.815 32.047 38.083 1.00 89.62 488 LEU A O 1
ATOM 3898 N N . ARG A 1 489 ? -7.831 34.179 37.384 1.00 91.06 489 ARG A N 1
ATOM 3899 C CA . ARG A 1 489 ? -8.377 33.890 36.045 1.00 91.06 489 ARG A CA 1
ATOM 3900 C C . ARG A 1 489 ? -7.517 32.883 35.278 1.00 91.06 489 ARG A C 1
ATOM 3902 O O . ARG A 1 489 ? -8.057 31.945 34.706 1.00 91.06 489 ARG A O 1
ATOM 3909 N N . ARG A 1 490 ? -6.185 33.023 35.319 1.00 87.88 490 ARG A N 1
ATOM 3910 C CA . ARG A 1 490 ? -5.248 32.073 34.688 1.00 87.88 490 ARG A CA 1
ATOM 3911 C C . ARG A 1 490 ? -5.218 30.704 35.379 1.00 87.88 490 ARG A C 1
ATOM 3913 O O . ARG A 1 490 ? -5.129 29.693 34.695 1.00 87.88 490 ARG A O 1
ATOM 3920 N N . VAL A 1 491 ? -5.275 30.665 36.711 1.00 88.75 491 VAL A N 1
ATOM 3921 C CA . VAL A 1 491 ? -5.238 29.418 37.500 1.00 88.75 491 VAL A CA 1
ATOM 3922 C C . VAL A 1 491 ? -6.521 28.604 37.310 1.00 88.75 491 VAL A C 1
ATOM 3924 O O . VAL A 1 491 ? -6.441 27.413 37.030 1.00 88.75 491 VAL A O 1
ATOM 3927 N N . PHE A 1 492 ? -7.692 29.244 37.383 1.00 89.81 492 PHE A N 1
ATOM 3928 C CA . PHE A 1 492 ? -8.988 28.568 37.261 1.00 89.81 492 PHE A CA 1
ATOM 3929 C C . PHE A 1 492 ? -9.435 28.354 35.805 1.00 89.81 492 PHE A C 1
ATOM 3931 O O . PHE A 1 492 ? -10.183 27.416 35.538 1.00 89.81 492 PHE A O 1
ATOM 3938 N N . GLY A 1 493 ? -8.921 29.143 34.854 1.00 86.31 493 GLY A N 1
ATOM 3939 C CA . GLY A 1 493 ? -9.233 29.030 33.422 1.00 86.31 493 GLY A CA 1
ATOM 3940 C C . GLY A 1 493 ? -8.864 27.692 32.770 1.00 86.31 493 GLY A C 1
ATOM 3941 O O . GLY A 1 493 ? -9.337 27.398 31.679 1.00 86.31 493 GLY A O 1
ATOM 3942 N N . LYS A 1 494 ? -8.061 26.854 33.441 1.00 88.19 494 LYS A N 1
ATOM 3943 C CA . LYS A 1 494 ? -7.761 25.477 33.009 1.00 88.19 494 LYS A CA 1
ATOM 3944 C C . LYS A 1 494 ? -8.907 24.479 33.259 1.00 88.19 494 LYS A C 1
ATOM 3946 O O . LYS A 1 494 ? -8.833 23.361 32.763 1.00 88.19 494 LYS A O 1
ATOM 3951 N N . TYR A 1 495 ? -9.932 24.856 34.032 1.00 86.56 495 TYR A N 1
ATOM 3952 C CA . TYR A 1 495 ? -11.100 24.012 34.332 1.00 86.56 495 TYR A CA 1
ATOM 3953 C C . TYR A 1 495 ? -12.363 24.403 33.545 1.00 86.56 495 TYR A C 1
ATOM 3955 O O . TYR A 1 495 ? -13.272 23.585 33.432 1.00 86.56 495 TYR A O 1
ATOM 3963 N N . GLY A 1 496 ? -12.434 25.640 33.043 1.00 84.25 496 GLY A N 1
ATOM 3964 C CA . GLY A 1 496 ? -13.595 26.220 32.359 1.00 84.25 496 GLY A CA 1
ATOM 3965 C C . GLY A 1 496 ? -13.475 27.742 32.226 1.00 84.25 496 GLY A C 1
ATOM 3966 O O . GLY A 1 496 ? -12.532 28.351 32.740 1.00 84.25 496 GLY A O 1
ATOM 3967 N N . GLY A 1 497 ? -14.425 28.374 31.541 1.00 80.94 497 GLY A N 1
ATOM 3968 C CA . GLY A 1 497 ? -14.511 29.827 31.410 1.00 80.94 497 GLY A CA 1
ATOM 3969 C C . GLY A 1 497 ? -14.732 30.523 32.758 1.00 80.94 497 GLY A C 1
ATOM 3970 O O . GLY A 1 497 ? -15.637 30.173 33.513 1.00 80.94 497 GLY A O 1
ATOM 3971 N N . VAL A 1 498 ? -13.912 31.535 33.064 1.00 86.25 498 VAL A N 1
ATOM 3972 C CA . VAL A 1 498 ? -13.967 32.281 34.335 1.00 86.25 498 VAL A CA 1
ATOM 3973 C C . VAL A 1 498 ? -14.745 33.588 34.163 1.00 86.25 498 VAL A C 1
ATOM 3975 O O . VAL A 1 498 ? -14.281 34.501 33.476 1.00 86.25 498 VAL A O 1
ATOM 3978 N N . GLY A 1 499 ? -15.897 33.688 34.829 1.00 84.69 499 GLY A N 1
ATOM 3979 C CA . GLY A 1 499 ? -16.802 34.840 34.820 1.00 84.69 499 GLY A CA 1
ATOM 3980 C C . GLY A 1 499 ? -16.337 35.983 35.730 1.00 84.69 499 GLY A C 1
ATOM 3981 O O . GLY A 1 499 ? -15.302 36.609 35.492 1.00 84.69 499 GLY A O 1
ATOM 3982 N N . GLU A 1 500 ? -17.104 36.302 36.772 1.00 82.31 500 GLU A N 1
ATOM 3983 C CA . GLU A 1 500 ? -16.716 37.322 37.756 1.00 82.31 500 GLU A CA 1
ATOM 3984 C C . GLU A 1 500 ? -15.684 36.773 38.763 1.00 82.31 500 GLU A C 1
ATOM 3986 O O . GLU A 1 500 ? -15.774 35.625 39.206 1.00 82.31 500 GLU A O 1
ATOM 3991 N N . VAL A 1 501 ? -14.703 37.600 39.144 1.00 88.56 501 VAL A N 1
ATOM 3992 C CA . VAL A 1 501 ? -13.696 37.276 40.167 1.00 88.56 501 VAL A CA 1
ATOM 3993 C C . VAL A 1 501 ? -13.577 38.441 41.147 1.00 88.56 501 VAL A C 1
ATOM 3995 O O . VAL A 1 501 ? -13.030 39.489 40.822 1.00 88.56 501 VAL A O 1
ATOM 3998 N N . VAL A 1 502 ? -14.057 38.249 42.376 1.00 87.69 502 VAL A N 1
ATOM 3999 C CA . VAL A 1 502 ? -14.084 39.286 43.419 1.00 87.69 502 VAL A CA 1
ATOM 4000 C C . VAL A 1 502 ? -13.049 38.967 44.493 1.00 87.69 502 VAL A C 1
ATOM 4002 O O . VAL A 1 502 ? -13.246 38.061 45.305 1.00 87.69 502 VAL A O 1
ATOM 4005 N N . VAL A 1 503 ? -11.943 39.717 44.521 1.00 90.00 503 VAL A N 1
ATOM 4006 C CA . VAL A 1 503 ? -10.846 39.542 45.491 1.00 90.00 503 VAL A CA 1
ATOM 4007 C C . VAL A 1 503 ? -11.009 40.459 46.705 1.00 90.00 503 VAL A C 1
ATOM 4009 O O . VAL A 1 503 ? -11.172 41.669 46.576 1.00 90.00 503 VAL A O 1
ATOM 4012 N N . LYS A 1 504 ? -10.877 39.895 47.911 1.00 88.00 504 LYS A N 1
ATOM 4013 C CA . LYS A 1 504 ? -10.844 40.634 49.178 1.00 88.00 504 LYS A CA 1
ATOM 4014 C C . LYS A 1 504 ? -9.618 40.250 50.004 1.00 88.00 504 LYS A C 1
ATOM 4016 O O . LYS A 1 504 ? -9.506 39.119 50.476 1.00 88.00 504 LYS A O 1
ATOM 4021 N N . ARG A 1 505 ? -8.715 41.209 50.226 1.00 87.31 505 ARG A N 1
ATOM 4022 C CA . ARG A 1 505 ? -7.603 41.088 51.185 1.00 87.31 505 ARG A CA 1
ATOM 4023 C C . ARG A 1 505 ? -8.032 41.608 52.562 1.00 87.31 505 ARG A C 1
ATOM 4025 O O . ARG A 1 505 ? -8.829 42.542 52.660 1.00 87.31 505 ARG A O 1
ATOM 4032 N N . LYS A 1 506 ? -7.516 41.003 53.633 1.00 80.62 506 LYS A N 1
ATOM 4033 C CA . LYS A 1 506 ? -7.643 41.498 55.010 1.00 80.62 506 LYS A CA 1
ATOM 4034 C C . LYS A 1 506 ? -6.348 41.260 55.782 1.00 80.62 506 LYS A C 1
ATOM 4036 O O . LYS A 1 506 ? -5.892 40.123 55.925 1.00 80.62 506 LYS A O 1
ATOM 4041 N N . GLU A 1 507 ? -5.794 42.337 56.319 1.00 72.69 507 GLU A N 1
ATOM 4042 C CA . GLU A 1 507 ? -4.629 42.297 57.197 1.00 72.69 507 GLU A CA 1
ATOM 4043 C C . GLU A 1 507 ? -4.981 41.702 58.574 1.00 72.69 507 GLU A C 1
ATOM 4045 O O . GLU A 1 507 ? -6.116 41.797 59.058 1.00 72.69 507 GLU A O 1
ATOM 4050 N N . SER A 1 508 ? -4.021 41.025 59.209 1.00 63.31 508 SER A N 1
ATOM 4051 C CA . SER A 1 508 ? -4.250 40.336 60.480 1.00 63.31 508 SER A CA 1
ATOM 4052 C C . SER A 1 508 ? -3.858 41.207 61.673 1.00 63.31 508 SER A C 1
ATOM 4054 O O . SER A 1 508 ? -2.677 41.377 61.955 1.00 63.31 508 SER A O 1
ATOM 4056 N N . SER A 1 509 ? -4.850 41.618 62.471 1.00 59.12 509 SER A N 1
ATOM 4057 C CA . SER A 1 509 ? -4.713 42.407 63.715 1.00 59.12 509 SER A CA 1
ATOM 4058 C C . SER A 1 509 ? -3.898 41.760 64.856 1.00 59.12 509 SER A C 1
ATOM 4060 O O . SER A 1 509 ? -3.891 42.258 65.977 1.00 59.12 509 SER A O 1
ATOM 4062 N N . ARG A 1 510 ? -3.212 40.641 64.594 1.00 59.56 510 ARG A N 1
ATOM 4063 C CA . ARG A 1 510 ? -2.231 39.990 65.481 1.00 59.56 510 ARG A CA 1
ATOM 4064 C C . ARG A 1 510 ? -0.880 39.768 64.773 1.00 59.56 510 ARG A C 1
ATOM 4066 O O . ARG A 1 510 ? -0.206 38.779 65.046 1.00 59.56 510 ARG A O 1
ATOM 4073 N N . GLY A 1 511 ? -0.528 40.626 63.809 1.00 58.41 511 GLY A N 1
ATOM 4074 C CA . GLY A 1 511 ? 0.783 40.650 63.139 1.00 58.41 511 GLY A CA 1
ATOM 4075 C C . GLY A 1 511 ? 1.151 39.382 62.355 1.00 58.41 511 GLY A C 1
ATOM 4076 O O . GLY A 1 511 ? 2.328 39.099 62.171 1.00 58.41 511 GLY A O 1
ATOM 4077 N N . LYS A 1 512 ? 0.167 38.570 61.935 1.00 60.00 512 LYS A N 1
ATOM 4078 C CA . LYS A 1 512 ? 0.389 37.190 61.442 1.00 60.00 512 LYS A CA 1
ATOM 4079 C C . LYS A 1 512 ? 0.132 36.997 59.936 1.00 60.00 512 LYS A C 1
ATOM 4081 O O . LYS A 1 512 ? -0.377 35.950 59.517 1.00 60.00 512 LYS A O 1
ATOM 4086 N N . GLY A 1 513 ? 0.498 38.012 59.151 1.00 69.75 513 GLY A N 1
ATOM 4087 C CA . GLY A 1 513 ? 0.406 38.058 57.686 1.00 69.75 513 GLY A CA 1
ATOM 4088 C C . GLY A 1 513 ? -0.999 38.341 57.139 1.00 69.75 513 GLY A C 1
ATOM 4089 O O . GLY A 1 513 ? -2.009 38.100 57.811 1.00 69.75 513 GLY A O 1
ATOM 4090 N N . THR A 1 514 ? -1.056 38.846 55.908 1.00 79.56 514 THR A N 1
ATOM 4091 C CA . THR A 1 514 ? -2.299 39.138 55.180 1.00 79.56 514 THR A CA 1
ATOM 4092 C C . THR A 1 514 ? -3.006 37.850 54.762 1.00 79.56 514 THR A C 1
ATOM 4094 O O . THR A 1 514 ? -2.381 36.832 54.452 1.00 79.56 514 THR A O 1
ATOM 4097 N N . ARG A 1 515 ? -4.342 37.872 54.765 1.00 85.12 515 ARG A N 1
ATOM 4098 C CA . ARG A 1 515 ? -5.166 36.799 54.196 1.00 85.12 515 ARG A CA 1
ATOM 4099 C C . ARG A 1 515 ? -5.937 37.324 53.001 1.00 85.12 515 ARG A C 1
ATOM 4101 O O . ARG A 1 515 ? -6.531 38.399 53.082 1.00 85.12 515 ARG A O 1
ATOM 4108 N N . GLY A 1 516 ? -5.965 36.542 51.933 1.00 88.25 516 GLY A N 1
ATOM 4109 C CA . GLY A 1 516 ? -6.834 36.785 50.794 1.00 88.25 516 GLY A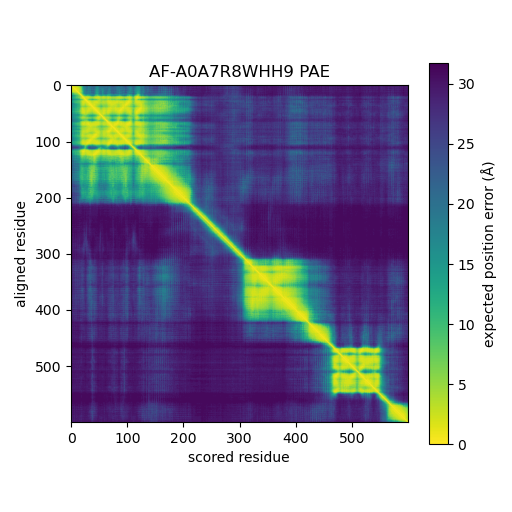 CA 1
ATOM 4110 C C . GLY A 1 516 ? -8.006 35.814 50.772 1.00 88.25 516 GLY A C 1
ATOM 4111 O O . GLY A 1 516 ? -7.946 34.697 51.294 1.00 88.25 516 GLY A O 1
ATOM 4112 N N . THR A 1 517 ? -9.110 36.255 50.191 1.00 88.94 517 THR A N 1
ATOM 4113 C CA . THR A 1 517 ? -10.240 35.404 49.832 1.00 88.94 517 THR A CA 1
ATOM 4114 C C . THR A 1 517 ? -10.827 35.931 48.535 1.00 88.94 517 THR A C 1
ATOM 4116 O O . THR A 1 517 ? -11.116 37.122 48.436 1.00 88.94 517 THR A O 1
ATOM 4119 N N . ALA A 1 518 ? -11.005 35.051 47.559 1.00 90.44 518 ALA A N 1
ATOM 4120 C CA . ALA A 1 518 ? -11.672 35.347 46.306 1.00 90.44 518 ALA A CA 1
ATOM 4121 C C . ALA A 1 518 ? -12.994 34.585 46.207 1.00 90.44 518 ALA A C 1
ATOM 4123 O O . ALA A 1 518 ? -13.113 33.452 46.684 1.00 90.44 518 ALA A O 1
ATOM 4124 N N . LEU A 1 519 ? -13.972 35.217 45.569 1.00 89.25 519 LEU A N 1
ATOM 4125 C CA . LEU A 1 519 ? -15.159 34.569 45.024 1.00 89.25 519 LEU A CA 1
ATOM 4126 C C . LEU A 1 519 ? -14.973 34.497 43.507 1.00 89.25 519 LEU A C 1
ATOM 4128 O O . LEU A 1 519 ? -14.634 35.510 42.901 1.00 89.25 519 LEU A O 1
ATOM 4132 N N . ILE A 1 520 ? -15.135 33.313 42.924 1.00 89.88 520 ILE A N 1
ATOM 4133 C CA . ILE A 1 520 ? -14.879 33.038 41.507 1.00 89.88 520 ILE A CA 1
ATOM 4134 C C . ILE A 1 520 ? -16.121 32.359 40.938 1.00 89.88 520 ILE A C 1
ATOM 4136 O O . ILE A 1 520 ? -16.586 31.360 41.492 1.00 89.88 520 ILE A O 1
ATOM 4140 N N . GLU A 1 521 ? -16.653 32.903 39.850 1.00 89.00 521 GLU A N 1
ATOM 4141 C CA . GLU A 1 521 ? -17.727 32.289 39.072 1.00 89.00 521 GLU A CA 1
ATOM 4142 C C . GLU A 1 521 ? -17.153 31.560 37.855 1.00 89.00 521 GLU A C 1
ATOM 4144 O O . GLU A 1 521 ? -16.280 32.087 37.160 1.00 89.00 521 GLU A O 1
ATOM 4149 N N . LEU A 1 522 ? -17.639 30.346 37.609 1.00 85.25 522 LEU A N 1
ATOM 4150 C CA . LEU A 1 522 ? -17.256 29.507 36.477 1.00 85.25 522 LEU A CA 1
ATOM 4151 C C . LEU A 1 522 ? -18.465 29.268 35.566 1.00 85.25 522 LEU A C 1
ATOM 4153 O O . LEU A 1 522 ? -19.609 29.295 36.016 1.00 85.25 522 LEU A O 1
ATOM 4157 N N . ASP A 1 523 ? -18.203 29.023 34.289 1.00 81.00 523 ASP A N 1
ATOM 4158 C CA . ASP A 1 523 ? -19.209 28.734 33.260 1.00 81.00 523 ASP A CA 1
ATOM 4159 C C . ASP A 1 523 ? -20.022 27.450 33.512 1.00 81.00 523 ASP A C 1
ATOM 4161 O O . ASP A 1 523 ? -21.175 27.351 33.095 1.00 81.00 523 ASP A O 1
ATOM 4165 N N . SER A 1 524 ? -19.441 26.471 34.210 1.00 81.06 524 SER A N 1
ATOM 4166 C CA . SER A 1 524 ? -20.038 25.156 34.434 1.00 81.06 524 SER A CA 1
ATOM 4167 C C . SER A 1 524 ? -19.908 24.673 35.878 1.00 81.06 524 SER A C 1
ATOM 4169 O O . SER A 1 524 ? -18.858 24.784 36.514 1.00 81.06 524 SER A O 1
ATOM 4171 N N . GLU A 1 525 ? -20.949 24.004 36.376 1.00 78.06 525 GLU A N 1
ATOM 4172 C CA . GLU A 1 525 ? -20.900 23.292 37.656 1.00 78.06 525 GLU A CA 1
ATOM 4173 C C . GLU A 1 525 ? -19.846 22.167 37.657 1.00 78.06 525 GLU A C 1
ATOM 4175 O O . GLU A 1 525 ? -19.255 21.881 38.702 1.00 78.06 525 GLU A O 1
ATOM 4180 N N . ARG A 1 526 ? -19.548 21.575 36.487 1.00 76.94 526 ARG A N 1
ATOM 4181 C CA . ARG A 1 526 ? -18.470 20.583 36.326 1.00 76.94 526 ARG A CA 1
ATOM 4182 C C . ARG A 1 526 ? -17.092 21.221 36.516 1.00 76.94 526 ARG A C 1
ATOM 4184 O O . ARG A 1 526 ? -16.280 20.681 37.264 1.00 76.94 526 ARG A O 1
ATOM 4191 N N . ALA A 1 527 ? -16.864 22.397 35.924 1.00 81.81 527 ALA A N 1
ATOM 4192 C CA . ALA A 1 527 ? -15.649 23.187 36.138 1.00 81.81 527 ALA A CA 1
ATOM 4193 C C . ALA A 1 527 ? -15.483 23.555 37.622 1.00 81.81 527 ALA A C 1
ATOM 4195 O O . ALA A 1 527 ? -14.411 23.366 38.195 1.00 81.81 527 ALA A O 1
ATOM 4196 N N . ALA A 1 528 ? -16.568 23.985 38.277 1.00 82.00 528 ALA A N 1
ATOM 4197 C CA . ALA A 1 528 ? -16.586 24.276 39.712 1.00 82.00 528 ALA A CA 1
ATOM 4198 C C . ALA A 1 528 ? -16.347 23.041 40.604 1.00 82.00 528 ALA A C 1
ATOM 4200 O O . ALA A 1 528 ? -15.813 23.189 41.700 1.00 82.00 528 ALA A O 1
ATOM 4201 N N . GLY A 1 529 ? -16.708 21.836 40.150 1.00 79.88 529 GLY A N 1
ATOM 4202 C CA . GLY A 1 529 ? -16.364 20.577 40.816 1.00 79.88 529 GLY A CA 1
ATOM 4203 C C . GLY A 1 529 ? -14.866 20.279 40.737 1.00 79.88 529 GLY A C 1
ATOM 4204 O O . GLY A 1 529 ? -14.197 20.213 41.768 1.00 79.88 529 GLY A O 1
ATOM 4205 N N . MET A 1 530 ? -14.322 20.195 39.517 1.00 80.88 530 MET A N 1
ATOM 4206 C CA . MET A 1 530 ? -12.896 19.914 39.284 1.00 80.88 530 MET A CA 1
ATOM 4207 C C . MET A 1 530 ? -11.979 20.935 39.972 1.00 80.88 530 MET A C 1
ATOM 4209 O O . MET A 1 530 ? -10.953 20.566 40.540 1.00 80.88 530 MET A O 1
ATOM 4213 N N . ALA A 1 531 ? -12.369 22.212 39.986 1.00 86.44 531 ALA A N 1
ATOM 4214 C CA . ALA A 1 531 ? -11.620 23.280 40.643 1.00 86.44 531 ALA A CA 1
ATOM 4215 C C . ALA A 1 531 ? -11.639 23.222 42.185 1.00 86.44 531 ALA A C 1
ATOM 4217 O O . ALA A 1 531 ? -10.818 23.881 42.817 1.00 86.44 531 ALA A O 1
ATOM 4218 N N . VAL A 1 532 ? -12.555 22.470 42.809 1.00 87.31 532 VAL A N 1
ATOM 4219 C CA . VAL A 1 532 ? -12.553 22.215 44.265 1.00 87.31 532 VAL A CA 1
ATOM 4220 C C . VAL A 1 532 ? -11.734 20.968 44.609 1.00 87.31 532 VAL A C 1
ATOM 4222 O O . VAL A 1 532 ? -11.094 20.937 45.654 1.00 87.31 532 VAL A O 1
ATOM 4225 N N . GLU A 1 533 ? -11.744 19.956 43.742 1.00 83.00 533 GLU A N 1
ATOM 4226 C CA . GLU A 1 533 ? -11.076 18.670 43.978 1.00 83.00 533 GLU A CA 1
ATOM 4227 C C . GLU A 1 533 ? -9.579 18.683 43.621 1.00 83.00 533 GLU A C 1
ATOM 4229 O O . GLU A 1 533 ? -8.780 18.040 44.299 1.00 83.00 533 GLU A O 1
ATOM 4234 N N . LEU A 1 534 ? -9.187 19.426 42.578 1.00 84.56 534 LEU A N 1
ATOM 4235 C CA . LEU A 1 534 ? -7.851 19.334 41.973 1.00 84.56 534 LEU A CA 1
ATOM 4236 C C . LEU A 1 534 ? -6.974 20.586 42.148 1.00 84.56 534 LEU A C 1
ATOM 4238 O O . LEU A 1 534 ? -5.789 20.538 41.813 1.00 84.56 534 LEU A O 1
ATOM 4242 N N . GLU A 1 535 ? -7.516 21.714 42.619 1.00 89.44 535 GLU A N 1
ATOM 4243 C CA . GLU A 1 535 ? -6.742 22.956 42.739 1.00 89.44 535 GLU A CA 1
ATOM 4244 C C . GLU A 1 535 ? -6.089 23.100 44.117 1.00 89.44 535 GLU A C 1
ATOM 4246 O O . GLU A 1 535 ? -6.763 23.211 45.140 1.00 89.44 535 GLU A O 1
ATOM 4251 N N . THR A 1 536 ? -4.758 23.179 44.129 1.00 82.50 536 THR A N 1
ATOM 4252 C CA . THR A 1 536 ? -3.946 23.416 45.337 1.00 82.50 536 THR A CA 1
ATOM 4253 C C . THR A 1 536 ? -3.157 24.729 45.278 1.00 82.50 536 THR A C 1
ATOM 4255 O O . THR A 1 536 ? -2.621 25.178 46.296 1.00 82.50 536 THR A O 1
ATOM 4258 N N . GLY A 1 537 ? -3.147 25.403 44.123 1.00 84.31 537 GLY A N 1
ATOM 4259 C CA . GLY A 1 537 ? -2.513 26.698 43.914 1.00 84.31 537 GLY A CA 1
ATOM 4260 C C . GLY A 1 537 ? -1.004 26.653 43.654 1.00 84.31 537 GLY A C 1
ATOM 4261 O O . GLY A 1 537 ? -0.395 25.622 43.381 1.00 84.31 537 GLY A O 1
ATOM 4262 N N . LEU A 1 538 ? -0.388 27.832 43.723 1.00 80.62 538 LEU A N 1
ATOM 4263 C CA . LEU A 1 538 ? 1.052 28.036 43.608 1.00 80.62 538 LEU A CA 1
ATOM 4264 C C . LEU A 1 538 ? 1.777 27.440 44.822 1.00 80.62 538 LEU A C 1
ATOM 4266 O O . LEU A 1 538 ? 1.411 27.710 45.965 1.00 80.62 538 LEU A O 1
ATOM 4270 N N . THR A 1 539 ? 2.877 26.725 44.586 1.00 74.12 539 THR A N 1
ATOM 4271 C CA . THR A 1 539 ? 3.676 26.049 45.629 1.00 74.12 539 THR A CA 1
ATOM 4272 C C . THR A 1 539 ? 4.166 26.976 46.749 1.00 74.12 539 THR A C 1
ATOM 4274 O O . THR A 1 539 ? 4.273 26.547 47.895 1.00 74.12 539 THR A O 1
ATOM 4277 N N . ALA A 1 540 ? 4.418 28.256 46.451 1.00 75.38 540 ALA A N 1
ATOM 4278 C CA . ALA A 1 540 ? 4.817 29.268 47.435 1.00 75.38 540 ALA A CA 1
ATOM 4279 C C . ALA A 1 540 ? 3.650 29.835 48.277 1.00 75.38 540 ALA A C 1
ATOM 4281 O O . ALA A 1 540 ? 3.874 30.406 49.344 1.00 75.38 540 ALA A O 1
ATOM 4282 N N . CYS A 1 541 ? 2.403 29.701 47.813 1.00 78.75 541 CYS A N 1
ATOM 4283 C CA . CYS A 1 541 ? 1.210 30.238 48.470 1.00 78.75 541 CYS A CA 1
ATOM 4284 C C . CYS A 1 541 ? 0.005 29.316 48.188 1.00 78.75 541 CYS A C 1
ATOM 4286 O O . CYS A 1 541 ? -0.772 29.595 47.272 1.00 78.75 541 CYS A O 1
ATOM 4288 N N . PRO A 1 542 ? -0.156 28.201 48.926 1.00 84.50 542 PRO A N 1
ATOM 4289 C CA . PRO A 1 542 ? -1.206 27.225 48.649 1.00 84.50 542 PRO A CA 1
ATOM 4290 C C . PRO A 1 542 ? -2.615 27.803 48.840 1.00 84.50 542 PRO A C 1
ATOM 4292 O O . PRO A 1 542 ? -2.846 28.692 49.670 1.00 84.50 542 PRO A O 1
ATOM 4295 N N . LEU A 1 543 ? -3.550 27.271 48.056 1.00 88.31 543 LEU A N 1
ATOM 4296 C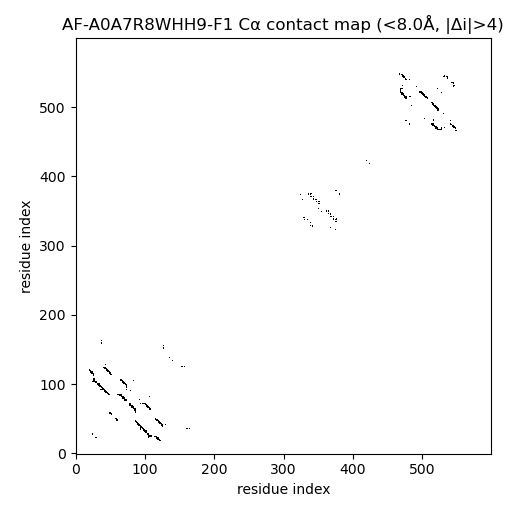 CA . LEU A 1 543 ? -4.922 27.746 47.916 1.00 88.31 543 LEU A CA 1
ATOM 4297 C C . LEU A 1 543 ? -5.911 26.746 48.536 1.00 88.31 543 LEU A C 1
ATOM 4299 O O . LEU A 1 543 ? -5.846 25.551 48.277 1.00 88.31 543 LEU A O 1
ATOM 4303 N N . GLU A 1 544 ? -6.848 27.241 49.342 1.00 85.25 544 GLU A N 1
ATOM 4304 C CA . GLU A 1 544 ? -7.941 26.456 49.929 1.00 85.25 544 GLU A CA 1
ATOM 4305 C C . GLU A 1 544 ? -9.240 26.783 49.173 1.00 85.25 544 GLU A C 1
ATOM 4307 O O . GLU A 1 544 ? -9.794 27.875 49.345 1.00 85.25 544 GLU A O 1
ATOM 4312 N N . VAL A 1 545 ? -9.712 25.871 48.316 1.00 88.94 545 VAL A N 1
ATOM 4313 C CA . VAL A 1 545 ? -10.912 26.065 47.480 1.00 88.94 545 VAL A CA 1
ATOM 4314 C C . VAL A 1 545 ? -12.128 25.356 48.089 1.00 88.94 545 VAL A C 1
ATOM 4316 O O . VAL A 1 545 ? -12.021 24.286 48.676 1.00 88.94 545 VAL A O 1
ATOM 4319 N N . SER A 1 546 ? -13.304 25.983 48.004 1.00 85.94 546 SER A N 1
ATOM 4320 C CA . SER A 1 546 ? -14.550 25.489 48.608 1.00 85.94 546 SER A CA 1
ATOM 4321 C C . SER A 1 546 ? -15.781 25.926 47.802 1.00 85.94 546 SER A C 1
ATOM 4323 O O . SER A 1 546 ? -15.886 27.097 47.435 1.00 85.94 546 SER A O 1
ATOM 4325 N N . ARG A 1 547 ? -16.728 25.017 47.523 1.00 81.94 547 ARG A N 1
ATOM 4326 C CA . ARG A 1 547 ? -17.998 25.351 46.838 1.00 81.94 547 ARG A CA 1
ATOM 4327 C C . ARG A 1 547 ? -18.888 26.219 47.739 1.00 81.94 547 ARG A C 1
ATOM 4329 O O . ARG A 1 547 ? -18.990 25.973 48.940 1.00 81.94 547 ARG A O 1
ATOM 4336 N N . MET A 1 548 ? -19.547 27.229 47.166 1.00 68.69 548 MET A N 1
ATOM 4337 C CA . MET A 1 548 ? -20.440 28.152 47.884 1.00 68.69 548 MET A CA 1
ATOM 4338 C C . MET A 1 548 ? -21.921 27.746 47.788 1.00 68.69 548 MET A C 1
ATOM 4340 O O . MET A 1 548 ? -22.770 28.522 47.362 1.00 68.69 548 MET A O 1
ATOM 4344 N N . GLY A 1 549 ? -22.228 26.528 48.233 1.00 57.44 549 GLY A N 1
ATOM 4345 C CA . GLY A 1 549 ? -23.585 25.982 48.280 1.00 57.44 549 GLY A CA 1
ATOM 4346 C C . GLY A 1 549 ? -23.553 24.472 48.517 1.00 57.44 549 GLY A C 1
ATOM 4347 O O . GLY A 1 549 ? -22.797 23.768 47.852 1.00 57.44 549 GLY A O 1
ATOM 4348 N N . GLY A 1 550 ? -24.338 23.988 49.482 1.00 40.81 550 GLY A N 1
ATOM 4349 C CA . GLY A 1 550 ? -24.369 22.580 49.896 1.00 40.81 550 GLY A CA 1
ATOM 4350 C C . GLY A 1 550 ? -24.270 22.414 51.415 1.00 40.81 550 GLY A C 1
ATOM 4351 O O . GLY A 1 550 ? -23.466 23.074 52.072 1.00 40.81 550 GLY A O 1
ATOM 4352 N N . ALA A 1 551 ? -25.119 21.554 51.980 1.00 33.97 551 ALA A N 1
ATOM 4353 C CA . ALA A 1 551 ? -25.133 21.252 53.410 1.00 33.97 551 ALA A CA 1
ATOM 4354 C C . ALA A 1 551 ? -24.081 20.192 53.786 1.00 33.97 551 ALA A C 1
ATOM 4356 O O . ALA A 1 551 ? -23.614 19.429 52.943 1.00 33.97 551 ALA A O 1
ATOM 4357 N N . SER A 1 552 ? -23.736 20.128 55.074 1.00 33.59 552 SER A N 1
ATOM 4358 C CA . SER A 1 552 ? -22.841 19.101 55.618 1.00 33.59 552 SER A CA 1
ATOM 4359 C C . SER A 1 552 ? -23.429 17.696 55.455 1.00 33.59 552 SER A C 1
ATOM 4361 O O . SER A 1 552 ? -24.582 17.470 55.825 1.00 33.59 552 SER A O 1
ATOM 4363 N N . GLN A 1 553 ? -22.619 16.744 54.988 1.00 33.78 553 GLN A N 1
ATOM 4364 C CA . GLN A 1 553 ? -22.860 15.311 55.164 1.00 33.78 553 GLN A CA 1
ATOM 4365 C C . GLN A 1 553 ? -21.616 14.634 55.759 1.00 33.78 553 GLN A C 1
ATOM 4367 O O . GLN A 1 553 ? -20.495 15.130 55.642 1.00 33.78 553 GLN A O 1
ATOM 4372 N N . ALA A 1 554 ? -21.850 13.540 56.481 1.00 30.58 554 ALA A N 1
ATOM 4373 C CA . ALA A 1 554 ? -20.865 12.847 57.309 1.00 30.58 554 ALA A CA 1
ATOM 4374 C C . ALA A 1 554 ? -19.831 12.048 56.479 1.00 30.58 554 ALA A C 1
ATOM 4376 O O . ALA A 1 554 ? -20.106 11.714 55.326 1.00 30.58 554 ALA A O 1
ATOM 4377 N N . PRO A 1 555 ? -18.654 11.704 57.044 1.00 34.94 555 PRO A N 1
ATOM 4378 C CA . PRO A 1 555 ? -17.687 10.841 56.365 1.00 34.94 555 PRO A CA 1
ATOM 4379 C C . PRO A 1 555 ? -18.268 9.442 56.077 1.00 34.94 555 PRO A C 1
ATOM 4381 O O . PRO A 1 555 ? -19.073 8.941 56.869 1.00 34.94 555 PRO A O 1
ATOM 4384 N N . PRO A 1 556 ? -17.848 8.784 54.981 1.00 33.59 556 PRO A N 1
ATOM 4385 C CA . PRO A 1 556 ? -18.389 7.489 54.585 1.00 33.59 556 PRO A CA 1
ATOM 4386 C C . PRO A 1 556 ? -17.995 6.368 55.566 1.00 33.59 556 PRO A C 1
ATOM 4388 O O . PRO A 1 556 ? -16.879 6.374 56.101 1.00 33.59 556 PRO A O 1
ATOM 4391 N N . PRO A 1 557 ? -18.871 5.369 55.789 1.00 32.91 557 PRO A N 1
ATOM 4392 C CA . PRO A 1 557 ? -18.519 4.170 56.540 1.00 32.91 557 PRO A CA 1
ATOM 4393 C C . PRO A 1 557 ? -17.476 3.329 55.786 1.00 32.91 557 PRO A C 1
ATOM 4395 O O . PRO A 1 557 ? -17.352 3.394 54.563 1.00 32.91 557 PRO A O 1
ATOM 4398 N N . ARG A 1 558 ? -16.719 2.509 56.525 1.00 33.66 558 ARG A N 1
ATOM 4399 C CA . ARG A 1 558 ? -15.749 1.572 55.934 1.00 33.66 558 ARG A CA 1
ATOM 4400 C C . ARG A 1 558 ? -16.447 0.441 55.171 1.00 33.66 558 ARG A C 1
ATOM 4402 O O . ARG A 1 558 ? -17.587 0.096 55.463 1.00 33.66 558 ARG A O 1
ATOM 4409 N N . ALA A 1 559 ? -15.715 -0.129 54.215 1.00 42.03 559 ALA A N 1
ATOM 4410 C CA . ALA A 1 559 ? -16.205 -1.091 53.233 1.00 42.03 559 ALA A CA 1
ATOM 4411 C C . ALA A 1 559 ? -16.993 -2.280 53.820 1.00 42.03 559 ALA A C 1
ATOM 4413 O O . ALA A 1 559 ? -16.521 -2.983 54.714 1.00 42.03 559 ALA A O 1
ATOM 4414 N N . GLY A 1 560 ? -18.149 -2.545 53.210 1.00 31.75 560 GLY A N 1
ATOM 4415 C CA . GLY A 1 560 ? -18.903 -3.795 53.268 1.00 31.75 560 GLY A CA 1
ATOM 4416 C C . GLY A 1 560 ? -19.398 -4.125 51.855 1.00 31.75 560 GLY A C 1
ATOM 4417 O O . GLY A 1 560 ? -19.696 -3.213 51.086 1.00 31.75 560 GLY A O 1
ATOM 4418 N N . SER A 1 561 ? -19.409 -5.406 51.481 1.00 42.19 561 SER A N 1
ATOM 4419 C CA . SER A 1 561 ? -19.689 -5.843 50.101 1.00 42.19 561 SER A CA 1
ATOM 4420 C C . SER A 1 561 ? -21.117 -5.507 49.643 1.00 42.19 561 SER A C 1
ATOM 4422 O O . SER A 1 561 ? -22.058 -5.706 50.408 1.00 42.19 561 SER A O 1
ATOM 4424 N N . GLY A 1 562 ? -21.289 -5.053 48.392 1.00 34.53 562 GLY A N 1
ATOM 4425 C CA . GLY A 1 562 ? -22.620 -4.771 47.828 1.00 34.53 562 GLY A CA 1
ATOM 4426 C C . GLY A 1 562 ? -22.667 -3.807 46.635 1.00 34.53 562 GLY A C 1
ATOM 4427 O O . GLY A 1 562 ? -23.520 -2.926 46.607 1.00 34.53 562 GLY A O 1
ATOM 4428 N N . GLY A 1 563 ? -21.759 -3.930 45.659 1.00 30.62 563 GLY A N 1
ATOM 4429 C CA . GLY A 1 563 ? -21.731 -3.061 44.472 1.00 30.62 563 GLY A CA 1
ATOM 4430 C C . GLY A 1 563 ? -22.832 -3.377 43.452 1.00 30.62 563 GLY A C 1
ATOM 4431 O O . GLY A 1 563 ? -22.566 -4.044 42.457 1.00 30.62 563 GLY A O 1
ATOM 4432 N N . GLY A 1 564 ? -24.057 -2.905 43.692 1.00 31.17 564 GLY A N 1
ATOM 4433 C CA . GLY A 1 564 ? -25.154 -2.971 42.722 1.00 31.17 564 GLY A CA 1
ATOM 4434 C C . GLY A 1 564 ? -25.064 -1.850 41.684 1.00 31.17 564 GLY A C 1
ATOM 4435 O O . GLY A 1 564 ? -25.447 -0.718 41.972 1.00 31.17 564 GLY A O 1
ATOM 4436 N N . LEU A 1 565 ? -24.575 -2.165 40.483 1.00 39.41 565 LEU A N 1
ATOM 4437 C CA . LEU A 1 565 ? -24.726 -1.302 39.306 1.00 39.41 565 LEU A CA 1
ATOM 4438 C C . LEU A 1 565 ? -26.213 -1.184 38.922 1.00 39.41 565 LEU A C 1
ATOM 4440 O O . LEU A 1 565 ? -26.985 -2.121 39.137 1.00 39.41 565 LEU A O 1
ATOM 4444 N N . VAL A 1 566 ? -26.603 -0.058 38.311 1.00 44.56 566 VAL A N 1
ATOM 4445 C CA . VAL A 1 566 ? -27.877 0.021 37.572 1.00 44.56 566 VAL A CA 1
ATOM 4446 C C . VAL A 1 566 ? -27.810 -1.013 36.449 1.00 44.56 566 VAL A C 1
ATOM 4448 O O . VAL A 1 566 ? -26.796 -1.111 35.762 1.00 44.56 566 VAL A O 1
ATOM 4451 N N . ASN A 1 567 ? -28.837 -1.848 36.338 1.00 44.62 567 ASN A N 1
ATOM 4452 C CA . ASN A 1 567 ? -28.724 -3.145 35.682 1.00 44.62 567 ASN A CA 1
ATOM 4453 C C . ASN A 1 567 ? -29.076 -3.020 34.192 1.00 44.62 567 ASN A C 1
ATOM 4455 O O . ASN A 1 567 ? -30.140 -2.492 33.873 1.00 44.62 567 ASN A O 1
ATOM 4459 N N . ASP A 1 568 ? -28.270 -3.575 33.277 1.00 45.78 568 ASP A N 1
ATOM 4460 C CA . ASP A 1 568 ? -28.595 -3.583 31.832 1.00 45.78 568 ASP A CA 1
ATOM 4461 C C . ASP A 1 568 ? -29.981 -4.189 31.550 1.00 45.78 568 ASP A C 1
ATOM 4463 O O . ASP A 1 568 ? -30.692 -3.768 30.635 1.00 45.78 568 ASP A O 1
ATOM 4467 N N . ARG A 1 569 ? -30.415 -5.121 32.412 1.00 43.12 569 ARG A N 1
ATOM 4468 C CA . ARG A 1 569 ? -31.751 -5.735 32.381 1.00 43.12 569 ARG A CA 1
ATOM 4469 C C . ARG A 1 569 ? -32.895 -4.726 32.473 1.00 43.12 569 ARG A C 1
ATOM 4471 O O . ARG A 1 569 ? -33.968 -5.005 31.949 1.00 43.12 569 ARG A O 1
ATOM 4478 N N . ASP A 1 570 ? -32.704 -3.572 33.111 1.00 49.03 570 ASP A N 1
ATOM 4479 C CA . ASP A 1 570 ? -33.746 -2.545 33.196 1.00 49.03 570 ASP A CA 1
ATOM 4480 C C . ASP A 1 570 ? -33.956 -1.887 31.821 1.00 49.03 570 ASP A C 1
ATOM 4482 O O . ASP A 1 570 ? -35.097 -1.714 31.383 1.00 49.03 570 ASP A O 1
ATOM 4486 N N . PHE A 1 571 ? -32.867 -1.633 31.085 1.00 48.56 571 PHE A N 1
ATOM 4487 C CA . PHE A 1 571 ? -32.901 -1.116 29.713 1.00 48.56 571 PHE A CA 1
ATOM 4488 C C . PHE A 1 571 ? -33.432 -2.170 28.725 1.00 48.56 571 PHE A C 1
ATOM 4490 O O . PHE A 1 571 ? -34.335 -1.888 27.935 1.00 48.56 571 PHE A O 1
ATOM 4497 N N . GLU A 1 572 ? -32.958 -3.415 28.841 1.00 52.88 572 GLU A N 1
ATOM 4498 C CA . GLU A 1 572 ? -33.460 -4.576 28.093 1.00 52.88 572 GLU A CA 1
ATOM 4499 C C . GLU A 1 572 ? -34.976 -4.765 28.308 1.00 52.88 572 GLU A C 1
ATOM 4501 O O . GLU A 1 572 ? -35.733 -4.940 27.350 1.00 52.88 572 GLU A O 1
ATOM 4506 N N . SER A 1 573 ? -35.460 -4.642 29.552 1.00 57.50 573 SER A N 1
ATOM 4507 C CA . SER A 1 573 ? -36.886 -4.775 29.881 1.00 57.50 573 SER A CA 1
ATOM 4508 C C . SER A 1 573 ? -37.758 -3.673 29.270 1.00 57.50 573 SER A C 1
ATOM 4510 O O . SER A 1 573 ? -38.893 -3.946 28.869 1.00 57.50 573 SER A O 1
ATOM 4512 N N . LEU A 1 574 ? -37.234 -2.446 29.152 1.00 63.81 574 LEU A N 1
ATOM 4513 C CA . LEU A 1 574 ? -37.911 -1.324 28.500 1.00 63.81 574 LEU A CA 1
ATOM 4514 C C . LEU A 1 574 ? -38.025 -1.549 26.988 1.00 63.81 574 LEU A C 1
ATOM 4516 O O . LEU A 1 574 ? -39.122 -1.418 26.436 1.00 63.81 574 LEU A O 1
ATOM 4520 N N . VAL A 1 575 ? -36.942 -1.977 26.335 1.00 66.94 575 VAL A N 1
ATOM 4521 C CA . VAL A 1 575 ? -36.940 -2.311 24.900 1.00 66.94 575 VAL A CA 1
ATOM 4522 C C . VAL A 1 575 ? -37.887 -3.485 24.613 1.00 66.94 575 VAL A C 1
ATOM 4524 O O . VAL A 1 575 ? -38.753 -3.386 23.744 1.00 66.94 575 VAL A O 1
ATOM 4527 N N . LEU A 1 576 ? -37.833 -4.562 25.406 1.00 65.81 576 LEU A N 1
ATOM 4528 C CA . LEU A 1 576 ? -38.737 -5.720 25.291 1.00 65.81 576 LEU A CA 1
ATOM 4529 C C . LEU A 1 576 ? -40.202 -5.416 25.665 1.00 65.81 576 LEU A C 1
ATOM 4531 O O . LEU A 1 576 ? -41.095 -6.234 25.403 1.00 65.81 576 LEU A O 1
ATOM 4535 N N . ARG A 1 577 ? -40.480 -4.265 26.288 1.00 75.38 577 ARG A N 1
ATOM 4536 C CA . ARG A 1 577 ? -41.839 -3.753 26.513 1.00 75.38 577 ARG A CA 1
ATOM 4537 C C . ARG A 1 577 ? -42.325 -2.935 25.316 1.00 75.38 577 ARG A C 1
ATOM 4539 O O . ARG A 1 577 ? -43.438 -3.173 24.854 1.00 75.38 577 ARG A O 1
ATOM 4546 N N . GLN A 1 578 ? -41.486 -2.051 24.770 1.00 74.31 578 GLN A N 1
ATOM 4547 C CA . GLN A 1 578 ? -41.794 -1.288 23.554 1.00 74.31 578 GLN A CA 1
ATOM 4548 C C . GLN A 1 578 ? -41.995 -2.198 22.334 1.00 74.31 578 GLN A C 1
ATOM 4550 O O . GLN A 1 578 ? -42.954 -2.000 21.592 1.00 74.31 578 GLN A O 1
ATOM 4555 N N . MET A 1 579 ? -41.170 -3.240 22.166 1.00 72.31 579 MET A N 1
ATOM 4556 C CA . MET A 1 579 ? -41.328 -4.233 21.091 1.00 72.31 579 MET A CA 1
ATOM 4557 C C . MET A 1 579 ? -42.712 -4.902 21.119 1.00 72.31 579 MET A C 1
ATOM 4559 O O . MET A 1 579 ? -43.388 -4.955 20.094 1.00 72.31 579 MET A O 1
ATOM 4563 N N . ARG A 1 580 ? -43.183 -5.338 22.298 1.00 75.94 580 ARG A N 1
ATOM 4564 C CA . ARG A 1 580 ? -44.526 -5.931 22.449 1.00 75.94 580 ARG A CA 1
ATOM 4565 C C . ARG A 1 580 ? -45.644 -4.937 22.146 1.00 75.94 580 ARG A C 1
ATOM 4567 O O . ARG A 1 580 ? -46.557 -5.279 21.405 1.00 75.94 580 ARG A O 1
ATOM 4574 N N . GLN A 1 581 ? -45.541 -3.699 22.627 1.00 79.25 581 GLN A N 1
ATOM 4575 C CA . GLN A 1 581 ? -46.534 -2.656 22.331 1.00 79.25 581 GLN A CA 1
ATOM 4576 C C . GLN A 1 581 ? -46.570 -2.280 20.837 1.00 79.25 581 GLN A C 1
ATOM 4578 O O . GLN A 1 581 ? -47.632 -1.953 20.304 1.00 79.25 581 GLN A O 1
ATOM 4583 N N . ALA A 1 582 ? -45.432 -2.354 20.139 1.00 77.31 582 ALA A N 1
ATOM 4584 C CA . ALA A 1 582 ? -45.366 -2.179 18.690 1.00 77.31 582 ALA A CA 1
ATOM 4585 C C . ALA A 1 582 ? -45.999 -3.361 17.932 1.00 77.31 582 ALA A C 1
ATOM 4587 O O . ALA A 1 582 ? -46.660 -3.148 16.915 1.00 77.31 582 ALA A O 1
ATOM 4588 N N . GLU A 1 583 ? -45.843 -4.593 18.423 1.00 82.12 583 GLU A N 1
ATOM 4589 C CA . GLU A 1 583 ? -46.481 -5.774 17.833 1.00 82.12 583 GLU A CA 1
ATOM 4590 C C . GLU A 1 583 ? -48.002 -5.791 18.067 1.00 82.12 583 GLU A C 1
ATOM 4592 O O . GLU A 1 583 ? -48.760 -6.014 17.125 1.00 82.12 583 GLU A O 1
ATOM 4597 N N . GLU A 1 584 ? -48.467 -5.468 19.277 1.00 84.31 584 GLU A N 1
ATOM 4598 C CA . GLU A 1 584 ? -49.894 -5.306 19.592 1.00 84.31 584 GLU A CA 1
ATOM 4599 C C . GLU A 1 584 ? -50.540 -4.222 18.717 1.00 84.31 584 GLU A C 1
ATOM 4601 O O . GLU A 1 584 ? -51.601 -4.455 18.137 1.00 84.31 584 GLU A O 1
ATOM 4606 N N . ARG A 1 585 ? -49.868 -3.076 18.513 1.00 78.88 585 ARG A N 1
ATOM 4607 C CA . ARG A 1 585 ? -50.312 -2.058 17.545 1.00 78.88 585 ARG A CA 1
ATOM 4608 C C . ARG A 1 585 ? -50.409 -2.599 16.119 1.00 78.88 585 ARG A C 1
ATOM 4610 O O . ARG A 1 585 ? -51.392 -2.311 15.447 1.00 78.88 585 ARG A O 1
ATOM 4617 N N . LYS A 1 586 ? -49.428 -3.379 15.650 1.00 83.62 586 LYS A N 1
ATOM 4618 C CA . LYS A 1 586 ? -49.476 -3.992 14.309 1.00 83.62 586 LYS A CA 1
ATOM 4619 C C . LYS A 1 586 ? -50.633 -4.984 14.169 1.00 83.62 586 LYS A C 1
ATOM 4621 O O . LYS A 1 586 ? -51.268 -4.999 13.122 1.00 83.62 586 LYS A O 1
ATOM 4626 N N . ARG A 1 587 ? -50.934 -5.767 15.211 1.00 89.00 587 ARG A N 1
ATOM 4627 C CA . ARG A 1 587 ? -52.080 -6.694 15.226 1.00 89.00 587 ARG A CA 1
ATOM 4628 C C . ARG A 1 587 ? -53.415 -5.944 15.199 1.00 89.00 587 ARG A C 1
ATOM 4630 O O . ARG A 1 587 ? -54.256 -6.285 14.381 1.00 89.00 587 ARG A O 1
ATOM 4637 N N . LEU A 1 588 ? -53.571 -4.883 15.996 1.00 86.25 588 LEU A N 1
ATOM 4638 C CA . LEU A 1 588 ? -54.770 -4.030 15.971 1.00 86.25 588 LEU A CA 1
ATOM 4639 C C . LEU A 1 588 ? -54.974 -3.351 14.608 1.00 86.25 588 LEU A C 1
ATOM 4641 O O . LEU A 1 588 ? -56.080 -3.370 14.083 1.00 86.25 588 LEU A O 1
ATOM 4645 N N . ILE A 1 589 ? -53.908 -2.819 13.998 1.00 81.50 589 ILE A N 1
ATOM 4646 C CA . ILE A 1 589 ? -53.970 -2.253 12.640 1.00 81.50 589 ILE A CA 1
ATOM 4647 C C . ILE A 1 589 ? -54.364 -3.335 11.623 1.00 81.50 589 ILE A C 1
ATOM 4649 O O . ILE A 1 589 ? -55.211 -3.084 10.777 1.00 81.50 589 ILE A O 1
ATOM 4653 N N . ALA A 1 590 ? -53.809 -4.547 11.718 1.00 85.19 590 ALA A N 1
ATOM 4654 C CA . ALA A 1 590 ? -54.178 -5.652 10.832 1.00 85.19 590 ALA A CA 1
ATOM 4655 C C . ALA A 1 590 ? -55.632 -6.130 11.019 1.00 85.19 590 ALA A C 1
ATOM 4657 O O . ALA A 1 590 ? -56.229 -6.592 10.054 1.00 85.19 590 ALA A O 1
ATOM 4658 N N . GLN A 1 591 ? -56.204 -6.008 12.224 1.00 86.06 591 GLN A N 1
ATOM 4659 C CA . GLN A 1 591 ? -57.624 -6.287 12.470 1.00 86.06 591 GLN A CA 1
ATOM 4660 C C . GLN A 1 591 ? -58.521 -5.189 11.890 1.00 86.06 591 GLN A C 1
ATOM 4662 O O . GLN A 1 591 ? -59.422 -5.510 11.129 1.00 86.06 591 GLN A O 1
ATOM 4667 N N . MET A 1 592 ? -58.218 -3.910 12.137 1.00 78.00 592 MET A N 1
ATOM 4668 C CA . MET A 1 592 ? -58.946 -2.783 11.531 1.00 78.00 592 MET A CA 1
ATOM 4669 C C . MET A 1 592 ? -58.942 -2.857 9.995 1.00 78.00 592 MET A C 1
ATOM 4671 O O . MET A 1 592 ? -59.988 -2.737 9.374 1.00 78.00 592 MET A O 1
ATOM 4675 N N . MET A 1 593 ? -57.787 -3.147 9.383 1.00 74.12 593 MET A N 1
ATOM 4676 C CA . MET A 1 593 ? -57.649 -3.325 7.928 1.00 74.12 593 MET A CA 1
ATOM 4677 C C . MET A 1 593 ? -58.365 -4.577 7.379 1.00 74.12 593 MET A C 1
ATOM 4679 O O . MET A 1 593 ? -58.516 -4.697 6.166 1.00 74.12 593 MET A O 1
ATOM 4683 N N . ALA A 1 594 ? -58.750 -5.527 8.238 1.00 80.94 594 ALA A N 1
ATOM 4684 C CA . ALA A 1 594 ? -59.559 -6.687 7.863 1.00 80.94 594 ALA A CA 1
ATOM 4685 C C . ALA A 1 594 ? -61.060 -6.399 8.034 1.00 80.94 594 ALA A C 1
ATOM 4687 O O . ALA A 1 594 ? -61.840 -6.753 7.160 1.00 80.94 594 ALA A O 1
ATOM 4688 N N . GLU A 1 595 ? -61.447 -5.699 9.103 1.00 80.56 595 GLU A N 1
ATOM 4689 C CA . GLU A 1 595 ? -62.821 -5.242 9.353 1.00 80.56 595 GLU A CA 1
ATOM 4690 C C . GLU A 1 595 ? -63.270 -4.225 8.280 1.00 80.56 595 GLU A C 1
ATOM 4692 O O . GLU A 1 595 ? -64.319 -4.408 7.667 1.00 80.56 595 GLU A O 1
ATOM 4697 N N . GLU A 1 596 ? -62.422 -3.249 7.922 1.00 72.50 596 GLU A N 1
ATOM 4698 C CA . GLU A 1 596 ? -62.624 -2.359 6.758 1.00 72.50 596 GLU A CA 1
ATOM 4699 C C . GLU A 1 596 ? -62.645 -3.114 5.408 1.00 72.50 596 GLU A C 1
ATOM 4701 O O . GLU A 1 596 ? -63.066 -2.560 4.393 1.00 72.50 596 GLU A O 1
ATOM 4706 N N . GLY A 1 597 ? -62.193 -4.374 5.383 1.00 62.00 597 GLY A N 1
ATOM 4707 C CA . GLY A 1 597 ? -62.203 -5.256 4.214 1.00 62.00 597 GLY A CA 1
ATOM 4708 C C . GLY A 1 597 ? -63.433 -6.166 4.095 1.00 62.00 597 GLY A C 1
ATOM 4709 O O . GLY A 1 597 ? -63.579 -6.812 3.059 1.00 62.00 597 GLY A O 1
ATOM 4710 N N . GLU A 1 598 ? -64.303 -6.230 5.112 1.00 57.22 598 GLU A N 1
ATOM 4711 C CA . GLU A 1 598 ? -65.546 -7.027 5.094 1.00 57.22 598 GLU A CA 1
ATOM 4712 C C . GLU A 1 598 ? -66.829 -6.171 4.968 1.00 57.22 598 GLU A C 1
ATOM 4714 O O . GLU A 1 598 ? -67.904 -6.722 4.729 1.00 57.22 598 GLU A O 1
ATOM 4719 N N . GLU A 1 599 ? -66.738 -4.834 5.051 1.00 54.25 599 GLU A N 1
ATOM 4720 C CA . GLU A 1 599 ? -67.863 -3.900 4.818 1.00 54.25 599 GLU A CA 1
ATOM 4721 C C . GLU A 1 599 ? -67.952 -3.344 3.368 1.00 54.25 599 GLU A C 1
ATOM 4723 O O . GLU A 1 599 ? -68.693 -2.385 3.124 1.00 54.25 599 GLU A O 1
ATOM 4728 N N . GLY A 1 600 ? -67.222 -3.925 2.400 1.00 44.34 600 GLY A N 1
ATOM 4729 C CA . GLY A 1 600 ? -67.128 -3.467 0.995 1.00 44.34 600 GLY A CA 1
ATOM 4730 C C . GLY A 1 600 ? -67.514 -4.498 -0.067 1.00 44.34 600 GLY A C 1
ATOM 4731 O O . GLY A 1 600 ? -68.258 -4.108 -0.997 1.00 44.34 600 GLY A O 1
#